Protein AF-K0KM05-F1 (afdb_monomer_lite)

Radius of gyration: 32.41 Å; chains: 1; bounding box: 85×61×90 Å

Organism: Wickerhamomyces ciferrii (strain ATCC 14091 / BCRC 22168 / CBS 111 / JCM 3599 / NBRC 0793 / NRRL Y-1031 F-60-10) (NCBI:txid1206466)

pLDDT: mean 70.6, std 21.07, range [18.72, 98.0]

Foldseek 3Di:
DDDDDDDDDDPDDDDPDQWDWDWDQDPDDDDVVVVLVCVQPVDDLKRWPDPPPPAWDFDPPPDDDPGPTTITIGNLCQAQETEIEHHPPDQQEDPDPNLNNPNHAYYEYAQDAPSYAYDPSDADHQEYEYEHYPPDQHAQDCVGVPPQVNLARHQYYEYAYDPPPPDPDPPAHEENEAEQYARANHAEYEYHYAHHQEYEAYLYHYQNHQYDEYHYQAYEYEAENYYHQNHQEEEDHYQEYFAYNHDAHQRHAEYEEHYADYDDDPDPVSVVVRQAPRQQSCLAYQEYEYHEEPSSQWLYANANHAYYYYAQYQQQQQDRPPVGAREHANHAEYAHAAHHDQAGHECEPVNPHGNYQHQNHAYYAAQTHYQYLCVQVVCVVRHLQHAEYHYAYDASHDDDDRAANEDELHENARHQYDAAADEPHEYEYALYEYARHAEDYHHHPYPAAEEYYYHNYAYQNHAEYYHERHAYADDDAPDCVRHVNHAYYHYYNYHYDDPHDNDDDPRHPYYHHD

InterPro domains:
  IPR032675 Leucine-rich repeat domain superfamily [G3DSA:3.80.10.10] (45-513)

Secondary structure (DSSP, 8-state):
-----------------S-EE------S---HHHHHHHHHHS--S-------TTSEEE----S-TT-----EEE-GGG--EEEEE--TTT--B--S-GGG-TT--EEEEES--TT-B--TT----SEEEEE--TTS----BHHHHS-HHHHTT-SEEEEE--TT-------PBPPEEEES-B-TT--EEEEE-SSBSEEEEEEEE-TT--EEEEEEEEEEEEEEEEE-TT-SEEEEEEEEEEEEEEPPPSS--EEEEEESSPPP-SSHHHHHHHHHHTTGGGGG-SEEEEEE-GGGGTT-B-TT--EEEEES--GGG----TT---B-TT--EEEEE-EETTEE-EE-GGG-----B-TT--EEEEESEE--TTHHHHHHHH-TT--EEEEE--S----S-PPPEEEES-B-SS--EEEEE-TT--EEEES-B-SS--EEEEE--SSS-EEEEEES-B-TT--EEEEESEEEEEE----TTT-TT--EEEEES-B--TT---PPPTT-SEEEE-

Structure (mmCIF, N/CA/C/O backbone):
data_AF-K0KM05-F1
#
_entry.id   AF-K0KM05-F1
#
loop_
_atom_site.group_PDB
_atom_site.id
_atom_site.type_symbol
_atom_site.label_atom_id
_atom_site.label_alt_id
_atom_site.label_comp_id
_atom_site.label_asym_id
_atom_site.label_entity_id
_atom_site.label_seq_id
_atom_site.pdbx_PDB_ins_code
_atom_site.Cartn_x
_atom_site.Cartn_y
_atom_site.Cartn_z
_atom_site.occupancy
_atom_site.B_iso_or_equiv
_atom_site.auth_seq_id
_atom_site.auth_comp_id
_atom_site.auth_asym_id
_atom_site.auth_atom_id
_atom_site.pdbx_PDB_model_num
ATOM 1 N N . MET A 1 1 ? 61.068 -6.950 -11.089 1.00 20.14 1 MET A N 1
ATOM 2 C CA . MET A 1 1 ? 61.518 -6.545 -12.437 1.00 20.14 1 MET A CA 1
ATOM 3 C C . MET A 1 1 ? 60.293 -6.474 -13.338 1.00 20.14 1 MET A C 1
ATOM 5 O O . MET A 1 1 ? 59.503 -7.409 -13.331 1.00 20.14 1 MET A O 1
ATOM 9 N N . ILE A 1 2 ? 60.079 -5.326 -13.978 1.00 24.08 2 ILE A N 1
ATOM 10 C CA . ILE A 1 2 ? 58.886 -4.966 -14.763 1.00 24.08 2 ILE A CA 1
ATOM 11 C C . ILE A 1 2 ? 58.841 -5.782 -16.064 1.00 24.08 2 ILE A C 1
ATOM 13 O O . ILE A 1 2 ? 59.876 -5.939 -16.701 1.00 24.08 2 ILE A O 1
ATOM 17 N N . PHE A 1 3 ? 57.654 -6.230 -16.489 1.00 20.42 3 PHE A N 1
ATOM 18 C CA . PHE A 1 3 ? 57.413 -6.653 -17.872 1.00 20.42 3 PHE A CA 1
ATOM 19 C C . PHE A 1 3 ? 56.110 -6.047 -18.410 1.00 20.42 3 PHE A C 1
ATOM 21 O O . PHE A 1 3 ? 55.030 -6.256 -17.862 1.00 20.42 3 PHE A O 1
ATOM 28 N N . LEU A 1 4 ? 56.261 -5.276 -19.488 1.00 18.72 4 LEU A N 1
ATOM 29 C CA . LEU A 1 4 ? 55.216 -4.742 -20.361 1.00 18.72 4 LEU A CA 1
ATOM 30 C C . LEU A 1 4 ? 54.740 -5.833 -21.332 1.00 18.72 4 LEU A C 1
ATOM 32 O O . LEU A 1 4 ? 55.563 -6.563 -21.881 1.00 18.72 4 LEU A O 1
ATOM 36 N N . ILE A 1 5 ? 53.435 -5.889 -21.613 1.00 21.92 5 ILE A N 1
ATOM 37 C CA . ILE A 1 5 ? 52.880 -6.641 -22.748 1.00 21.92 5 ILE A CA 1
ATOM 38 C C . ILE A 1 5 ? 52.043 -5.680 -23.597 1.00 21.92 5 ILE A C 1
ATOM 40 O O . ILE A 1 5 ? 51.081 -5.087 -23.116 1.00 21.92 5 ILE A O 1
ATOM 44 N N . PHE A 1 6 ? 52.429 -5.538 -24.866 1.00 18.98 6 PHE A N 1
ATOM 45 C CA . PHE A 1 6 ? 51.666 -4.869 -25.920 1.00 18.98 6 PHE A CA 1
ATOM 46 C C . PHE A 1 6 ? 50.665 -5.849 -26.548 1.00 18.98 6 PHE A C 1
ATOM 48 O O . PHE A 1 6 ? 51.024 -6.988 -26.844 1.00 18.98 6 PHE A O 1
ATOM 55 N N . LEU A 1 7 ? 49.448 -5.387 -26.849 1.00 23.50 7 LEU A N 1
ATOM 56 C CA . LEU A 1 7 ? 48.516 -6.077 -27.745 1.00 23.50 7 LEU A CA 1
ATOM 57 C C . LEU A 1 7 ? 48.142 -5.154 -28.907 1.00 23.50 7 LEU A C 1
ATOM 59 O O . LEU A 1 7 ? 47.659 -4.042 -28.707 1.00 23.50 7 LEU A O 1
ATOM 63 N N . LYS A 1 8 ? 48.392 -5.629 -30.131 1.00 20.91 8 LYS A N 1
ATOM 64 C CA . LYS A 1 8 ? 48.065 -4.952 -31.388 1.00 20.91 8 LYS A CA 1
ATOM 65 C C . LYS A 1 8 ? 46.784 -5.566 -31.953 1.00 20.91 8 LYS A C 1
ATOM 67 O O . LYS A 1 8 ? 46.693 -6.780 -32.110 1.00 20.91 8 LYS A O 1
ATOM 72 N N . TRP A 1 9 ? 45.808 -4.714 -32.239 1.00 25.78 9 TRP A N 1
ATOM 73 C CA . TRP A 1 9 ? 44.533 -5.063 -32.863 1.00 25.78 9 TRP A CA 1
ATOM 74 C C . TRP A 1 9 ? 44.761 -5.391 -34.349 1.00 25.78 9 TRP A C 1
ATOM 76 O O . TRP A 1 9 ? 45.407 -4.610 -35.047 1.00 25.78 9 TRP A O 1
ATOM 86 N N . PHE A 1 10 ? 44.241 -6.517 -34.843 1.00 24.80 10 PHE A N 1
ATOM 87 C CA . PHE A 1 10 ? 44.141 -6.778 -36.283 1.00 24.80 10 PHE A CA 1
ATOM 88 C C . PHE A 1 10 ? 42.708 -6.484 -36.732 1.00 24.80 10 PHE A C 1
ATOM 90 O O . PHE A 1 10 ? 41.774 -7.211 -36.399 1.00 24.80 10 PHE A O 1
ATOM 97 N N . THR A 1 11 ? 42.530 -5.406 -37.493 1.00 29.58 11 THR A N 1
ATOM 98 C CA . THR A 1 11 ? 41.315 -5.167 -38.272 1.00 29.58 11 THR A CA 1
ATOM 99 C C . THR A 1 11 ? 41.316 -6.050 -39.520 1.00 29.58 11 THR A C 1
ATOM 101 O O . THR A 1 11 ? 42.303 -6.115 -40.244 1.00 29.58 11 THR A O 1
ATOM 104 N N . ARG A 1 12 ? 40.163 -6.685 -39.779 1.00 28.83 12 ARG A N 1
ATOM 105 C CA . ARG A 1 12 ? 39.755 -7.373 -41.022 1.00 28.83 12 ARG A CA 1
ATOM 106 C C . ARG A 1 12 ? 40.719 -8.428 -41.596 1.00 28.83 12 ARG A C 1
ATOM 108 O O . ARG A 1 12 ? 41.573 -8.109 -42.411 1.00 28.83 12 ARG A O 1
ATOM 115 N N . LYS A 1 13 ? 40.388 -9.706 -41.383 1.00 28.36 13 LYS A N 1
ATOM 116 C CA . LYS A 1 13 ? 39.949 -10.651 -42.439 1.00 28.36 13 LYS A CA 1
ATOM 117 C C . LYS A 1 13 ? 39.723 -12.037 -41.831 1.00 28.36 13 LYS A C 1
ATOM 119 O O . LYS A 1 13 ? 40.543 -12.498 -41.055 1.00 28.36 13 LYS A O 1
ATOM 124 N N . GLN A 1 14 ? 38.623 -12.666 -42.249 1.00 31.06 14 GLN A N 1
ATOM 125 C CA . GLN A 1 14 ? 38.290 -14.088 -42.090 1.00 31.06 14 GLN A CA 1
ATOM 126 C C . GLN A 1 14 ? 38.296 -14.641 -40.654 1.00 31.06 14 GLN A C 1
ATOM 128 O O . GLN A 1 14 ? 39.293 -15.132 -40.145 1.00 31.06 14 GLN A O 1
ATOM 133 N N . CYS A 1 15 ? 37.113 -14.670 -40.043 1.00 28.09 15 CYS A N 1
ATOM 134 C CA . CYS A 1 15 ? 36.774 -15.701 -39.065 1.00 28.09 15 CYS A CA 1
ATOM 135 C C . CYS A 1 15 ? 35.624 -16.518 -39.653 1.00 28.09 15 CYS A C 1
ATOM 137 O O . CYS A 1 15 ? 34.466 -16.137 -39.522 1.00 28.09 15 CYS A O 1
ATOM 139 N N . SER A 1 16 ? 35.963 -17.598 -40.357 1.00 27.98 16 SER A N 1
ATOM 140 C CA . SER A 1 16 ? 35.026 -18.665 -40.729 1.00 27.98 16 SER A CA 1
ATOM 141 C C . SER A 1 16 ? 34.845 -19.700 -39.617 1.00 27.98 16 SER A C 1
ATOM 143 O O . SER A 1 16 ? 34.076 -20.639 -39.791 1.00 27.98 16 SER A O 1
ATOM 145 N N . ASP A 1 17 ? 35.513 -19.542 -38.473 1.00 32.34 17 ASP A N 1
ATOM 146 C CA . ASP A 1 17 ? 35.578 -20.602 -37.476 1.00 32.34 17 ASP A CA 1
ATOM 147 C C . ASP A 1 17 ? 34.742 -20.264 -36.243 1.00 32.34 17 ASP A C 1
ATOM 149 O O . ASP A 1 17 ? 34.862 -19.215 -35.614 1.00 32.34 17 ASP A O 1
ATOM 153 N N . THR A 1 18 ? 33.895 -21.221 -35.883 1.00 33.88 18 THR A N 1
ATOM 154 C CA . THR A 1 18 ? 32.892 -21.231 -34.810 1.00 33.88 18 THR A CA 1
ATOM 155 C C . THR A 1 18 ? 33.477 -21.201 -33.392 1.00 33.88 18 THR A C 1
ATOM 157 O O . THR A 1 18 ? 32.799 -21.555 -32.426 1.00 33.88 18 THR A O 1
ATOM 160 N N . HIS A 1 19 ? 34.745 -20.816 -33.260 1.00 34.56 19 HIS A N 1
ATOM 161 C CA . HIS A 1 19 ? 35.531 -20.837 -32.038 1.00 34.56 19 HIS A CA 1
ATOM 162 C C . HIS A 1 19 ? 36.399 -19.583 -31.964 1.00 34.56 19 HIS A C 1
ATOM 164 O O . HIS A 1 19 ? 37.259 -19.362 -32.813 1.00 34.56 19 HIS A O 1
ATOM 170 N N . PHE A 1 20 ? 36.223 -18.793 -30.907 1.00 38.06 20 PHE A N 1
ATOM 171 C CA . PHE A 1 20 ? 37.173 -17.741 -30.572 1.00 38.06 20 PHE A CA 1
ATOM 172 C C . PHE A 1 20 ? 38.343 -18.363 -29.796 1.00 38.06 20 PHE A C 1
ATOM 174 O O . PHE A 1 20 ? 38.130 -19.056 -28.799 1.00 38.06 20 PHE A O 1
ATOM 181 N N . MET A 1 21 ? 39.569 -18.171 -30.287 1.00 32.78 21 MET A N 1
ATOM 182 C CA . MET A 1 21 ? 40.795 -18.736 -29.717 1.00 32.78 21 MET A CA 1
ATOM 183 C C . MET A 1 21 ? 41.755 -17.610 -29.345 1.00 32.78 21 MET A C 1
ATOM 185 O O . MET A 1 21 ? 42.452 -17.088 -30.214 1.00 32.78 21 MET A O 1
ATOM 189 N N . ASP A 1 22 ? 41.854 -17.294 -28.057 1.00 36.88 22 ASP A N 1
ATOM 190 C CA . ASP A 1 22 ? 42.915 -16.418 -27.561 1.00 36.88 22 ASP A CA 1
ATOM 191 C C . ASP A 1 22 ? 44.165 -17.229 -27.206 1.00 36.88 22 ASP A C 1
ATOM 193 O O . ASP A 1 22 ? 44.109 -18.259 -26.528 1.00 36.88 22 ASP A O 1
ATOM 197 N N . ARG A 1 23 ? 45.333 -16.759 -27.662 1.00 32.59 23 ARG A N 1
ATOM 198 C CA . ARG A 1 23 ? 46.633 -17.319 -27.268 1.00 32.59 23 ARG A CA 1
ATOM 199 C C . ARG A 1 23 ? 47.184 -16.535 -26.081 1.00 32.59 23 ARG A C 1
ATOM 201 O O . ARG A 1 23 ? 47.831 -15.508 -26.261 1.00 32.59 23 ARG A O 1
ATOM 208 N N . LEU A 1 24 ? 46.995 -17.051 -24.872 1.00 33.66 24 LEU A N 1
ATOM 209 C CA . LEU A 1 24 ? 47.722 -16.585 -23.691 1.00 33.66 24 LEU A CA 1
ATOM 210 C C . LEU A 1 24 ? 49.074 -17.313 -23.610 1.00 33.66 24 LEU A C 1
ATOM 212 O O . LEU A 1 24 ? 49.124 -18.512 -23.341 1.00 33.66 24 LEU A O 1
ATOM 216 N N . LYS A 1 25 ? 50.186 -16.603 -23.845 1.00 31.56 25 LYS A N 1
ATOM 217 C CA . LYS A 1 25 ? 51.526 -17.095 -23.478 1.00 31.56 25 LYS A CA 1
ATOM 218 C C . LYS A 1 25 ? 51.785 -16.731 -22.018 1.00 31.56 25 LYS A C 1
ATOM 220 O O . LYS A 1 25 ? 52.076 -15.579 -21.717 1.00 31.56 25 LYS A O 1
ATOM 225 N N . VAL A 1 26 ? 51.674 -17.705 -21.119 1.00 33.28 26 VAL A N 1
ATOM 226 C CA . VAL A 1 26 ? 51.997 -17.538 -19.695 1.00 33.28 26 VAL A CA 1
ATOM 227 C C . VAL A 1 26 ? 53.060 -18.569 -19.328 1.00 33.28 26 VAL A C 1
ATOM 229 O O . VAL A 1 26 ? 52.814 -19.767 -19.397 1.00 33.28 26 VAL A O 1
ATOM 232 N N . HIS A 1 27 ? 54.254 -18.110 -18.955 1.00 31.53 27 HIS A N 1
ATOM 233 C CA . HIS A 1 27 ? 55.322 -18.966 -18.438 1.00 31.53 27 HIS A CA 1
ATOM 234 C C . HIS A 1 27 ? 55.317 -18.905 -16.907 1.00 31.53 27 HIS A C 1
ATOM 236 O O . HIS A 1 27 ? 55.941 -18.008 -16.351 1.00 31.53 27 HIS A O 1
ATOM 242 N N . THR A 1 28 ? 54.560 -19.783 -16.231 1.00 32.31 28 THR A N 1
ATOM 243 C CA . THR A 1 28 ? 54.727 -20.235 -14.818 1.00 32.31 28 THR A CA 1
ATOM 244 C C . THR A 1 28 ? 53.540 -21.121 -14.380 1.00 32.31 28 THR A C 1
ATOM 246 O O . THR A 1 28 ? 52.490 -21.072 -15.023 1.00 32.31 28 THR A O 1
ATOM 249 N N . PRO A 1 29 ? 53.681 -21.968 -13.334 1.00 34.69 29 PRO A N 1
ATOM 250 C CA . PRO A 1 29 ? 52.708 -23.013 -13.018 1.00 34.69 29 PRO A CA 1
ATOM 251 C C . PRO A 1 29 ? 51.378 -22.472 -12.465 1.00 34.69 29 PRO A C 1
ATOM 253 O O . PRO A 1 29 ? 51.298 -21.412 -11.844 1.00 34.69 29 PRO A O 1
ATOM 256 N N . TYR A 1 30 ? 50.335 -23.245 -12.758 1.00 39.56 30 TYR A N 1
ATOM 257 C CA . TYR A 1 30 ? 48.911 -22.923 -12.779 1.00 39.56 30 TYR A CA 1
ATOM 258 C C . TYR A 1 30 ? 48.315 -22.393 -11.463 1.00 39.56 30 TYR A C 1
ATOM 260 O O . TYR A 1 30 ? 48.292 -23.080 -10.448 1.00 39.56 30 TYR A O 1
ATOM 268 N N . ASN A 1 31 ? 47.681 -21.217 -11.533 1.00 43.91 31 ASN A N 1
ATOM 269 C CA . ASN A 1 31 ? 46.586 -20.832 -10.641 1.00 43.91 31 ASN A CA 1
ATOM 270 C C . ASN A 1 31 ? 45.481 -20.160 -11.490 1.00 43.91 31 ASN A C 1
ATOM 272 O O . ASN A 1 31 ? 45.666 -19.016 -11.922 1.00 43.91 31 ASN A O 1
ATOM 276 N N . PRO A 1 32 ? 44.345 -20.838 -11.751 1.00 41.41 32 PRO A N 1
ATOM 277 C CA . PRO A 1 32 ? 43.242 -20.314 -12.565 1.00 41.41 32 PRO A CA 1
ATOM 278 C C . PRO A 1 32 ? 42.712 -18.957 -12.085 1.00 41.41 32 PRO A C 1
ATOM 280 O O . PRO A 1 32 ? 42.404 -18.095 -12.906 1.00 41.41 32 PRO A O 1
ATOM 283 N N . ALA A 1 33 ? 42.696 -18.713 -10.768 1.00 41.84 33 ALA A N 1
ATOM 284 C CA . ALA A 1 33 ? 42.280 -17.431 -10.198 1.00 41.84 33 ALA A CA 1
ATOM 285 C C . ALA A 1 33 ? 43.252 -16.292 -10.554 1.00 41.84 33 ALA A C 1
ATOM 287 O O . ALA A 1 33 ? 42.847 -15.140 -10.702 1.00 41.84 33 ALA A O 1
ATOM 288 N N . ARG A 1 34 ? 44.538 -16.607 -10.746 1.00 40.56 34 ARG A N 1
ATOM 289 C CA . ARG A 1 34 ? 45.581 -15.644 -11.124 1.00 40.56 34 ARG A CA 1
ATOM 290 C C . ARG A 1 34 ? 45.553 -15.326 -12.623 1.00 40.56 34 ARG A C 1
ATOM 292 O O . ARG A 1 34 ? 45.775 -14.181 -12.995 1.00 40.56 34 ARG A O 1
ATOM 299 N N . ILE A 1 35 ? 45.207 -16.304 -13.466 1.00 42.78 35 ILE A N 1
ATOM 300 C CA . ILE A 1 35 ? 44.942 -16.100 -14.903 1.00 42.78 35 ILE A CA 1
ATOM 301 C C . ILE A 1 35 ? 43.678 -15.255 -15.091 1.00 42.78 35 ILE A C 1
ATOM 303 O O . ILE A 1 35 ? 43.703 -14.303 -15.863 1.00 42.78 35 ILE A O 1
ATOM 307 N N . LEU A 1 36 ? 42.612 -15.545 -14.336 1.00 41.59 36 LEU A N 1
ATOM 308 C CA . LEU A 1 36 ? 41.379 -14.757 -14.330 1.00 41.59 36 LEU A CA 1
ATOM 309 C C . LEU A 1 36 ? 41.641 -13.315 -13.878 1.00 41.59 36 LEU A C 1
ATOM 311 O O . LEU A 1 36 ? 41.222 -12.380 -14.552 1.00 41.59 36 LEU A O 1
ATOM 315 N N . ASN A 1 37 ? 42.397 -13.121 -12.793 1.00 41.09 37 ASN A N 1
ATOM 316 C CA . ASN A 1 37 ? 42.802 -11.785 -12.359 1.00 41.09 37 ASN A CA 1
ATOM 317 C C . ASN A 1 37 ? 43.646 -11.070 -13.415 1.00 41.09 37 ASN A C 1
ATOM 319 O O . ASN A 1 37 ? 43.412 -9.890 -13.640 1.00 41.09 37 ASN A O 1
ATOM 323 N N . ASN A 1 38 ? 44.570 -11.753 -14.096 1.00 38.84 38 ASN A N 1
ATOM 324 C CA . ASN A 1 38 ? 45.381 -11.160 -15.164 1.00 38.84 38 ASN A CA 1
ATOM 325 C C . ASN A 1 38 ? 44.572 -10.841 -16.429 1.00 38.84 38 ASN A C 1
ATOM 327 O O . ASN A 1 38 ? 44.811 -9.803 -17.024 1.00 38.84 38 ASN A O 1
ATOM 331 N N . PHE A 1 39 ? 43.586 -11.656 -16.810 1.00 40.19 39 PHE A N 1
ATOM 332 C CA . PHE A 1 39 ? 42.682 -11.373 -17.933 1.00 40.19 39 PHE A CA 1
ATOM 333 C C . PHE A 1 39 ? 41.744 -10.195 -17.620 1.00 40.19 39 PHE A C 1
ATOM 335 O O . PHE A 1 39 ? 41.516 -9.321 -18.450 1.00 40.19 39 PHE A O 1
ATOM 342 N N . CYS A 1 40 ? 41.264 -10.121 -16.376 1.00 39.19 40 CYS A N 1
ATOM 343 C CA . CYS A 1 40 ? 40.448 -9.021 -15.863 1.00 39.19 40 CYS A CA 1
ATOM 344 C C . CYS A 1 40 ? 41.244 -7.738 -15.541 1.00 39.19 40 CYS A C 1
ATOM 346 O O . CYS A 1 40 ? 40.620 -6.704 -15.292 1.00 39.19 40 CYS A O 1
ATOM 348 N N . SER A 1 41 ? 42.584 -7.797 -15.488 1.00 34.97 41 SER A N 1
ATOM 349 C CA . SER A 1 41 ? 43.475 -6.663 -15.158 1.00 34.97 41 SER A CA 1
ATOM 350 C C . SER A 1 41 ? 44.412 -6.244 -16.291 1.00 34.97 41 SER A C 1
ATOM 352 O O . SER A 1 41 ? 44.927 -5.126 -16.258 1.00 34.97 41 SER A O 1
ATOM 354 N N . SER A 1 42 ? 44.602 -7.071 -17.323 1.00 34.53 42 SER A N 1
ATOM 355 C CA . SER A 1 42 ? 45.181 -6.637 -18.591 1.00 34.53 42 SER A CA 1
ATOM 356 C C . SER A 1 42 ?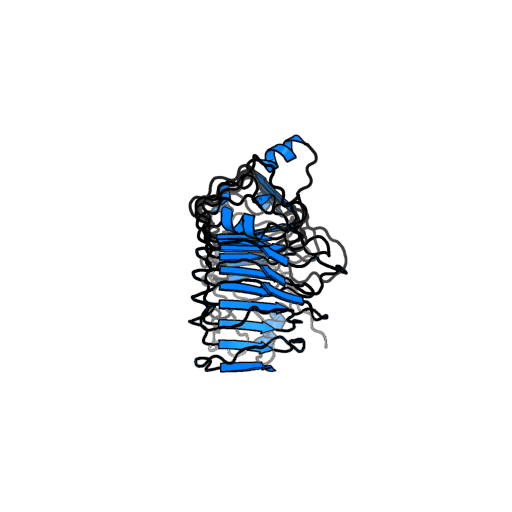 44.239 -5.598 -19.177 1.00 34.53 42 SER A C 1
ATOM 358 O O . SER A 1 42 ? 43.105 -5.938 -19.499 1.00 34.53 42 SER A O 1
ATOM 360 N N . GLY A 1 43 ? 44.697 -4.345 -19.222 1.00 33.09 43 GLY A N 1
ATOM 361 C CA . GLY A 1 43 ? 43.957 -3.124 -19.553 1.00 33.09 43 GLY A CA 1
ATOM 362 C C . GLY A 1 43 ? 43.305 -3.085 -20.935 1.00 33.09 43 GLY A C 1
ATOM 363 O O . GLY A 1 43 ? 43.545 -2.170 -21.717 1.00 33.09 43 GLY A O 1
ATOM 364 N N . PHE A 1 44 ? 42.433 -4.040 -21.227 1.00 35.69 44 PHE A N 1
ATOM 365 C CA . PHE A 1 44 ? 41.354 -3.839 -22.161 1.00 35.69 44 PHE A CA 1
ATOM 366 C C . PHE A 1 44 ? 40.377 -2.875 -21.501 1.00 35.69 44 PHE A C 1
ATOM 368 O O . PHE A 1 44 ? 39.986 -3.032 -20.346 1.00 35.69 44 PHE A O 1
ATOM 375 N N . ASN A 1 45 ? 39.942 -1.887 -22.266 1.00 35.88 45 ASN A N 1
ATOM 376 C CA . ASN A 1 45 ? 38.864 -0.961 -21.930 1.00 35.88 45 ASN A CA 1
ATOM 377 C C . ASN A 1 45 ? 37.492 -1.663 -21.740 1.00 35.88 45 ASN A C 1
ATOM 379 O O . ASN A 1 45 ? 36.449 -1.032 -21.867 1.00 35.88 45 ASN A O 1
ATOM 383 N N . HIS A 1 46 ? 37.476 -2.967 -21.470 1.00 39.72 46 HIS A N 1
ATOM 384 C CA . HIS A 1 46 ? 36.311 -3.831 -21.400 1.00 39.72 46 HIS A CA 1
ATOM 385 C C . HIS A 1 46 ? 36.565 -4.870 -20.308 1.00 39.72 46 HIS A C 1
ATOM 387 O O . HIS A 1 46 ? 37.416 -5.746 -20.455 1.00 39.72 46 HIS A O 1
ATOM 393 N N . LYS A 1 47 ? 35.839 -4.761 -19.195 1.00 35.91 47 LYS A N 1
ATOM 394 C CA . LYS A 1 47 ? 35.868 -5.749 -18.116 1.00 35.91 47 LYS A CA 1
ATOM 395 C C . LYS A 1 47 ? 34.661 -6.665 -18.312 1.00 35.91 47 LYS A C 1
ATOM 397 O O . LYS A 1 47 ? 33.530 -6.236 -18.123 1.00 35.91 47 LYS A O 1
ATOM 402 N N . ILE A 1 48 ? 34.886 -7.900 -18.754 1.00 38.97 48 ILE A N 1
ATOM 403 C CA . ILE A 1 48 ? 33.843 -8.934 -18.794 1.00 38.97 48 ILE A CA 1
ATOM 404 C C . ILE A 1 48 ? 33.869 -9.613 -17.422 1.00 38.97 48 ILE A C 1
ATOM 406 O O . ILE A 1 48 ? 34.571 -10.601 -17.216 1.00 38.97 48 ILE A O 1
ATOM 410 N N . SER A 1 49 ? 33.190 -9.031 -16.435 1.00 33.56 49 SER A N 1
ATOM 411 C CA . SER A 1 49 ? 32.958 -9.702 -15.156 1.00 33.56 49 SER A CA 1
ATOM 412 C C . SER A 1 49 ? 31.772 -10.646 -15.315 1.00 33.56 49 SER A C 1
ATOM 414 O O . SER A 1 49 ? 30.727 -10.240 -15.797 1.00 33.56 49 SER A O 1
ATOM 416 N N . HIS A 1 50 ? 31.934 -11.902 -14.896 1.00 36.09 50 HIS A N 1
ATOM 417 C CA . HIS A 1 50 ? 30.898 -12.948 -14.875 1.00 36.09 50 HIS A CA 1
ATOM 418 C C . HIS A 1 50 ? 30.683 -13.731 -16.181 1.00 36.09 50 HIS A C 1
ATOM 420 O O . HIS A 1 50 ? 29.568 -13.871 -16.675 1.00 36.09 50 HIS A O 1
ATOM 426 N N . ILE A 1 51 ? 31.740 -14.388 -16.665 1.00 34.34 51 ILE A N 1
ATOM 427 C CA . ILE A 1 51 ? 31.556 -15.693 -17.313 1.00 34.34 51 ILE A CA 1
ATOM 428 C C . ILE A 1 51 ? 31.423 -16.714 -16.177 1.00 34.34 51 ILE A C 1
ATOM 430 O O . ILE A 1 51 ? 32.411 -17.054 -15.529 1.00 34.34 51 ILE A O 1
ATOM 434 N N . ASN A 1 52 ? 30.202 -17.177 -15.890 1.00 31.41 52 ASN A N 1
ATOM 435 C CA . ASN A 1 52 ? 30.046 -18.425 -15.141 1.00 31.41 52 ASN A CA 1
ATOM 436 C C . ASN A 1 52 ? 30.615 -19.534 -16.030 1.00 31.41 52 ASN A C 1
ATOM 438 O O . ASN A 1 52 ? 30.218 -19.652 -17.185 1.00 31.41 52 ASN A O 1
ATOM 442 N N . PHE A 1 53 ? 31.563 -20.308 -15.508 1.00 35.50 53 PHE A N 1
ATOM 443 C CA . PHE A 1 53 ? 32.208 -21.408 -16.221 1.00 35.50 53 PHE A CA 1
ATOM 444 C C . PHE A 1 53 ? 31.391 -22.705 -16.065 1.00 35.50 53 PHE A C 1
ATOM 446 O O . PHE A 1 53 ? 31.653 -23.484 -15.151 1.00 35.50 53 PHE A O 1
ATOM 453 N N . PRO A 1 54 ? 30.438 -22.976 -16.973 1.00 32.72 54 PRO A N 1
ATOM 454 C CA . PRO A 1 54 ? 30.261 -24.343 -17.448 1.00 32.72 54 PRO A CA 1
ATOM 455 C C . PRO A 1 54 ? 30.550 -24.488 -18.955 1.00 32.72 54 PRO A C 1
ATOM 457 O O . PRO A 1 54 ? 30.487 -25.597 -19.469 1.00 32.72 54 PRO A O 1
ATOM 460 N N . ASP A 1 55 ? 30.925 -23.408 -19.657 1.00 37.97 55 ASP A N 1
ATOM 461 C CA . ASP A 1 55 ? 31.067 -23.396 -21.128 1.00 37.97 55 ASP A CA 1
ATOM 462 C C . ASP A 1 55 ? 32.511 -23.254 -21.652 1.00 37.97 55 ASP A C 1
ATOM 464 O O . ASP A 1 55 ? 32.714 -22.970 -22.839 1.00 37.97 55 ASP A O 1
ATOM 468 N N . ALA A 1 56 ? 33.522 -23.447 -20.796 1.00 38.00 56 ALA A N 1
ATOM 469 C CA . ALA A 1 56 ? 34.912 -23.544 -21.239 1.00 38.00 56 ALA A CA 1
ATOM 470 C C . ALA A 1 56 ? 35.394 -24.994 -21.185 1.00 38.00 56 ALA A C 1
ATOM 472 O O . ALA A 1 56 ? 35.491 -25.593 -20.115 1.00 38.00 56 ALA A O 1
ATOM 473 N N . GLU A 1 57 ? 35.724 -25.546 -22.348 1.00 33.59 57 GLU A N 1
ATOM 474 C CA . GLU A 1 57 ? 36.439 -26.815 -22.441 1.00 33.59 57 GLU A CA 1
ATOM 475 C C . GLU A 1 57 ? 37.938 -26.542 -22.301 1.00 33.59 57 GLU A C 1
ATOM 477 O O . GLU A 1 57 ? 38.538 -25.824 -23.109 1.00 33.59 57 GLU A O 1
ATOM 482 N N . PHE A 1 58 ? 38.547 -27.116 -21.265 1.00 36.44 58 PHE A N 1
ATOM 483 C CA . PHE A 1 58 ? 39.997 -27.175 -21.130 1.00 36.44 58 PHE A CA 1
ATOM 484 C C . PHE A 1 58 ? 40.487 -28.400 -21.898 1.00 36.44 58 PHE A C 1
ATOM 486 O O . PHE A 1 58 ? 40.238 -29.532 -21.493 1.00 36.44 58 PHE A O 1
ATOM 493 N N . LEU A 1 59 ? 41.168 -28.185 -23.021 1.00 34.59 59 LEU A N 1
ATOM 494 C CA . LEU A 1 59 ? 41.808 -29.280 -23.747 1.00 34.59 59 LEU A CA 1
ATOM 495 C C . LEU A 1 59 ? 43.146 -29.593 -23.074 1.00 34.59 59 LEU A C 1
ATOM 497 O O . LEU A 1 59 ? 44.009 -28.715 -22.990 1.00 34.59 59 LEU A O 1
ATOM 501 N N . SER A 1 60 ? 43.332 -30.831 -22.604 1.00 34.56 60 SER A N 1
ATOM 502 C CA . SER A 1 60 ? 44.648 -31.275 -22.143 1.00 34.56 60 SER A CA 1
ATOM 503 C C . SER A 1 60 ? 45.609 -31.321 -23.327 1.00 34.56 60 SER A C 1
ATOM 505 O O . SER A 1 60 ? 45.289 -31.872 -24.379 1.00 34.56 60 SER A O 1
ATOM 507 N N . SER A 1 61 ? 46.794 -30.750 -23.154 1.00 40.78 61 SER A N 1
ATOM 508 C CA . SER A 1 61 ? 47.868 -30.763 -24.142 1.00 40.78 61 SER A CA 1
ATOM 509 C C . SER A 1 61 ? 48.471 -32.167 -24.273 1.00 40.78 61 SER A C 1
ATOM 511 O O . SER A 1 61 ? 49.475 -32.453 -23.625 1.00 40.78 61 SER A O 1
ATOM 513 N N . SER A 1 62 ? 47.881 -33.050 -25.078 1.00 39.28 62 SER A N 1
ATOM 514 C CA . SER A 1 62 ? 48.509 -34.345 -25.379 1.00 39.28 62 SER A CA 1
ATOM 515 C C . SER A 1 62 ? 49.368 -34.355 -26.647 1.00 39.28 62 SER A C 1
ATOM 517 O O . SER A 1 62 ? 50.194 -35.245 -26.759 1.00 39.28 62 SER A O 1
ATOM 519 N N . ASP A 1 63 ? 49.303 -33.343 -27.526 1.00 38.41 63 ASP A N 1
ATOM 520 C CA . ASP A 1 63 ? 49.981 -33.437 -28.841 1.00 38.41 63 ASP A CA 1
ATOM 521 C C . ASP A 1 63 ? 51.057 -32.378 -29.136 1.00 38.41 63 ASP A C 1
ATOM 523 O O . ASP A 1 63 ? 51.542 -32.287 -30.260 1.00 38.41 63 ASP A O 1
ATOM 527 N N . TYR A 1 64 ? 51.487 -31.577 -28.157 1.00 36.53 64 TYR A N 1
ATOM 528 C CA . TYR A 1 64 ? 52.613 -30.653 -28.357 1.00 36.53 64 TYR A CA 1
ATOM 529 C C . TYR A 1 64 ? 53.519 -30.614 -27.128 1.00 36.53 64 TYR A C 1
ATOM 531 O O . TYR A 1 64 ? 53.393 -29.759 -26.249 1.00 36.53 64 TYR A O 1
ATOM 539 N N . SER A 1 65 ? 54.478 -31.538 -27.087 1.00 37.00 65 SER A N 1
ATOM 540 C CA . SER A 1 65 ? 55.687 -31.371 -26.285 1.00 37.00 65 SER A CA 1
ATOM 541 C C . SER A 1 65 ? 56.350 -30.039 -26.663 1.00 37.00 65 SER A C 1
ATOM 543 O O . SER A 1 65 ? 56.572 -29.790 -27.845 1.00 37.00 65 SER A O 1
ATOM 545 N N . PHE A 1 66 ? 56.659 -29.214 -25.658 1.00 36.91 66 PHE A N 1
ATOM 546 C CA . PHE A 1 66 ? 57.453 -27.967 -25.675 1.00 36.91 66 PHE A CA 1
ATOM 547 C C . PHE A 1 66 ? 56.759 -26.603 -25.534 1.00 36.91 66 PHE A C 1
ATOM 549 O O . PHE A 1 66 ? 57.466 -25.627 -25.290 1.00 36.91 66 PHE A O 1
ATOM 556 N N . LEU A 1 67 ? 55.427 -26.478 -25.507 1.00 35.25 67 LEU A N 1
ATOM 557 C CA . LEU A 1 67 ? 54.790 -25.218 -25.076 1.00 35.25 67 LEU A CA 1
ATOM 558 C C . LEU A 1 67 ? 53.545 -25.477 -24.225 1.00 35.25 67 LEU A C 1
ATOM 560 O O . LEU A 1 67 ? 52.496 -25.875 -24.719 1.00 35.25 67 LEU A O 1
ATOM 564 N N . ASN A 1 68 ? 53.665 -25.185 -22.930 1.00 38.09 68 ASN A N 1
ATOM 565 C CA . ASN A 1 68 ? 52.619 -25.323 -21.916 1.00 38.09 68 ASN A CA 1
ATOM 566 C C . ASN A 1 68 ? 51.562 -24.198 -22.040 1.00 38.09 68 ASN A C 1
ATOM 568 O O . ASN A 1 68 ? 51.338 -23.419 -21.117 1.00 38.09 68 ASN A O 1
ATOM 572 N N . THR A 1 69 ? 50.956 -24.042 -23.221 1.00 37.66 69 THR A N 1
ATOM 573 C CA . THR A 1 69 ? 49.866 -23.090 -23.466 1.00 37.66 69 THR A CA 1
ATOM 574 C C . THR A 1 69 ? 48.529 -23.816 -23.383 1.00 37.66 69 THR A C 1
ATOM 576 O O . THR A 1 69 ? 48.098 -24.432 -24.357 1.00 37.66 69 THR A O 1
ATOM 579 N N . SER A 1 70 ? 47.854 -23.722 -22.237 1.00 37.22 70 SER A N 1
ATOM 580 C CA . SER A 1 70 ? 46.429 -24.057 -22.154 1.00 37.22 70 SER A CA 1
ATOM 581 C C . SER A 1 70 ? 45.635 -23.118 -23.061 1.00 37.22 70 SER A C 1
ATOM 583 O O . SER A 1 70 ? 45.631 -21.905 -22.849 1.00 37.22 70 SER A O 1
ATOM 585 N N . LYS A 1 71 ? 44.965 -23.663 -24.080 1.00 39.00 71 LYS A N 1
ATOM 586 C CA . LYS A 1 71 ? 43.991 -22.912 -24.883 1.00 39.00 71 LYS A CA 1
ATOM 587 C C . LYS A 1 71 ? 42.646 -22.971 -24.171 1.00 39.00 71 LYS A C 1
ATOM 589 O O . LYS A 1 71 ? 42.080 -24.050 -24.026 1.00 39.00 71 LYS A O 1
ATOM 594 N N . VAL A 1 72 ? 42.135 -21.821 -23.747 1.00 41.59 72 VAL A N 1
ATOM 595 C CA . VAL A 1 72 ? 40.764 -21.705 -23.239 1.00 41.59 72 VAL A CA 1
ATOM 596 C C . VAL A 1 72 ? 39.864 -21.401 -24.433 1.00 41.59 72 VAL A C 1
ATOM 598 O O . VAL A 1 72 ? 39.993 -20.343 -25.048 1.00 41.59 72 VAL A O 1
ATOM 601 N N . LYS A 1 73 ? 38.983 -22.338 -24.798 1.00 42.00 73 LYS A N 1
ATOM 602 C CA . LYS A 1 73 ? 37.928 -22.094 -25.792 1.00 42.00 73 LYS A CA 1
ATOM 603 C C . LYS A 1 73 ? 36.681 -21.593 -25.078 1.00 42.00 73 LYS A C 1
ATOM 605 O O . LYS A 1 73 ? 36.153 -22.288 -24.217 1.00 42.00 73 LYS A O 1
ATOM 610 N N . PHE A 1 74 ? 36.174 -20.434 -25.485 1.00 50.84 74 PHE A N 1
ATOM 611 C CA . PHE A 1 74 ? 34.857 -19.967 -25.059 1.00 50.84 74 PHE A CA 1
ATOM 612 C C . PHE A 1 74 ? 33.806 -20.429 -26.066 1.00 50.84 74 PHE A C 1
ATOM 614 O O . PHE A 1 74 ? 33.862 -20.060 -27.243 1.00 50.84 74 PHE A O 1
ATOM 621 N N . ASN A 1 75 ? 32.830 -21.227 -25.623 1.00 58.84 75 ASN A N 1
ATOM 622 C CA . ASN A 1 75 ? 31.691 -21.570 -26.466 1.00 58.84 75 ASN A CA 1
ATOM 623 C C . ASN A 1 75 ? 30.645 -20.448 -26.437 1.00 58.84 75 ASN A C 1
ATOM 625 O O . ASN A 1 75 ? 29.632 -20.512 -25.745 1.00 58.84 75 ASN A O 1
ATOM 629 N N . ILE A 1 76 ? 30.898 -19.414 -27.235 1.00 58.69 76 ILE A N 1
ATOM 630 C CA . ILE A 1 76 ? 30.044 -18.228 -27.364 1.00 58.69 76 ILE A CA 1
ATOM 631 C C . ILE A 1 76 ? 28.603 -18.599 -27.785 1.00 58.69 76 ILE A C 1
ATOM 633 O O . ILE A 1 76 ? 27.655 -17.918 -27.400 1.00 58.69 76 ILE A O 1
ATOM 637 N N . ARG A 1 77 ? 28.405 -19.738 -28.472 1.00 63.69 77 ARG A N 1
ATOM 638 C CA . ARG A 1 77 ? 27.075 -20.237 -28.870 1.00 63.69 77 ARG A CA 1
ATOM 639 C C . ARG A 1 77 ? 26.215 -20.713 -27.698 1.00 63.69 77 ARG A C 1
ATOM 641 O O . ARG A 1 77 ? 25.000 -20.769 -27.850 1.00 63.69 77 ARG A O 1
ATOM 648 N N . LYS A 1 78 ? 26.815 -21.070 -26.557 1.00 69.56 78 LYS A N 1
ATOM 649 C CA . LYS A 1 78 ? 26.100 -21.490 -25.336 1.00 69.56 78 LYS A CA 1
ATOM 650 C C . LYS A 1 78 ? 25.899 -20.350 -24.332 1.00 69.56 78 LYS A C 1
ATOM 652 O O . LYS A 1 78 ? 25.169 -20.525 -23.360 1.00 69.56 78 LYS A O 1
ATOM 657 N N . LEU A 1 79 ? 26.493 -19.178 -24.577 1.00 68.69 79 LEU A N 1
ATOM 658 C CA . LEU A 1 79 ? 26.470 -18.050 -23.651 1.00 68.69 79 LEU A CA 1
ATOM 659 C C . LEU A 1 79 ? 25.045 -17.509 -23.457 1.00 68.69 79 LEU A C 1
ATOM 661 O O . LEU A 1 79 ? 24.523 -16.802 -24.314 1.00 68.69 79 LEU A O 1
ATOM 665 N N . ARG A 1 80 ? 24.435 -17.800 -22.301 1.00 78.62 80 ARG A N 1
ATOM 666 C CA . ARG A 1 80 ? 23.070 -17.344 -21.959 1.00 78.62 80 ARG A CA 1
ATOM 667 C C . ARG A 1 80 ? 23.002 -15.995 -21.254 1.00 78.62 80 ARG A C 1
ATOM 669 O O . ARG A 1 80 ? 21.940 -15.369 -21.237 1.00 78.62 80 ARG A O 1
ATOM 676 N N . LYS A 1 81 ? 24.103 -15.550 -20.641 1.00 79.12 81 LYS A N 1
ATOM 677 C CA . LYS A 1 81 ? 24.178 -14.299 -19.875 1.00 79.12 81 LYS A CA 1
ATOM 678 C C . LYS A 1 81 ? 25.472 -13.560 -20.185 1.00 79.12 81 LYS A C 1
ATOM 680 O O . LYS A 1 81 ? 26.529 -14.181 -20.188 1.00 79.12 81 LYS A O 1
ATOM 685 N N . LEU A 1 82 ? 25.383 -12.253 -20.402 1.00 77.69 82 LEU A N 1
ATOM 686 C CA . LEU A 1 82 ? 26.534 -11.384 -20.623 1.00 77.69 82 LEU A CA 1
ATOM 687 C C . LEU A 1 82 ? 26.392 -10.117 -19.786 1.00 77.69 82 LEU A C 1
ATOM 689 O O . LEU A 1 82 ? 25.364 -9.451 -19.847 1.00 77.69 82 LEU A O 1
ATOM 693 N N . GLU A 1 83 ? 27.440 -9.764 -19.053 1.00 80.38 83 GLU A N 1
ATOM 694 C CA . GLU A 1 83 ? 27.594 -8.452 -18.434 1.00 80.38 83 GLU A CA 1
ATOM 695 C C . GLU A 1 83 ? 28.727 -7.705 -19.138 1.00 80.38 83 GLU A C 1
ATOM 697 O O . GLU A 1 83 ? 29.858 -8.187 -19.223 1.00 80.38 83 GLU A O 1
ATOM 702 N N . TYR A 1 84 ? 28.403 -6.544 -19.697 1.00 74.38 84 TYR A N 1
ATOM 703 C CA . TYR A 1 84 ? 29.296 -5.762 -20.535 1.00 74.38 84 TYR A CA 1
ATOM 704 C C . TYR A 1 84 ? 29.547 -4.392 -19.912 1.00 74.38 84 TYR A C 1
ATOM 706 O O . TYR A 1 84 ? 28.641 -3.562 -19.823 1.00 74.38 84 TYR A O 1
ATOM 714 N N . HIS A 1 85 ? 30.795 -4.158 -19.499 1.00 73.44 85 HIS A N 1
ATOM 715 C CA . HIS A 1 85 ? 31.252 -2.881 -18.952 1.00 73.44 85 HIS A CA 1
ATOM 716 C C . HIS A 1 85 ? 31.804 -1.996 -20.065 1.00 73.44 85 HIS A C 1
ATOM 718 O O . HIS A 1 85 ? 32.823 -2.307 -20.690 1.00 73.44 85 HIS A O 1
ATOM 724 N N . ILE A 1 86 ? 31.129 -0.879 -20.295 1.00 69.81 86 ILE A N 1
ATOM 725 C CA . ILE A 1 86 ? 31.500 0.158 -21.250 1.00 69.81 86 ILE A CA 1
ATOM 726 C C . ILE A 1 86 ? 32.500 1.079 -20.550 1.00 69.81 86 ILE A C 1
ATOM 728 O O . ILE A 1 86 ? 32.191 1.665 -19.513 1.00 69.81 86 ILE A O 1
ATOM 732 N N . SER A 1 87 ? 33.724 1.185 -21.077 1.00 61.81 87 SER A N 1
ATOM 733 C CA . SER A 1 87 ? 34.714 2.087 -20.485 1.00 61.81 87 SER A CA 1
ATOM 734 C C . SER A 1 87 ? 34.355 3.552 -20.679 1.00 61.81 87 SER A C 1
ATOM 736 O O . SER A 1 87 ? 33.985 3.997 -21.764 1.00 61.81 87 SER A O 1
ATOM 738 N N . ASN A 1 88 ? 34.656 4.330 -19.643 1.00 54.78 88 ASN A N 1
ATOM 739 C CA . ASN A 1 88 ? 34.483 5.781 -19.604 1.00 54.78 88 ASN A CA 1
ATOM 740 C C . ASN A 1 88 ? 35.402 6.557 -20.580 1.00 54.78 88 ASN A C 1
ATOM 742 O O . ASN A 1 88 ? 35.316 7.778 -20.641 1.00 54.78 88 ASN A O 1
ATOM 746 N N . LYS A 1 89 ? 36.327 5.896 -21.297 1.00 54.84 89 LYS A N 1
ATOM 747 C CA . LYS A 1 89 ? 37.397 6.535 -22.096 1.00 54.84 89 LYS A CA 1
ATOM 748 C C . LYS A 1 89 ? 37.397 6.120 -23.577 1.00 54.84 89 LYS A C 1
ATOM 750 O O . LYS A 1 89 ? 38.457 5.844 -24.134 1.00 54.84 89 LYS A O 1
ATOM 755 N N . GLY A 1 90 ? 36.229 6.089 -24.227 1.00 53.75 90 GLY A N 1
ATOM 756 C CA . GLY A 1 90 ? 36.160 6.101 -25.701 1.00 53.75 90 GLY A CA 1
ATOM 757 C C . GLY A 1 90 ? 35.502 4.902 -26.389 1.00 53.75 90 GLY A C 1
ATOM 758 O O . GLY A 1 90 ? 35.693 4.718 -27.591 1.00 53.75 90 GLY A O 1
ATOM 759 N N . SER A 1 91 ? 34.716 4.091 -25.679 1.00 60.38 91 SER A N 1
ATOM 760 C CA . SER A 1 91 ? 33.956 3.005 -26.310 1.00 60.38 91 SER A CA 1
ATOM 761 C C . SER A 1 91 ? 32.699 3.542 -27.005 1.00 60.38 91 SER A C 1
ATOM 763 O O . SER A 1 91 ? 31.647 3.647 -26.394 1.00 60.38 91 SER A O 1
ATOM 765 N N . LYS A 1 92 ? 32.785 3.870 -28.298 1.00 67.06 92 LYS A N 1
ATOM 766 C CA . LYS A 1 92 ? 31.648 4.432 -29.064 1.00 67.06 92 LYS A CA 1
ATOM 767 C C . LYS A 1 92 ? 30.635 3.395 -29.567 1.00 67.06 92 LYS A C 1
ATOM 769 O O . LYS A 1 92 ? 29.552 3.754 -30.025 1.00 67.06 92 LYS A O 1
ATOM 774 N N . THR A 1 93 ? 30.979 2.110 -29.514 1.00 66.50 93 THR A N 1
ATOM 775 C CA . THR A 1 93 ? 30.115 1.037 -30.017 1.00 66.50 93 THR A CA 1
ATOM 776 C C . THR A 1 93 ? 30.336 -0.278 -29.281 1.00 66.50 93 THR A C 1
ATOM 778 O O . THR A 1 93 ? 31.375 -0.509 -28.654 1.00 66.50 93 THR A O 1
ATOM 781 N N . PHE A 1 94 ? 29.344 -1.158 -29.381 1.00 66.69 94 PHE A N 1
ATOM 782 C CA . PHE A 1 94 ? 29.441 -2.546 -28.957 1.00 66.69 94 PHE A CA 1
ATOM 783 C C . PHE A 1 94 ? 30.438 -3.298 -29.857 1.00 66.69 94 PHE A C 1
ATOM 785 O O . PHE A 1 94 ? 30.197 -3.458 -31.051 1.00 66.69 94 PHE A O 1
ATOM 792 N N . ASN A 1 95 ? 31.569 -3.736 -29.291 1.00 58.47 95 ASN A N 1
ATOM 793 C CA . ASN A 1 95 ? 32.676 -4.371 -30.030 1.00 58.47 95 ASN A CA 1
ATOM 794 C C . ASN A 1 95 ? 32.717 -5.899 -29.887 1.00 58.47 95 ASN A C 1
ATOM 796 O O . ASN A 1 95 ? 33.607 -6.554 -30.429 1.00 58.47 95 ASN A O 1
ATOM 800 N N . PHE A 1 96 ? 31.785 -6.478 -29.135 1.00 60.84 96 PHE A N 1
ATOM 801 C CA . PHE A 1 96 ? 31.708 -7.920 -28.967 1.00 60.84 96 PHE A CA 1
ATOM 802 C C . PHE A 1 96 ? 30.908 -8.516 -30.131 1.00 60.84 96 PHE A C 1
ATOM 804 O O . PHE A 1 96 ? 29.797 -8.067 -30.418 1.00 60.84 96 PHE A O 1
ATOM 811 N N . ASN A 1 97 ? 31.493 -9.493 -30.834 1.00 55.56 97 ASN A N 1
ATOM 812 C CA . ASN A 1 97 ? 30.899 -10.093 -32.031 1.00 55.56 97 ASN A CA 1
ATOM 813 C C . ASN A 1 97 ? 29.751 -11.043 -31.646 1.00 55.56 97 ASN A C 1
ATOM 815 O O . ASN A 1 97 ? 29.897 -12.265 -31.616 1.00 55.56 97 ASN A O 1
ATOM 819 N N . ILE A 1 98 ? 28.618 -10.442 -31.276 1.00 54.44 98 ILE A N 1
ATOM 820 C CA . ILE A 1 98 ? 27.440 -11.119 -30.727 1.00 54.44 98 ILE A CA 1
ATOM 821 C C . ILE A 1 98 ? 26.652 -11.899 -31.776 1.00 54.44 98 ILE A C 1
ATOM 823 O O . ILE A 1 98 ? 25.754 -12.652 -31.413 1.00 54.44 98 ILE A O 1
ATOM 827 N N . GLU A 1 99 ? 26.980 -11.738 -33.060 1.00 50.34 99 GLU A N 1
ATOM 828 C CA . GLU A 1 99 ? 26.328 -12.446 -34.169 1.00 50.34 99 GLU A CA 1
ATOM 829 C C . GLU A 1 99 ? 26.380 -13.976 -33.979 1.00 50.34 99 GLU A C 1
ATOM 831 O O . GLU A 1 99 ? 25.548 -14.702 -34.516 1.00 50.34 99 GLU A O 1
ATOM 836 N N . TYR A 1 100 ? 27.295 -14.467 -33.133 1.00 54.16 100 TYR A N 1
ATOM 837 C CA . TYR A 1 100 ? 27.444 -15.879 -32.771 1.00 54.16 100 TYR A CA 1
ATOM 838 C C . TYR A 1 100 ? 26.832 -16.274 -31.409 1.00 54.16 100 TYR A C 1
ATOM 840 O O . TYR A 1 100 ? 26.847 -17.456 -31.059 1.00 54.16 100 TYR A O 1
ATOM 848 N N . CYS A 1 101 ? 26.272 -15.329 -30.644 1.00 62.75 101 CYS A N 1
ATOM 849 C CA . CYS A 1 101 ? 25.632 -15.553 -29.339 1.00 62.75 101 CYS A CA 1
ATOM 850 C C . CYS A 1 101 ? 24.134 -15.854 -29.474 1.00 62.75 101 CYS A C 1
ATOM 852 O O . CYS A 1 101 ? 23.292 -15.187 -28.870 1.00 62.75 101 CYS A O 1
ATOM 854 N N . THR A 1 102 ? 23.773 -16.862 -30.265 1.00 68.62 102 THR A N 1
ATOM 855 C CA . THR A 1 102 ? 22.362 -17.187 -30.538 1.00 68.62 102 THR A CA 1
ATOM 856 C C . THR A 1 102 ? 21.578 -17.640 -29.302 1.00 68.62 102 THR A C 1
ATOM 858 O O . THR A 1 102 ? 20.353 -17.583 -29.313 1.00 68.62 102 THR A O 1
ATOM 861 N N . ALA A 1 103 ? 22.260 -18.089 -28.243 1.00 74.12 103 ALA A N 1
ATOM 862 C CA . ALA A 1 103 ? 21.646 -18.522 -26.985 1.00 74.12 103 ALA A CA 1
ATOM 863 C C . ALA A 1 103 ? 21.558 -17.419 -25.914 1.00 74.12 103 ALA A C 1
ATOM 865 O O . ALA A 1 103 ? 21.168 -17.715 -24.785 1.00 74.12 103 ALA A O 1
ATOM 866 N N . LEU A 1 104 ? 21.941 -16.171 -26.222 1.00 76.19 104 LEU A N 1
ATOM 867 C CA . LEU A 1 104 ? 21.933 -15.103 -25.227 1.00 76.19 104 LEU A CA 1
ATOM 868 C C . LEU A 1 104 ? 20.499 -14.752 -24.823 1.00 76.19 104 LEU A C 1
ATOM 870 O O . LEU A 1 104 ? 19.701 -14.273 -25.624 1.00 76.19 104 LEU A O 1
ATOM 874 N N . GLU A 1 105 ? 20.192 -14.956 -23.547 1.00 84.94 105 GLU A N 1
ATOM 875 C CA . GLU A 1 105 ? 18.886 -14.658 -22.958 1.00 84.94 105 GLU A CA 1
ATOM 876 C C . GLU A 1 105 ? 18.935 -13.395 -22.094 1.00 84.94 105 GLU A C 1
ATOM 878 O O . GLU A 1 105 ? 17.922 -12.713 -21.954 1.00 84.94 105 GLU A O 1
ATOM 883 N N . ASN A 1 106 ? 20.104 -13.061 -21.531 1.00 83.69 106 ASN A N 1
ATOM 884 C CA . ASN A 1 106 ? 20.269 -11.953 -20.592 1.00 83.69 106 ASN A CA 1
ATOM 885 C C . ASN A 1 106 ? 21.481 -11.090 -20.935 1.00 83.69 106 ASN A C 1
ATOM 887 O O . ASN A 1 106 ? 22.597 -11.597 -21.043 1.00 83.69 106 ASN A O 1
ATOM 891 N N . LEU A 1 107 ? 21.273 -9.779 -21.005 1.00 85.00 107 LEU A N 1
ATOM 892 C CA . LEU A 1 107 ? 22.328 -8.790 -21.171 1.00 85.00 107 LEU A CA 1
ATOM 893 C C . LEU A 1 107 ? 22.260 -7.751 -20.053 1.00 85.00 107 LEU A C 1
ATOM 895 O O . LEU A 1 107 ? 21.217 -7.147 -19.814 1.00 85.00 107 LEU A O 1
ATOM 899 N N . ILE A 1 108 ? 23.393 -7.530 -19.397 1.00 84.31 108 ILE A N 1
ATOM 900 C CA . ILE A 1 108 ? 23.607 -6.455 -18.434 1.00 84.31 108 ILE A CA 1
ATOM 901 C C . ILE A 1 108 ? 24.600 -5.481 -19.064 1.00 84.31 108 ILE A C 1
ATOM 903 O O . ILE A 1 108 ? 25.710 -5.867 -19.418 1.00 84.31 108 ILE A O 1
ATOM 907 N N . LEU A 1 109 ? 24.211 -4.222 -19.222 1.00 80.62 109 LEU A N 1
ATOM 908 C CA . LEU A 1 109 ? 25.067 -3.158 -19.736 1.00 80.62 109 LEU A CA 1
ATOM 909 C C . LEU A 1 109 ? 25.436 -2.227 -18.593 1.00 80.62 109 LEU A C 1
ATOM 911 O O . LEU A 1 109 ? 24.550 -1.635 -17.984 1.00 80.62 109 LEU A O 1
ATOM 915 N N . VAL A 1 110 ? 26.726 -2.081 -18.315 1.00 78.12 110 VAL A N 1
ATOM 916 C CA . VAL A 1 110 ? 27.248 -1.207 -17.260 1.00 78.12 110 VAL A CA 1
ATOM 917 C C . VAL A 1 110 ? 28.020 -0.062 -17.903 1.00 78.12 110 VAL A C 1
ATOM 919 O O . VAL A 1 110 ? 28.855 -0.298 -18.770 1.00 78.12 110 VAL A O 1
ATOM 922 N N . GLY A 1 111 ? 27.766 1.178 -17.490 1.00 68.62 111 GLY A N 1
ATOM 923 C CA . GLY A 1 111 ? 28.494 2.348 -17.990 1.00 68.62 111 GLY A CA 1
ATOM 924 C C . GLY A 1 111 ? 28.007 2.886 -19.340 1.00 68.62 111 GLY A C 1
ATOM 925 O O . GLY A 1 111 ? 28.744 3.601 -20.012 1.00 68.62 111 GLY A O 1
ATOM 926 N N . LEU A 1 112 ? 26.778 2.554 -19.748 1.00 73.50 112 LEU A N 1
ATOM 927 C CA . LEU A 1 112 ? 26.181 3.034 -20.998 1.00 73.50 112 LEU A CA 1
ATOM 928 C C . LEU A 1 112 ? 26.112 4.566 -21.022 1.00 73.50 112 LEU A C 1
ATOM 930 O O . LEU A 1 112 ? 25.522 5.144 -20.122 1.00 73.50 112 LEU A O 1
ATOM 934 N N . HIS A 1 113 ? 26.691 5.213 -22.034 1.00 68.00 113 HIS A N 1
ATOM 935 C CA . HIS A 1 113 ? 26.679 6.671 -22.216 1.00 68.00 113 HIS A CA 1
ATOM 936 C C . HIS A 1 113 ? 25.998 7.063 -23.537 1.00 68.00 113 HIS A C 1
ATOM 938 O O . HIS A 1 113 ? 25.815 6.227 -24.417 1.00 68.00 113 HIS A O 1
ATOM 944 N N . GLU A 1 114 ? 25.639 8.337 -23.695 1.00 63.59 114 GLU A N 1
ATOM 945 C CA . GLU A 1 114 ? 24.820 8.836 -24.816 1.00 63.59 114 GLU A CA 1
ATOM 946 C C . GLU A 1 114 ? 25.432 8.629 -26.214 1.00 63.59 114 GLU A C 1
ATOM 948 O O . GLU A 1 114 ? 24.705 8.455 -27.192 1.00 63.59 114 GLU A O 1
ATOM 953 N N . GLU A 1 115 ? 26.765 8.625 -26.318 1.00 67.44 115 GLU A N 1
ATOM 954 C CA . GLU A 1 115 ? 27.475 8.364 -27.581 1.00 67.44 115 GLU A CA 1
ATOM 955 C C . GLU A 1 115 ? 27.554 6.872 -27.949 1.00 67.44 115 GLU A C 1
ATOM 957 O O . GLU A 1 115 ? 28.053 6.529 -29.023 1.00 67.44 115 GLU A O 1
ATOM 962 N N . PHE A 1 116 ? 27.126 5.969 -27.062 1.00 72.81 116 PHE A N 1
ATOM 963 C CA . PHE A 1 116 ? 27.228 4.536 -27.302 1.00 72.81 116 PHE A CA 1
ATOM 964 C C . PHE A 1 116 ? 26.178 4.086 -28.318 1.00 72.81 116 PHE A C 1
ATOM 966 O O . PHE A 1 116 ? 24.980 4.313 -28.148 1.00 72.81 116 PHE A O 1
ATOM 973 N N . THR A 1 117 ? 26.623 3.390 -29.359 1.00 72.25 117 THR A N 1
ATOM 974 C CA . THR A 1 117 ? 25.750 2.852 -30.406 1.00 72.25 117 THR A CA 1
ATOM 975 C C . THR A 1 117 ? 25.838 1.330 -30.482 1.00 72.25 117 THR A C 1
ATOM 977 O O . THR A 1 117 ? 26.868 0.727 -30.172 1.00 72.25 117 THR A O 1
ATOM 980 N N . PHE A 1 118 ? 24.745 0.686 -30.893 1.00 74.56 118 PHE A N 1
ATOM 981 C CA . PHE A 1 118 ? 24.753 -0.739 -31.222 1.00 74.56 118 PHE A CA 1
ATOM 982 C C . PHE A 1 118 ? 24.903 -0.914 -32.736 1.00 74.56 118 PHE A C 1
ATOM 984 O O . PHE A 1 118 ? 24.283 -0.166 -33.500 1.00 74.56 118 PHE A O 1
ATOM 991 N N . PRO A 1 119 ? 25.693 -1.899 -33.199 1.00 70.69 119 PRO A N 1
ATOM 992 C CA . PRO A 1 119 ? 25.753 -2.221 -34.616 1.00 70.69 119 PRO A CA 1
ATOM 993 C C . PRO A 1 119 ? 24.378 -2.691 -35.107 1.00 70.69 119 PRO A C 1
ATOM 995 O O . PRO A 1 119 ? 23.618 -3.302 -34.361 1.00 70.69 119 PRO A O 1
ATOM 998 N N . LYS A 1 120 ? 24.056 -2.443 -36.382 1.00 72.44 120 LYS A N 1
ATOM 999 C CA . LYS A 1 120 ? 22.752 -2.820 -36.967 1.00 72.44 120 LYS A CA 1
ATOM 1000 C C . LYS A 1 120 ? 22.450 -4.321 -36.872 1.00 72.44 120 LYS A C 1
ATOM 1002 O O . LYS A 1 120 ? 21.287 -4.697 -36.816 1.00 72.44 120 LYS A O 1
ATOM 1007 N N . SER A 1 121 ? 23.482 -5.162 -36.857 1.00 69.88 121 SER A N 1
ATOM 1008 C CA . SER A 1 121 ? 23.368 -6.616 -36.708 1.00 69.88 121 SER A CA 1
ATOM 1009 C C . SER A 1 121 ? 23.161 -7.078 -35.265 1.00 69.88 121 SER A C 1
ATOM 1011 O O . SER A 1 121 ? 22.919 -8.261 -35.028 1.00 69.88 121 SER A O 1
ATOM 1013 N N . PHE A 1 122 ? 23.235 -6.170 -34.289 1.00 72.94 122 PHE A N 1
ATOM 1014 C CA . PHE A 1 122 ? 23.032 -6.503 -32.891 1.00 72.94 122 PHE A CA 1
ATOM 1015 C C . PHE A 1 122 ? 21.589 -6.939 -32.647 1.00 72.94 122 PHE A C 1
ATOM 1017 O O . PHE A 1 122 ? 20.639 -6.178 -32.848 1.00 72.94 122 PHE A O 1
ATOM 1024 N N . VAL A 1 123 ? 21.429 -8.164 -32.157 1.00 74.88 123 VAL A N 1
ATOM 1025 C CA . VAL A 1 123 ? 20.139 -8.682 -31.721 1.00 74.88 123 VAL A CA 1
ATOM 1026 C C . VAL A 1 123 ? 20.082 -8.625 -30.205 1.00 74.88 123 VAL A C 1
ATOM 1028 O O . VAL A 1 123 ? 20.821 -9.328 -29.519 1.00 74.88 123 VAL A O 1
ATOM 1031 N N . PHE A 1 124 ? 19.175 -7.803 -29.684 1.00 79.31 124 PHE A N 1
ATOM 1032 C CA . PHE A 1 124 ? 18.918 -7.770 -28.254 1.00 79.31 124 PHE A CA 1
ATOM 1033 C C . PHE A 1 124 ? 18.313 -9.093 -27.766 1.00 79.31 124 PHE A C 1
ATOM 1035 O O . PHE A 1 124 ? 17.423 -9.641 -28.431 1.00 79.31 124 PHE A O 1
ATOM 1042 N N . PRO A 1 125 ? 18.774 -9.605 -26.610 1.00 84.25 125 PRO A N 1
ATOM 1043 C CA . PRO A 1 125 ? 18.149 -10.748 -25.972 1.00 84.25 125 PRO A CA 1
ATOM 1044 C C . PRO A 1 125 ? 16.834 -10.342 -25.299 1.00 84.25 125 PRO A C 1
ATOM 1046 O O . PRO A 1 125 ? 16.511 -9.160 -25.174 1.00 84.25 125 PRO A O 1
ATOM 1049 N N . LYS A 1 126 ? 16.088 -11.337 -24.816 1.00 89.88 126 LYS A N 1
ATOM 1050 C CA . LYS A 1 126 ? 14.792 -11.130 -24.153 1.00 89.88 126 LYS A CA 1
ATOM 1051 C C . LYS A 1 126 ? 14.895 -10.308 -22.866 1.00 89.88 126 LYS A C 1
ATOM 1053 O O . LYS A 1 126 ? 13.948 -9.595 -22.536 1.00 89.88 126 LYS A O 1
ATOM 1058 N N . ASN A 1 127 ? 16.021 -10.390 -22.154 1.00 91.81 127 ASN A N 1
ATOM 1059 C CA . ASN A 1 127 ? 16.189 -9.752 -20.851 1.00 91.81 127 ASN A CA 1
ATOM 1060 C C . ASN A 1 127 ? 17.322 -8.726 -20.914 1.00 91.81 127 ASN A C 1
ATOM 1062 O O . ASN A 1 127 ? 18.474 -9.083 -21.180 1.00 91.81 127 ASN A O 1
ATOM 1066 N N . LEU A 1 128 ? 17.005 -7.465 -20.625 1.00 89.31 128 LEU A N 1
ATOM 1067 C CA . LEU A 1 128 ? 17.965 -6.367 -20.616 1.00 89.31 128 LEU A CA 1
ATOM 1068 C C . LEU A 1 128 ? 17.979 -5.661 -19.262 1.00 89.31 128 LEU A C 1
ATOM 1070 O O . LEU A 1 128 ? 16.945 -5.240 -18.746 1.00 89.31 128 LEU A O 1
ATOM 1074 N N . LYS A 1 129 ? 19.180 -5.476 -18.719 1.00 89.06 129 LYS A N 1
ATOM 1075 C CA . LYS A 1 129 ? 19.441 -4.634 -17.555 1.00 89.06 129 LYS A CA 1
ATOM 1076 C C . LYS A 1 129 ? 20.469 -3.570 -17.914 1.00 89.06 129 LYS A C 1
ATOM 1078 O O . LYS A 1 129 ? 21.541 -3.895 -18.412 1.00 89.06 129 LYS A O 1
ATOM 1083 N N . ILE A 1 130 ? 20.162 -2.309 -17.644 1.00 84.19 130 ILE A N 1
ATOM 1084 C CA . ILE A 1 130 ? 21.072 -1.183 -17.867 1.00 84.19 130 ILE A CA 1
ATOM 1085 C C . ILE A 1 130 ? 21.444 -0.584 -16.515 1.00 84.19 130 ILE A C 1
ATOM 1087 O O . ILE A 1 130 ? 20.572 -0.252 -15.714 1.00 84.19 130 ILE A O 1
ATOM 1091 N N . ILE A 1 131 ? 22.745 -0.437 -16.290 1.00 79.69 131 ILE A N 1
ATOM 1092 C CA . ILE A 1 131 ? 23.351 0.263 -15.165 1.00 79.69 131 ILE A CA 1
ATOM 1093 C C . ILE A 1 131 ? 24.164 1.430 -15.749 1.00 79.69 131 ILE A C 1
ATOM 1095 O O . ILE A 1 131 ? 25.212 1.197 -16.354 1.00 79.69 131 ILE A O 1
ATOM 1099 N N . PRO A 1 132 ? 23.710 2.687 -15.629 1.00 70.31 132 PRO A N 1
ATOM 1100 C CA . PRO A 1 132 ? 24.444 3.834 -16.139 1.00 70.31 132 PRO A CA 1
ATOM 1101 C C . PRO A 1 132 ? 25.742 4.067 -15.338 1.00 70.31 132 PRO A C 1
ATOM 1103 O O . PRO A 1 132 ? 25.875 3.578 -14.210 1.00 70.31 132 PRO A O 1
ATOM 1106 N N . PRO A 1 133 ? 26.724 4.794 -15.906 1.00 63.78 133 PRO A N 1
ATOM 1107 C CA . PRO A 1 133 ? 27.972 5.122 -15.226 1.00 63.78 133 PRO A CA 1
ATOM 1108 C C . PRO A 1 133 ? 27.726 6.045 -14.027 1.00 63.78 133 PRO A C 1
ATOM 1110 O O . PRO A 1 133 ? 26.838 6.892 -14.045 1.00 63.78 133 PRO A O 1
ATOM 1113 N N . SER A 1 134 ? 28.574 5.932 -13.004 1.00 55.69 134 SER A N 1
ATOM 1114 C CA . SER A 1 134 ? 28.469 6.694 -11.752 1.00 55.69 134 SER A CA 1
ATOM 1115 C C . SER A 1 134 ? 28.873 8.172 -11.858 1.00 55.69 134 SER A C 1
ATOM 1117 O O . SER A 1 134 ? 28.696 8.912 -10.897 1.00 55.69 134 SER A O 1
ATOM 1119 N N . SER A 1 135 ? 29.474 8.596 -12.974 1.00 50.12 135 SER A N 1
ATOM 1120 C CA . SER A 1 135 ? 30.179 9.884 -13.090 1.00 50.12 135 SER A CA 1
ATOM 1121 C C . SER A 1 135 ? 29.723 10.777 -14.249 1.00 50.12 135 SER A C 1
ATOM 1123 O O . SER A 1 135 ? 30.334 11.819 -14.462 1.00 50.12 135 SER A O 1
ATOM 1125 N N . TYR A 1 136 ? 28.701 10.385 -15.016 1.00 48.94 136 TYR A N 1
ATOM 1126 C CA . TYR A 1 136 ? 28.227 11.153 -16.174 1.00 48.94 136 TYR A CA 1
ATOM 1127 C C . TYR A 1 136 ? 26.702 11.209 -16.226 1.00 48.94 136 TYR A C 1
ATOM 1129 O O . TYR A 1 136 ? 26.020 10.225 -15.930 1.00 48.94 136 TYR A O 1
ATOM 1137 N N . SER A 1 137 ? 26.172 12.356 -16.652 1.00 48.62 137 SER A N 1
ATOM 1138 C CA . SER A 1 137 ? 24.762 12.520 -16.989 1.00 48.62 137 SER A CA 1
ATOM 1139 C C . SER A 1 137 ? 24.421 11.595 -18.158 1.00 48.62 137 SER A C 1
ATOM 1141 O O . SER A 1 137 ? 24.887 11.787 -19.278 1.00 48.62 137 SER A O 1
ATOM 1143 N N . THR A 1 138 ? 23.645 10.550 -17.899 1.00 49.31 138 THR A N 1
ATOM 1144 C CA . THR A 1 138 ? 23.188 9.631 -18.941 1.00 49.31 138 THR A CA 1
ATOM 1145 C C . THR A 1 138 ? 21.883 10.141 -19.506 1.00 49.31 138 THR A C 1
ATOM 1147 O O . THR A 1 138 ? 20.841 9.969 -18.881 1.00 49.31 138 THR A O 1
ATOM 1150 N N . ASP A 1 139 ? 21.925 10.784 -20.674 1.00 49.38 139 ASP A N 1
ATOM 1151 C CA . ASP A 1 139 ? 20.696 11.070 -21.409 1.00 49.38 139 ASP A CA 1
ATOM 1152 C C . ASP A 1 139 ? 20.152 9.764 -22.008 1.00 49.38 139 ASP A C 1
ATOM 1154 O O . ASP A 1 139 ? 20.516 9.349 -23.111 1.00 49.38 139 ASP A O 1
ATOM 1158 N N . LEU A 1 140 ? 19.321 9.050 -21.243 1.00 56.62 140 LEU A N 1
ATOM 1159 C CA . LEU A 1 140 ? 18.584 7.887 -21.735 1.00 56.62 140 LEU A CA 1
ATOM 1160 C C . LEU A 1 140 ? 17.369 8.380 -22.535 1.00 56.62 140 LEU A C 1
ATOM 1162 O O . LEU A 1 140 ? 16.219 8.190 -22.131 1.00 56.62 140 LEU A O 1
ATOM 1166 N N . GLN A 1 141 ? 17.621 9.015 -23.683 1.00 54.69 141 GLN A N 1
ATOM 1167 C CA . GLN A 1 141 ? 16.573 9.271 -24.666 1.00 54.69 141 GLN A CA 1
ATOM 1168 C C . GLN A 1 141 ? 16.229 7.961 -25.369 1.00 54.69 141 GLN A C 1
ATOM 1170 O O . GLN A 1 141 ? 17.036 7.388 -26.110 1.00 54.69 141 GLN A O 1
ATOM 1175 N N . SER A 1 142 ? 15.007 7.488 -25.144 1.00 52.09 142 SER A N 1
ATOM 1176 C CA . SER A 1 142 ? 14.476 6.250 -25.720 1.00 52.09 142 SER A CA 1
ATOM 1177 C C . SER A 1 142 ? 14.703 6.080 -27.217 1.00 52.09 142 SER A C 1
ATOM 1179 O O . SER A 1 142 ? 14.976 4.966 -27.648 1.00 52.09 142 SER A O 1
ATOM 1181 N N . GLN A 1 143 ? 14.666 7.157 -28.003 1.00 49.94 143 GLN A N 1
ATOM 1182 C CA . GLN A 1 143 ? 14.793 7.079 -29.461 1.00 49.94 143 GLN A CA 1
ATOM 1183 C C . GLN A 1 143 ? 16.130 6.482 -29.938 1.00 49.94 143 GLN A C 1
ATOM 1185 O O . GLN A 1 143 ? 16.169 5.865 -31.001 1.00 49.94 143 GLN A O 1
ATOM 1190 N N . LYS A 1 144 ? 17.221 6.619 -29.166 1.00 57.88 144 LYS A N 1
ATOM 1191 C CA . LYS A 1 144 ? 18.542 6.070 -29.535 1.00 57.88 144 LYS A CA 1
ATOM 1192 C C . LYS A 1 144 ? 18.765 4.637 -29.043 1.00 57.88 144 LYS A C 1
ATOM 1194 O O . LYS A 1 144 ? 19.392 3.847 -29.743 1.00 57.88 144 LYS A O 1
ATOM 1199 N N . LEU A 1 145 ? 18.267 4.304 -27.850 1.00 62.44 145 LEU A N 1
ATOM 1200 C CA . LEU A 1 145 ? 18.511 3.009 -27.194 1.00 62.44 145 LEU A CA 1
ATOM 1201 C C . LEU A 1 145 ? 17.415 1.975 -27.431 1.00 62.44 145 LEU A C 1
ATOM 1203 O O . LEU 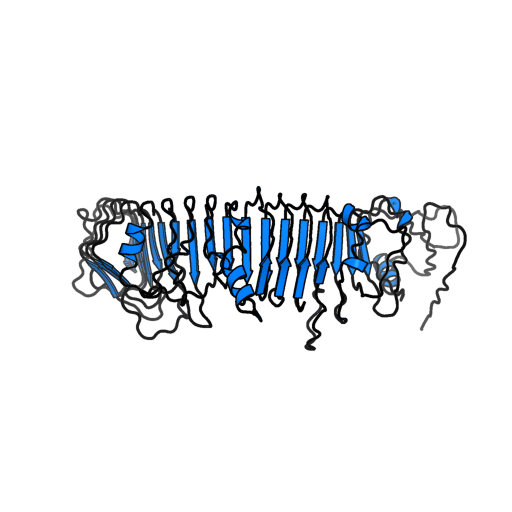A 1 145 ? 17.695 0.781 -27.458 1.00 62.44 145 LEU A O 1
ATOM 1207 N N . PHE A 1 146 ? 16.181 2.430 -27.609 1.00 65.38 146 PHE A N 1
ATOM 1208 C CA . PHE A 1 146 ? 15.002 1.604 -27.830 1.00 65.38 146 PHE A CA 1
ATOM 1209 C C . PHE A 1 146 ? 14.390 1.968 -29.176 1.00 65.38 146 PHE A C 1
ATOM 1211 O O . PHE A 1 146 ? 13.223 2.346 -29.258 1.00 65.38 146 PHE A O 1
ATOM 1218 N N . ASN A 1 147 ? 15.177 1.862 -30.254 1.00 64.00 147 ASN A N 1
ATOM 1219 C CA . ASN A 1 147 ? 14.559 1.871 -31.575 1.00 64.00 147 ASN A CA 1
ATOM 1220 C C . ASN A 1 147 ? 13.459 0.785 -31.613 1.00 64.00 147 ASN A C 1
ATOM 1222 O O . ASN A 1 147 ? 13.551 -0.248 -30.938 1.00 64.00 147 ASN A O 1
ATOM 1226 N N . SER A 1 148 ? 12.388 1.038 -32.362 1.00 58.72 148 SER A N 1
ATOM 1227 C CA . SER A 1 148 ? 11.180 0.202 -32.339 1.00 58.72 148 SER A CA 1
ATOM 1228 C C . SER A 1 148 ? 11.449 -1.274 -32.655 1.00 58.72 148 SER A C 1
ATOM 1230 O O . SER A 1 148 ? 10.746 -2.145 -32.155 1.00 58.72 148 SER A O 1
ATOM 1232 N N . GLN A 1 149 ? 12.498 -1.583 -33.424 1.00 62.72 149 GLN A N 1
ATOM 1233 C CA . GLN A 1 149 ? 12.868 -2.956 -33.775 1.00 62.72 149 GLN A CA 1
ATOM 1234 C C . GLN A 1 149 ? 13.416 -3.753 -32.585 1.00 62.72 149 GLN A C 1
ATOM 1236 O O . GLN A 1 149 ? 13.175 -4.956 -32.481 1.00 62.72 149 GLN A O 1
ATOM 1241 N N . TRP A 1 150 ? 14.151 -3.111 -31.676 1.00 70.12 150 TRP A N 1
ATOM 1242 C CA . TRP A 1 150 ? 14.711 -3.781 -30.501 1.00 70.12 150 TRP A CA 1
ATOM 1243 C C . TRP A 1 150 ? 13.680 -3.942 -29.386 1.00 70.12 150 TRP A C 1
ATOM 1245 O O . TRP A 1 150 ? 13.646 -4.987 -28.734 1.00 70.12 150 TRP A O 1
ATOM 1255 N N . ALA A 1 151 ? 12.790 -2.956 -29.232 1.00 71.75 151 ALA A N 1
ATOM 1256 C CA . ALA A 1 151 ? 11.695 -2.980 -28.264 1.00 71.75 151 ALA A CA 1
ATOM 1257 C C . ALA A 1 151 ? 10.797 -4.228 -28.406 1.00 71.75 151 ALA A C 1
ATOM 1259 O O . ALA A 1 151 ? 10.345 -4.792 -27.409 1.00 71.75 151 ALA A O 1
ATOM 1260 N N . GLN A 1 152 ? 10.633 -4.736 -29.633 1.00 79.38 152 GLN A N 1
ATOM 1261 C CA . GLN A 1 152 ? 9.796 -5.902 -29.931 1.00 79.38 152 GLN A CA 1
ATOM 1262 C C . GLN A 1 152 ? 10.242 -7.213 -29.267 1.00 79.38 152 GLN A C 1
ATOM 1264 O O . GLN A 1 152 ? 9.417 -8.113 -29.118 1.00 79.38 152 GLN A O 1
ATOM 1269 N N . LYS A 1 153 ? 11.513 -7.367 -28.872 1.00 82.19 153 LYS A N 1
ATOM 1270 C CA . LYS A 1 153 ? 12.032 -8.646 -28.342 1.00 82.19 153 LYS A CA 1
ATOM 1271 C C . LYS A 1 153 ? 12.047 -8.748 -26.824 1.00 82.19 153 LYS A C 1
ATOM 1273 O O . LYS A 1 153 ? 12.156 -9.861 -26.309 1.00 82.19 153 LYS A O 1
ATOM 1278 N N . PHE A 1 154 ? 11.983 -7.628 -26.113 1.00 89.06 154 PHE A N 1
ATOM 1279 C CA . PHE A 1 154 ? 12.160 -7.651 -24.669 1.00 89.06 154 PHE A CA 1
ATOM 1280 C C . PHE A 1 154 ? 10.955 -8.275 -23.977 1.00 89.06 154 PHE A C 1
ATOM 1282 O O . PHE A 1 154 ? 9.824 -7.847 -24.175 1.00 89.06 154 PHE A O 1
ATOM 1289 N N . GLU A 1 155 ? 11.227 -9.261 -23.129 1.00 95.00 155 GLU A N 1
ATOM 1290 C CA . GLU A 1 155 ? 10.285 -9.770 -22.137 1.00 95.00 155 GLU A CA 1
ATOM 1291 C C . GLU A 1 155 ? 10.527 -9.105 -20.770 1.00 95.00 155 GLU A C 1
ATOM 1293 O O . GLU A 1 155 ? 9.581 -8.926 -20.002 1.00 95.00 155 GLU A O 1
ATOM 1298 N N . TYR A 1 156 ? 11.767 -8.683 -20.481 1.00 94.19 156 TYR A N 1
ATOM 1299 C CA . TYR A 1 156 ? 12.158 -8.071 -19.207 1.00 94.19 156 TYR A CA 1
ATOM 1300 C C . TYR A 1 156 ? 13.105 -6.887 -19.436 1.00 94.19 156 TYR A C 1
ATOM 1302 O O . TYR A 1 156 ? 14.143 -7.036 -20.087 1.00 94.19 156 TYR A O 1
ATOM 1310 N N . LEU A 1 157 ? 12.778 -5.730 -18.854 1.00 92.56 157 LEU A N 1
ATOM 1311 C CA . LEU A 1 157 ? 13.597 -4.516 -18.926 1.00 92.56 157 LEU A CA 1
ATOM 1312 C C . LEU A 1 157 ? 13.804 -3.912 -17.530 1.00 92.56 157 LEU A C 1
ATOM 1314 O O . LEU A 1 157 ? 12.839 -3.563 -16.851 1.00 92.56 157 LEU A O 1
ATOM 1318 N N . SER A 1 158 ? 15.068 -3.764 -17.121 1.00 90.81 158 SER A N 1
ATOM 1319 C CA . SER A 1 158 ? 15.461 -3.133 -15.855 1.00 90.81 158 SER A CA 1
ATOM 1320 C C . SER A 1 158 ? 16.429 -1.968 -16.081 1.00 90.81 158 SER A C 1
ATOM 1322 O O . SER A 1 158 ? 17.461 -2.135 -16.733 1.00 90.81 158 SER A O 1
ATOM 1324 N N . LEU A 1 159 ? 16.131 -0.796 -15.518 1.00 87.00 159 LEU A N 1
ATOM 1325 C CA . LEU A 1 159 ? 17.027 0.364 -15.478 1.00 87.00 159 LEU A CA 1
ATOM 1326 C C . LEU A 1 159 ? 17.412 0.642 -14.023 1.00 87.00 159 LEU A C 1
ATOM 1328 O O . LEU A 1 159 ? 16.574 1.079 -13.237 1.00 87.00 159 LEU A O 1
ATOM 1332 N N . GLU A 1 160 ? 18.660 0.397 -13.638 1.00 80.88 160 GLU A N 1
ATOM 1333 C CA . GLU A 1 160 ? 19.105 0.516 -12.245 1.00 80.88 160 GLU A CA 1
ATOM 1334 C C . GLU A 1 160 ? 20.240 1.524 -12.112 1.00 80.88 160 GLU A C 1
ATOM 1336 O O . GLU A 1 160 ? 21.199 1.458 -12.862 1.00 80.88 160 GLU A O 1
ATOM 1341 N N . ALA A 1 161 ? 20.185 2.423 -11.132 1.00 67.25 161 ALA A N 1
ATOM 1342 C CA . ALA A 1 161 ? 21.317 3.277 -10.795 1.00 67.25 161 ALA A CA 1
ATOM 1343 C C . ALA A 1 161 ? 22.483 2.446 -10.247 1.00 67.25 161 ALA A C 1
ATOM 1345 O O . ALA A 1 161 ? 22.289 1.483 -9.500 1.00 67.25 161 ALA A O 1
ATOM 1346 N N . SER A 1 162 ? 23.713 2.851 -10.574 1.00 61.09 162 SER A N 1
ATOM 1347 C CA . SER A 1 162 ? 24.904 2.246 -9.983 1.00 61.09 162 SER A CA 1
ATOM 1348 C C . SER A 1 162 ? 24.920 2.479 -8.468 1.00 61.09 162 SER A C 1
ATOM 1350 O O . SER A 1 162 ? 24.775 3.614 -8.018 1.00 61.09 162 SER A O 1
ATOM 1352 N N . SER A 1 163 ? 25.171 1.438 -7.675 1.00 52.06 163 SER A N 1
ATOM 1353 C CA . SER A 1 163 ? 25.255 1.517 -6.207 1.00 52.06 163 SER A CA 1
ATOM 1354 C C . SER A 1 163 ? 26.474 2.290 -5.673 1.00 52.06 163 SER A C 1
ATOM 1356 O O . SER A 1 163 ? 26.637 2.403 -4.463 1.00 52.06 163 SER A O 1
ATOM 1358 N N . TYR A 1 164 ? 27.347 2.801 -6.548 1.00 48.56 164 TYR A N 1
ATOM 1359 C CA . TYR A 1 164 ? 28.629 3.429 -6.198 1.00 48.56 164 TYR A CA 1
ATOM 1360 C C . TYR A 1 164 ? 28.555 4.950 -5.940 1.00 48.56 164 TYR A C 1
ATOM 1362 O O . TYR A 1 164 ? 29.588 5.616 -5.881 1.00 48.56 164 TYR A O 1
ATOM 1370 N N . MET A 1 165 ? 27.363 5.522 -5.747 1.00 45.72 165 MET A N 1
ATOM 1371 C CA . MET A 1 165 ? 27.209 6.932 -5.367 1.00 45.72 165 MET A CA 1
ATOM 1372 C C . MET A 1 165 ? 27.371 7.136 -3.852 1.00 45.72 165 MET A C 1
ATOM 1374 O O . MET A 1 165 ? 26.405 7.105 -3.100 1.00 45.72 165 MET A O 1
ATOM 1378 N N . TYR A 1 166 ? 28.610 7.384 -3.417 1.00 42.00 166 TYR A N 1
ATOM 1379 C CA . TYR A 1 166 ? 28.925 7.988 -2.108 1.00 42.00 166 TYR A CA 1
ATOM 1380 C C . TYR A 1 166 ? 29.725 9.299 -2.225 1.00 42.00 166 TYR A C 1
ATOM 1382 O O . TYR A 1 166 ? 30.176 9.845 -1.221 1.00 42.00 166 TYR A O 1
ATOM 1390 N N . SER A 1 167 ? 29.905 9.834 -3.436 1.00 42.34 167 SER A N 1
ATOM 1391 C CA . SER A 1 167 ? 30.627 11.091 -3.641 1.00 42.34 167 SER A CA 1
ATOM 1392 C C . SER A 1 167 ? 29.654 12.270 -3.689 1.00 42.34 167 SER A C 1
ATOM 1394 O O . SER A 1 167 ? 28.698 12.283 -4.455 1.00 42.34 167 SER A O 1
ATOM 1396 N N . SER A 1 168 ? 29.909 13.245 -2.827 1.00 39.12 168 SER A N 1
ATOM 1397 C CA . SER A 1 168 ? 29.109 14.412 -2.450 1.00 39.12 168 SER A CA 1
ATOM 1398 C C . SER A 1 168 ? 28.976 15.517 -3.511 1.00 39.12 168 SER A C 1
ATOM 1400 O O . SER A 1 168 ? 28.668 16.659 -3.169 1.00 39.12 168 SER A O 1
ATOM 1402 N N . SER A 1 169 ? 29.166 15.218 -4.796 1.00 45.50 169 SER A N 1
ATOM 1403 C CA . SER A 1 169 ? 28.876 16.162 -5.875 1.00 45.50 169 SER A CA 1
ATOM 1404 C C . SER A 1 169 ? 27.508 15.858 -6.488 1.00 45.50 169 SER A C 1
ATOM 1406 O O . SER A 1 169 ? 27.271 14.795 -7.054 1.00 45.50 169 SER A O 1
ATOM 1408 N N . TYR A 1 170 ? 26.592 16.818 -6.353 1.00 45.28 170 TYR A N 1
ATOM 1409 C CA . TYR A 1 170 ? 25.257 16.852 -6.951 1.00 45.28 170 TYR A CA 1
ATOM 1410 C C . TYR A 1 170 ? 25.324 16.808 -8.490 1.00 45.28 170 TYR A C 1
ATOM 1412 O O . TYR A 1 170 ? 25.104 17.814 -9.160 1.00 45.28 170 TYR A O 1
ATOM 1420 N N . MET A 1 171 ? 25.653 15.661 -9.079 1.00 48.41 171 MET A N 1
ATOM 1421 C CA . MET A 1 171 ? 25.494 15.450 -10.514 1.00 48.41 171 MET A CA 1
ATOM 1422 C C . MET A 1 171 ? 24.080 14.938 -10.764 1.00 48.41 171 MET A C 1
ATOM 1424 O O . MET A 1 171 ? 23.790 13.752 -10.626 1.00 48.41 171 MET A O 1
ATOM 1428 N N . TYR A 1 172 ? 23.185 15.875 -11.079 1.00 52.88 172 TYR A N 1
ATOM 1429 C CA . TYR A 1 172 ? 21.843 15.589 -11.574 1.00 52.88 172 TYR A CA 1
ATOM 1430 C C . TYR A 1 172 ? 21.956 14.685 -12.807 1.00 52.88 172 TYR A C 1
ATOM 1432 O O . TYR A 1 172 ? 22.571 15.077 -13.800 1.00 52.88 172 TYR A O 1
ATOM 1440 N N . SER A 1 173 ? 21.398 13.472 -12.756 1.00 58.44 173 SER A N 1
ATOM 1441 C CA . SER A 1 173 ? 21.308 12.656 -13.967 1.00 58.44 173 SER A CA 1
ATOM 1442 C C . SER A 1 173 ? 20.172 13.166 -14.859 1.00 58.44 173 SER A C 1
ATOM 1444 O O . SER A 1 173 ? 19.132 13.626 -14.368 1.00 58.44 173 SER A O 1
ATOM 1446 N N . ASN A 1 174 ? 20.412 13.123 -16.172 1.00 62.59 174 ASN A N 1
ATOM 1447 C CA . ASN A 1 174 ? 19.452 13.507 -17.204 1.00 62.59 174 ASN A CA 1
ATOM 1448 C C . ASN A 1 174 ? 18.149 12.696 -17.070 1.00 62.59 174 ASN A C 1
ATOM 1450 O O . ASN A 1 174 ? 18.144 11.606 -16.485 1.00 62.59 174 ASN A O 1
ATOM 1454 N N . PRO A 1 175 ? 17.021 13.222 -17.571 1.00 70.12 175 PRO A N 1
ATOM 1455 C CA . PRO A 1 175 ? 15.742 12.540 -17.462 1.00 70.12 175 PRO A CA 1
ATOM 1456 C C . PRO A 1 175 ? 15.741 11.197 -18.205 1.00 70.12 175 PRO A C 1
ATOM 1458 O O . PRO A 1 175 ? 16.254 11.082 -19.316 1.00 70.12 175 PRO A O 1
ATOM 1461 N N . ILE A 1 176 ? 15.096 10.184 -17.624 1.00 77.88 176 ILE A N 1
ATOM 1462 C CA . ILE A 1 176 ? 14.774 8.950 -18.353 1.00 77.88 176 ILE A CA 1
ATOM 1463 C C . ILE A 1 176 ? 13.522 9.240 -19.174 1.00 77.88 176 ILE A C 1
ATOM 1465 O O . ILE A 1 176 ? 12.460 9.450 -18.595 1.00 77.88 176 ILE A O 1
ATOM 1469 N N . SER A 1 177 ? 13.626 9.239 -20.501 1.00 80.56 177 SER A N 1
ATOM 1470 C CA . SER A 1 177 ? 12.492 9.561 -21.375 1.00 80.56 177 SER A CA 1
ATOM 1471 C C . SER A 1 177 ? 12.132 8.369 -22.255 1.00 80.56 177 SER A C 1
ATOM 1473 O O . SER A 1 177 ? 12.910 7.999 -23.132 1.00 80.56 177 SER A O 1
ATOM 1475 N N . MET A 1 178 ? 10.946 7.791 -22.052 1.00 84.31 178 MET A N 1
ATOM 1476 C CA . MET A 1 178 ? 10.363 6.675 -22.807 1.00 84.31 178 MET A CA 1
ATOM 1477 C C . MET A 1 178 ? 9.183 7.158 -23.649 1.00 84.31 178 MET A C 1
ATOM 1479 O O . MET A 1 178 ? 8.045 7.159 -23.188 1.00 84.31 178 MET A O 1
ATOM 1483 N N . ILE A 1 179 ? 9.469 7.605 -24.872 1.00 85.69 179 ILE A N 1
ATOM 1484 C CA . ILE A 1 179 ? 8.518 8.314 -25.732 1.00 85.69 179 ILE A CA 1
ATOM 1485 C C . ILE A 1 179 ? 8.301 7.526 -27.025 1.00 85.69 179 ILE A C 1
ATOM 1487 O O . ILE A 1 179 ? 9.266 7.223 -27.725 1.00 85.69 179 ILE A O 1
ATOM 1491 N N . GLY A 1 180 ? 7.041 7.238 -27.359 1.00 85.06 180 GLY A N 1
ATOM 1492 C CA . GLY A 1 180 ? 6.653 6.581 -28.610 1.00 85.06 180 GLY A CA 1
ATOM 1493 C C . GLY A 1 180 ? 7.183 5.153 -28.728 1.00 85.06 180 GLY A C 1
ATOM 1494 O O . GLY A 1 180 ? 7.666 4.764 -29.790 1.00 85.06 180 GLY A O 1
ATOM 1495 N N . LEU A 1 181 ? 7.146 4.396 -27.629 1.00 86.94 181 LEU A N 1
ATOM 1496 C CA . LEU A 1 181 ? 7.664 3.031 -27.566 1.00 86.94 181 LEU A CA 1
ATOM 1497 C C . LEU A 1 181 ? 6.536 1.999 -27.550 1.00 86.94 181 LEU A C 1
ATOM 1499 O O . LEU A 1 181 ? 5.550 2.159 -26.832 1.00 86.94 181 LEU A O 1
ATOM 1503 N N . ASP A 1 182 ? 6.740 0.909 -28.288 1.00 89.69 182 ASP A N 1
ATOM 1504 C CA . ASP A 1 182 ? 5.856 -0.256 -28.319 1.00 89.69 182 ASP A CA 1
ATOM 1505 C C . ASP A 1 182 ? 6.639 -1.528 -27.963 1.00 89.69 182 ASP A C 1
ATOM 1507 O O . ASP A 1 182 ? 7.592 -1.913 -28.647 1.00 89.69 182 ASP A O 1
ATOM 1511 N N . PHE A 1 183 ? 6.240 -2.164 -26.864 1.00 91.44 183 PHE A N 1
ATOM 1512 C CA . PHE A 1 183 ? 6.839 -3.364 -26.297 1.00 91.44 183 PHE A CA 1
ATOM 1513 C C . PHE A 1 183 ? 5.809 -4.507 -26.239 1.00 91.44 183 PHE A C 1
ATOM 1515 O O . PHE A 1 183 ? 5.307 -4.848 -25.161 1.00 91.44 183 PHE A O 1
ATOM 1522 N N . PRO A 1 184 ? 5.501 -5.160 -27.371 1.00 91.25 184 PRO A N 1
ATOM 1523 C CA . PRO A 1 184 ? 4.439 -6.165 -27.447 1.00 91.25 184 PRO A CA 1
ATOM 1524 C C . PRO A 1 184 ? 4.676 -7.389 -26.552 1.00 91.25 184 PRO A C 1
ATOM 1526 O O . PRO A 1 184 ? 3.716 -8.004 -26.095 1.00 91.25 184 PRO A O 1
ATOM 1529 N N . ASN A 1 185 ? 5.938 -7.738 -26.275 1.00 93.56 185 ASN A N 1
ATOM 1530 C CA . ASN A 1 185 ? 6.319 -8.938 -25.520 1.00 93.56 185 ASN A CA 1
ATOM 1531 C C . ASN A 1 185 ? 6.757 -8.660 -24.074 1.00 93.56 185 ASN A C 1
ATOM 1533 O O . ASN A 1 185 ? 7.033 -9.608 -23.335 1.00 93.56 185 ASN A O 1
ATOM 1537 N N . LEU A 1 186 ? 6.826 -7.392 -23.657 1.00 95.38 186 LEU A N 1
ATOM 1538 C CA . LEU A 1 186 ? 7.365 -7.020 -22.351 1.00 95.38 186 LEU A CA 1
ATOM 1539 C C . LEU A 1 186 ? 6.406 -7.453 -21.251 1.00 95.38 186 LEU A C 1
ATOM 1541 O O . LEU A 1 186 ? 5.263 -7.019 -21.224 1.00 95.38 186 LEU A O 1
ATOM 1545 N N . LYS A 1 187 ? 6.887 -8.302 -20.344 1.00 97.25 187 LYS A N 1
ATOM 1546 C CA . LYS A 1 187 ? 6.142 -8.851 -19.204 1.00 97.25 187 LYS A CA 1
ATOM 1547 C C . LYS A 1 187 ? 6.464 -8.122 -17.909 1.00 97.25 187 LYS A C 1
ATOM 1549 O O . LYS A 1 187 ? 5.588 -7.988 -17.054 1.00 97.25 187 LYS A O 1
ATOM 1554 N N . GLU A 1 188 ? 7.698 -7.644 -17.760 1.00 97.75 188 GLU A N 1
ATOM 1555 C CA . GLU A 1 188 ? 8.158 -6.954 -16.557 1.00 97.75 188 GLU A CA 1
ATOM 1556 C C . GLU A 1 188 ? 9.026 -5.743 -16.891 1.00 97.75 188 GLU A C 1
ATOM 1558 O O . GLU A 1 188 ? 9.991 -5.823 -17.654 1.00 97.75 188 GLU A O 1
ATOM 1563 N N . PHE A 1 189 ? 8.683 -4.624 -16.261 1.00 95.19 189 PHE A N 1
ATOM 1564 C CA . PHE A 1 189 ? 9.393 -3.366 -16.372 1.0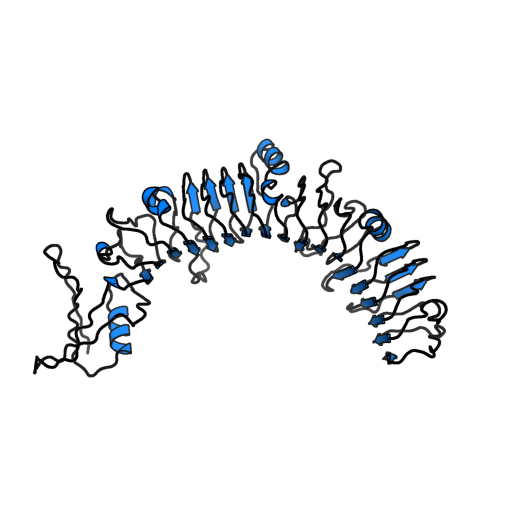0 95.19 189 PHE A CA 1
ATOM 1565 C C . PHE A 1 189 ? 9.763 -2.846 -14.984 1.00 95.19 189 PHE A C 1
ATOM 1567 O O . PHE A 1 189 ? 8.896 -2.691 -14.118 1.00 95.19 189 PHE A O 1
ATOM 1574 N N . ASN A 1 190 ? 11.046 -2.549 -14.783 1.00 94.62 190 ASN A N 1
ATOM 1575 C CA . ASN A 1 190 ? 11.560 -2.057 -13.513 1.00 94.62 190 ASN A CA 1
ATOM 1576 C C . ASN A 1 190 ? 12.518 -0.876 -13.703 1.00 94.62 190 ASN A C 1
ATOM 1578 O O . ASN A 1 190 ? 13.458 -0.935 -14.492 1.00 94.62 190 ASN A O 1
ATOM 1582 N N . VAL A 1 191 ? 12.331 0.180 -12.919 1.00 89.94 191 VAL A N 1
ATOM 1583 C CA . VAL A 1 191 ? 13.275 1.293 -12.807 1.00 89.94 191 VAL A CA 1
ATOM 1584 C C . VAL A 1 191 ? 13.639 1.464 -11.346 1.00 89.94 191 VAL A C 1
ATOM 1586 O O . VAL A 1 191 ? 12.777 1.730 -10.516 1.00 89.94 191 VAL A O 1
ATOM 1589 N N . ARG A 1 192 ? 14.924 1.367 -11.021 1.00 85.19 192 ARG A N 1
ATOM 1590 C CA . ARG A 1 192 ? 15.457 1.643 -9.689 1.00 85.19 192 ARG A CA 1
ATOM 1591 C C . ARG A 1 192 ? 16.542 2.699 -9.793 1.00 85.19 192 ARG A C 1
ATOM 1593 O O . ARG A 1 192 ? 17.719 2.367 -9.865 1.00 85.19 192 ARG A O 1
ATOM 1600 N N . ASN A 1 193 ? 16.154 3.965 -9.811 1.00 72.81 193 ASN A N 1
ATOM 1601 C CA . ASN A 1 193 ? 17.098 5.073 -9.901 1.00 72.81 193 ASN A CA 1
ATOM 1602 C C . ASN A 1 193 ? 17.202 5.785 -8.542 1.00 72.81 193 ASN A C 1
ATOM 1604 O O . ASN A 1 193 ? 16.271 5.745 -7.745 1.00 72.81 193 ASN A O 1
ATOM 1608 N N . GLN A 1 194 ? 18.356 6.366 -8.223 1.00 62.22 194 GLN A N 1
ATOM 1609 C CA . GLN A 1 194 ? 18.528 7.148 -6.997 1.00 62.22 194 GLN A CA 1
ATOM 1610 C C . GLN A 1 194 ? 18.486 8.656 -7.263 1.00 62.22 194 GLN A C 1
ATOM 1612 O O . GLN A 1 194 ? 18.061 9.383 -6.373 1.00 62.22 194 GLN A O 1
ATOM 1617 N N . ILE A 1 195 ? 18.880 9.143 -8.453 1.00 61.28 195 ILE A N 1
ATOM 1618 C CA . ILE A 1 195 ? 19.036 10.592 -8.698 1.00 61.28 195 ILE A CA 1
ATOM 1619 C C . ILE A 1 195 ? 18.750 10.978 -10.165 1.00 61.28 195 ILE A C 1
ATOM 1621 O O . ILE A 1 195 ? 19.569 11.636 -10.806 1.00 61.28 195 ILE A O 1
ATOM 1625 N N . ALA A 1 196 ? 17.607 10.583 -10.740 1.00 62.47 196 ALA A N 1
ATOM 1626 C CA . ALA A 1 196 ? 17.111 11.215 -11.978 1.00 62.47 196 ALA A CA 1
ATOM 1627 C C . ALA A 1 196 ? 16.324 12.488 -11.660 1.00 62.47 196 ALA A C 1
ATOM 1629 O O . ALA A 1 196 ? 15.572 12.517 -10.686 1.00 62.47 196 ALA A O 1
ATOM 1630 N N . TYR A 1 197 ? 16.465 13.523 -12.492 1.00 70.06 197 TYR A N 1
ATOM 1631 C CA . TYR A 1 197 ? 15.615 14.714 -12.387 1.00 70.06 197 TYR A CA 1
ATOM 1632 C C . TYR A 1 197 ? 14.143 14.360 -12.645 1.00 70.06 197 TYR A C 1
ATOM 1634 O O . TYR A 1 197 ? 13.258 14.734 -11.879 1.00 70.06 197 TYR A O 1
ATOM 1642 N N . CYS A 1 198 ? 13.892 13.577 -13.697 1.00 81.81 198 CYS A N 1
ATOM 1643 C CA . CYS A 1 198 ? 12.553 13.166 -14.103 1.00 81.81 198 CYS A CA 1
ATOM 1644 C C . CYS A 1 198 ? 12.583 11.790 -14.793 1.00 81.81 198 CYS A C 1
ATOM 1646 O O . CYS A 1 198 ? 13.576 11.426 -15.425 1.00 81.81 198 CYS A O 1
ATOM 1648 N N . ILE A 1 199 ? 11.497 11.028 -14.679 1.00 87.00 199 ILE A N 1
ATOM 1649 C CA . ILE A 1 199 ? 11.194 9.869 -15.523 1.00 87.00 199 ILE A CA 1
ATOM 1650 C C . ILE A 1 199 ? 9.905 10.196 -16.273 1.00 87.00 199 ILE A C 1
ATOM 1652 O O . ILE A 1 199 ? 8.870 10.400 -15.644 1.00 87.00 199 ILE A O 1
ATOM 1656 N N . ASN A 1 200 ? 9.965 10.228 -17.598 1.00 87.62 200 ASN A N 1
ATOM 1657 C CA . ASN A 1 200 ? 8.847 10.581 -18.458 1.00 87.62 200 ASN A CA 1
ATOM 1658 C C . ASN A 1 200 ? 8.458 9.402 -19.360 1.00 87.62 200 ASN A C 1
ATOM 1660 O O . ASN A 1 200 ? 9.306 8.872 -20.079 1.00 87.62 200 ASN A O 1
ATOM 1664 N N . PHE A 1 201 ? 7.183 9.024 -19.351 1.00 89.56 201 PHE A N 1
ATOM 1665 C CA . PHE A 1 201 ? 6.578 8.090 -20.296 1.00 89.56 201 PHE A CA 1
ATOM 1666 C C . PHE A 1 201 ? 5.581 8.842 -21.162 1.00 89.56 201 PHE A C 1
ATOM 1668 O O . PHE A 1 201 ? 4.683 9.489 -20.626 1.00 89.56 201 PHE A O 1
ATOM 1675 N N . GLN A 1 202 ? 5.705 8.705 -22.480 1.00 89.88 202 GLN A N 1
ATOM 1676 C CA . GLN A 1 202 ? 4.751 9.280 -23.416 1.00 89.88 202 GLN A CA 1
ATOM 1677 C C . GLN A 1 202 ? 4.418 8.304 -24.545 1.00 89.88 202 GLN A C 1
ATOM 1679 O O . GLN A 1 202 ? 5.330 7.797 -25.193 1.00 89.88 202 GLN A O 1
ATOM 1684 N N . ASN A 1 203 ? 3.136 8.061 -24.824 1.00 90.62 203 ASN A N 1
ATOM 1685 C CA . ASN A 1 203 ? 2.695 7.129 -25.878 1.00 90.62 203 ASN A CA 1
ATOM 1686 C C . ASN A 1 203 ? 3.383 5.752 -25.770 1.00 90.62 203 ASN A C 1
ATOM 1688 O O . ASN A 1 203 ? 3.970 5.252 -26.731 1.00 90.62 203 ASN A O 1
ATOM 1692 N N . PHE A 1 204 ? 3.369 5.180 -24.567 1.00 91.31 204 PHE A N 1
ATOM 1693 C CA . PHE A 1 204 ? 3.997 3.902 -24.249 1.00 91.31 204 PHE A CA 1
ATOM 1694 C C . PHE A 1 204 ? 2.969 2.771 -24.343 1.00 91.31 204 PHE A C 1
ATOM 1696 O O . PHE A 1 204 ? 1.932 2.826 -23.683 1.00 91.31 204 PHE A O 1
ATOM 1703 N N . THR A 1 205 ? 3.268 1.731 -25.122 1.00 93.19 205 THR A N 1
ATOM 1704 C CA . THR A 1 205 ? 2.411 0.545 -25.274 1.00 93.19 205 THR A CA 1
ATOM 1705 C C . THR A 1 205 ? 3.159 -0.710 -24.836 1.00 93.19 205 THR A C 1
ATOM 1707 O O . THR A 1 205 ? 4.272 -0.961 -25.288 1.00 93.19 205 THR A O 1
ATOM 1710 N N . ALA A 1 206 ? 2.561 -1.504 -23.948 1.00 94.25 206 ALA A N 1
ATOM 1711 C CA . ALA A 1 206 ? 3.075 -2.803 -23.524 1.00 94.25 206 ALA A CA 1
ATOM 1712 C C . ALA A 1 206 ? 1.924 -3.705 -23.053 1.00 94.25 206 ALA A C 1
ATOM 1714 O O . ALA A 1 206 ? 1.708 -3.911 -21.859 1.00 94.25 206 ALA A O 1
ATOM 1715 N N . ASP A 1 207 ? 1.143 -4.240 -23.992 1.00 92.50 207 ASP A N 1
ATOM 1716 C CA . ASP A 1 207 ? -0.059 -5.016 -23.658 1.00 92.50 207 ASP A CA 1
ATOM 1717 C C . ASP A 1 207 ? 0.248 -6.319 -22.896 1.00 92.50 207 ASP A C 1
ATOM 1719 O O . ASP A 1 207 ? -0.584 -6.765 -22.109 1.00 92.50 207 ASP A O 1
ATOM 1723 N N . SER A 1 208 ? 1.435 -6.910 -23.061 1.00 95.31 208 SER A N 1
ATOM 1724 C CA . SER A 1 208 ? 1.861 -8.109 -22.313 1.00 95.31 208 SER A CA 1
ATOM 1725 C C . SER A 1 208 ? 2.374 -7.815 -20.898 1.00 95.31 208 SER A C 1
ATOM 1727 O O . SER A 1 208 ? 2.706 -8.752 -20.163 1.00 95.31 208 SER A O 1
ATOM 1729 N N . LEU A 1 209 ? 2.456 -6.539 -20.507 1.00 97.00 209 LEU A N 1
ATOM 1730 C CA . LEU A 1 209 ? 3.084 -6.121 -19.259 1.00 97.00 209 LEU A CA 1
ATOM 1731 C C . LEU A 1 209 ? 2.230 -6.538 -18.068 1.00 97.00 209 LEU A C 1
ATOM 1733 O O . LEU A 1 209 ? 1.106 -6.071 -17.912 1.00 97.00 209 LEU A O 1
ATOM 1737 N N . LYS A 1 210 ? 2.800 -7.379 -17.204 1.00 97.44 210 LYS A N 1
ATOM 1738 C CA . LYS A 1 210 ? 2.183 -7.847 -15.957 1.00 97.44 210 LYS A CA 1
ATOM 1739 C C . LYS A 1 210 ? 2.673 -7.067 -14.746 1.00 97.44 210 LYS A C 1
ATOM 1741 O O . LYS A 1 210 ? 1.906 -6.809 -13.824 1.00 97.44 210 LYS A O 1
ATOM 1746 N N . LYS A 1 211 ? 3.953 -6.685 -14.733 1.00 97.94 211 LYS A N 1
ATOM 1747 C CA . LYS A 1 211 ? 4.590 -6.021 -13.589 1.00 97.94 211 LYS A CA 1
ATOM 1748 C C . LYS A 1 211 ? 5.230 -4.710 -14.005 1.00 97.94 211 LYS A C 1
ATOM 1750 O O . LYS A 1 211 ? 6.138 -4.701 -14.833 1.00 97.94 211 LYS A O 1
ATOM 1755 N N . PHE A 1 212 ? 4.789 -3.623 -13.384 1.00 97.19 212 PHE A N 1
ATOM 1756 C CA . PHE A 1 212 ? 5.359 -2.294 -13.564 1.00 97.19 212 PHE A CA 1
ATOM 1757 C C . PHE A 1 212 ? 5.874 -1.764 -12.227 1.00 97.19 212 PHE A C 1
ATOM 1759 O O . PHE A 1 212 ? 5.118 -1.676 -11.257 1.00 97.19 212 PHE A O 1
ATOM 1766 N N . SER A 1 213 ? 7.158 -1.414 -12.167 1.00 97.06 213 SER A N 1
ATOM 1767 C CA . SER A 1 213 ? 7.806 -0.938 -10.946 1.00 97.06 213 SER A CA 1
ATOM 1768 C C . SER A 1 213 ? 8.716 0.257 -11.213 1.00 97.06 213 SER A C 1
ATOM 1770 O O . SER A 1 213 ? 9.639 0.186 -12.021 1.00 97.06 213 SER A O 1
ATOM 1772 N N . ILE A 1 214 ? 8.500 1.343 -10.475 1.00 94.12 214 ILE A N 1
ATOM 1773 C CA . ILE A 1 214 ? 9.426 2.471 -10.366 1.00 94.12 214 ILE A CA 1
ATOM 1774 C C . ILE A 1 214 ? 9.782 2.667 -8.895 1.00 94.12 214 ILE A C 1
ATOM 1776 O O . ILE A 1 214 ? 8.911 2.850 -8.046 1.00 94.12 214 ILE A O 1
ATOM 1780 N N . PHE A 1 215 ? 11.075 2.696 -8.595 1.00 91.06 215 PHE A N 1
ATOM 1781 C CA . PHE A 1 215 ? 11.631 3.042 -7.298 1.00 91.06 215 PHE A CA 1
ATOM 1782 C C . PHE A 1 215 ? 12.699 4.124 -7.467 1.00 91.06 215 PHE A C 1
ATOM 1784 O O . PHE A 1 215 ? 13.864 3.827 -7.715 1.00 91.06 215 PHE A O 1
ATOM 1791 N N . SER A 1 216 ? 12.281 5.383 -7.343 1.00 87.56 216 SER A N 1
ATOM 1792 C CA . SER A 1 216 ? 13.138 6.563 -7.441 1.00 87.56 216 SER A CA 1
ATOM 1793 C C . SER A 1 216 ? 12.622 7.695 -6.554 1.00 87.56 216 SER A C 1
ATOM 1795 O O . SER A 1 216 ? 11.984 8.641 -7.005 1.00 87.56 216 SER A O 1
ATOM 1797 N N . LEU A 1 217 ? 12.876 7.581 -5.248 1.00 85.81 217 LEU A N 1
ATOM 1798 C CA . LEU A 1 217 ? 12.282 8.416 -4.195 1.00 85.81 217 LEU A CA 1
ATOM 1799 C C . LEU A 1 217 ? 12.530 9.930 -4.329 1.00 85.81 217 LEU A C 1
ATOM 1801 O O . LEU A 1 217 ? 11.806 10.703 -3.702 1.00 85.81 217 LEU A O 1
ATOM 1805 N N . ASP A 1 218 ? 13.537 10.343 -5.092 1.00 83.50 218 ASP A N 1
ATOM 1806 C CA . ASP A 1 218 ? 13.927 11.745 -5.284 1.00 83.50 218 ASP A CA 1
ATOM 1807 C C . ASP A 1 218 ? 13.681 12.249 -6.717 1.00 83.50 218 ASP A C 1
ATOM 1809 O O . ASP A 1 218 ? 14.066 13.362 -7.057 1.00 83.50 218 ASP A O 1
ATOM 1813 N N . THR A 1 219 ? 12.971 11.463 -7.533 1.00 85.44 219 THR A N 1
ATOM 1814 C CA . THR A 1 219 ? 12.688 11.758 -8.944 1.00 85.44 219 THR A CA 1
ATOM 1815 C C . THR A 1 219 ? 11.207 12.004 -9.185 1.00 85.44 219 THR A C 1
ATOM 1817 O O . THR A 1 219 ? 10.359 11.300 -8.633 1.00 85.44 219 THR A O 1
ATOM 1820 N N . ASP A 1 220 ? 10.890 12.982 -10.030 1.00 87.94 220 ASP A N 1
ATOM 1821 C CA . ASP A 1 220 ? 9.524 13.213 -10.497 1.00 87.94 220 ASP A CA 1
ATOM 1822 C C . ASP A 1 220 ? 9.164 12.232 -11.622 1.00 87.94 220 ASP A C 1
ATOM 1824 O O . ASP A 1 220 ? 9.978 11.958 -12.500 1.00 87.94 220 ASP A O 1
ATOM 1828 N N . VAL A 1 221 ? 7.957 11.667 -11.585 1.00 90.75 221 VAL A N 1
ATOM 1829 C CA . VAL A 1 221 ? 7.467 10.716 -12.594 1.00 90.75 221 VAL A CA 1
ATOM 1830 C C . VAL A 1 221 ? 6.307 11.339 -13.357 1.00 90.75 221 VAL A C 1
ATOM 1832 O O . VAL A 1 221 ? 5.335 11.784 -12.749 1.00 90.75 221 VAL A O 1
ATOM 1835 N N . ILE A 1 222 ? 6.386 11.334 -14.681 1.00 90.50 222 ILE A N 1
ATOM 1836 C CA . ILE A 1 222 ? 5.327 11.787 -15.581 1.00 90.50 222 ILE A CA 1
ATOM 1837 C C . ILE A 1 222 ? 4.960 10.613 -16.487 1.00 90.50 222 ILE A C 1
ATOM 1839 O O . ILE A 1 222 ? 5.832 9.991 -17.087 1.00 90.50 222 ILE A O 1
ATOM 1843 N N . ILE A 1 223 ? 3.675 10.282 -16.549 1.00 91.31 223 ILE A N 1
ATOM 1844 C CA . ILE A 1 223 ? 3.122 9.268 -17.444 1.00 91.31 223 ILE A CA 1
ATOM 1845 C C . ILE A 1 223 ? 1.986 9.921 -18.222 1.00 91.31 223 ILE A C 1
ATOM 1847 O O . ILE A 1 223 ? 1.031 10.384 -17.608 1.00 91.31 223 ILE A O 1
ATOM 1851 N N . ASP A 1 224 ? 2.081 9.947 -19.547 1.00 90.31 224 ASP A N 1
ATOM 1852 C CA . ASP A 1 224 ? 1.050 10.486 -20.434 1.00 90.31 224 ASP A CA 1
ATOM 1853 C C . ASP A 1 224 ? 0.838 9.573 -21.651 1.00 90.31 224 ASP A C 1
ATOM 1855 O O . ASP A 1 224 ? 1.724 9.390 -22.480 1.00 90.31 224 ASP A O 1
ATOM 1859 N N . GLY A 1 225 ? -0.335 8.960 -21.778 1.00 89.62 225 GLY A N 1
ATOM 1860 C CA . GLY A 1 225 ? -0.615 8.047 -22.890 1.00 89.62 225 GLY A CA 1
ATOM 1861 C C . GLY A 1 225 ? 0.088 6.709 -22.680 1.00 89.62 225 GLY A C 1
ATOM 1862 O O . GLY A 1 225 ? 1.069 6.385 -23.347 1.00 89.62 225 GLY A O 1
ATOM 1863 N N . PHE A 1 226 ? -0.404 5.932 -21.717 1.00 92.25 226 PHE A N 1
ATOM 1864 C CA . PHE A 1 226 ? 0.184 4.651 -21.328 1.00 92.25 226 PHE A CA 1
ATOM 1865 C C . PHE A 1 226 ? -0.840 3.530 -21.479 1.00 92.25 226 PHE A C 1
ATOM 1867 O O . PHE A 1 226 ? -1.900 3.556 -20.851 1.00 92.25 226 PHE A O 1
ATOM 1874 N N . ARG A 1 227 ? -0.511 2.529 -22.295 1.00 93.94 227 ARG A N 1
ATOM 1875 C CA . ARG A 1 227 ? -1.354 1.370 -22.585 1.00 93.94 227 ARG A CA 1
ATOM 1876 C C . ARG A 1 227 ? -0.678 0.089 -22.111 1.00 93.94 227 ARG A C 1
ATOM 1878 O O . ARG A 1 227 ? 0.323 -0.341 -22.677 1.00 93.94 227 ARG A O 1
ATOM 1885 N N . ALA A 1 228 ? -1.256 -0.536 -21.089 1.00 92.88 228 ALA A N 1
ATOM 1886 C CA . ALA A 1 228 ? -0.836 -1.842 -20.587 1.00 92.88 228 ALA A CA 1
ATOM 1887 C C . ALA A 1 228 ? -1.995 -2.523 -19.840 1.00 92.88 228 ALA A C 1
ATOM 1889 O O . ALA A 1 228 ? -2.161 -2.384 -18.627 1.00 92.88 228 ALA A O 1
ATOM 1890 N N . LYS A 1 229 ? -2.846 -3.237 -20.582 1.00 89.62 229 LYS A N 1
ATOM 1891 C CA . LYS A 1 229 ? -4.130 -3.755 -20.065 1.00 89.62 229 LYS A CA 1
ATOM 1892 C C . LYS A 1 229 ? -3.982 -4.871 -19.035 1.00 89.62 229 LYS A C 1
ATOM 1894 O O . LYS A 1 229 ? -4.837 -5.013 -18.160 1.00 89.62 229 LYS A O 1
ATOM 1899 N N . ASN A 1 230 ? -2.900 -5.640 -19.140 1.00 93.81 230 ASN A N 1
ATOM 1900 C CA . ASN A 1 230 ? -2.685 -6.870 -18.382 1.00 93.81 230 ASN A CA 1
ATOM 1901 C C . ASN A 1 230 ? -1.821 -6.688 -17.128 1.00 93.81 230 ASN A C 1
ATOM 1903 O O . ASN A 1 230 ? -1.361 -7.687 -16.576 1.00 93.81 230 ASN A O 1
ATOM 1907 N N . ILE A 1 231 ? -1.602 -5.450 -16.669 1.00 96.00 231 ILE A N 1
ATOM 1908 C CA . ILE A 1 231 ? -0.846 -5.212 -15.436 1.00 96.00 231 ILE A CA 1
ATOM 1909 C C . ILE A 1 231 ? -1.583 -5.871 -14.267 1.00 96.00 231 ILE A C 1
ATOM 1911 O O . ILE A 1 231 ? -2.744 -5.571 -14.010 1.00 96.00 231 ILE A O 1
ATOM 1915 N N . GLU A 1 232 ? -0.866 -6.728 -13.549 1.00 97.00 232 GLU A N 1
ATOM 1916 C CA . GLU A 1 232 ? -1.282 -7.401 -12.318 1.00 97.00 232 GLU A CA 1
ATOM 1917 C C . GLU A 1 232 ? -0.725 -6.646 -11.094 1.00 97.00 232 GLU A C 1
ATOM 1919 O O . GLU A 1 232 ? -1.422 -6.480 -10.092 1.00 97.00 232 GLU A O 1
ATOM 1924 N N . ASN A 1 233 ? 0.505 -6.114 -11.192 1.00 97.75 233 ASN A N 1
ATOM 1925 C CA . ASN A 1 233 ? 1.173 -5.367 -10.122 1.00 97.75 233 ASN A CA 1
ATOM 1926 C C . ASN A 1 233 ? 1.677 -4.002 -10.601 1.00 97.75 233 ASN A C 1
ATOM 1928 O O . ASN A 1 233 ? 2.503 -3.917 -11.517 1.00 97.75 233 ASN A O 1
ATOM 1932 N N . PHE A 1 234 ? 1.256 -2.942 -9.911 1.00 96.56 234 PHE A N 1
ATOM 1933 C CA . PHE A 1 234 ? 1.655 -1.569 -10.217 1.00 96.56 234 PHE A CA 1
ATOM 1934 C C . PHE A 1 234 ? 2.336 -0.900 -9.020 1.00 96.56 234 PHE A C 1
ATOM 1936 O O . PHE A 1 234 ? 1.702 -0.634 -8.002 1.00 96.56 234 PHE A O 1
ATOM 1943 N N . THR A 1 235 ? 3.630 -0.603 -9.124 1.00 96.81 235 THR A N 1
ATOM 1944 C CA . THR A 1 235 ? 4.399 0.040 -8.049 1.00 96.81 235 THR A CA 1
ATOM 1945 C C . THR A 1 235 ? 5.064 1.327 -8.523 1.00 96.81 235 THR A C 1
ATOM 1947 O O . THR A 1 235 ? 5.838 1.319 -9.474 1.00 96.81 235 THR A O 1
ATOM 1950 N N . ILE A 1 236 ? 4.834 2.430 -7.808 1.00 94.44 236 ILE A N 1
ATOM 1951 C CA . ILE A 1 236 ? 5.549 3.699 -7.989 1.00 94.44 236 ILE A CA 1
ATOM 1952 C C . ILE A 1 236 ? 6.024 4.207 -6.629 1.00 94.44 236 ILE A C 1
ATOM 1954 O O . ILE A 1 236 ? 5.235 4.406 -5.711 1.00 94.44 236 ILE A O 1
ATOM 1958 N N . SER A 1 237 ? 7.321 4.468 -6.499 1.00 92.81 237 SER A N 1
ATOM 1959 C CA . SER A 1 237 ? 7.922 5.228 -5.404 1.00 92.81 237 SER A CA 1
ATOM 1960 C C . SER A 1 237 ? 8.701 6.405 -5.987 1.00 92.81 237 SER A C 1
ATOM 1962 O O . SER A 1 237 ? 9.710 6.181 -6.647 1.00 92.81 237 SER A O 1
ATOM 1964 N N . ALA A 1 238 ? 8.232 7.634 -5.765 1.00 91.38 238 ALA A N 1
ATOM 1965 C CA . ALA A 1 238 ? 8.698 8.840 -6.458 1.00 91.38 238 ALA A CA 1
ATOM 1966 C C . ALA A 1 238 ? 8.722 10.088 -5.551 1.00 91.38 238 ALA A C 1
ATOM 1968 O O . ALA A 1 238 ? 8.095 10.114 -4.484 1.00 91.38 238 ALA A O 1
ATOM 1969 N N . ASN A 1 239 ? 9.403 11.154 -5.983 1.00 88.31 239 ASN A N 1
ATOM 1970 C CA . ASN A 1 239 ? 9.296 12.468 -5.343 1.00 88.31 239 ASN A CA 1
ATOM 1971 C C . ASN A 1 239 ? 7.911 13.079 -5.598 1.00 88.31 239 ASN A C 1
ATOM 1973 O O . ASN A 1 239 ? 7.198 13.373 -4.641 1.00 88.31 239 ASN A O 1
ATOM 1977 N N . SER A 1 240 ? 7.496 13.200 -6.859 1.00 87.88 240 SER A N 1
ATOM 1978 C CA . SER A 1 240 ? 6.126 13.527 -7.274 1.00 87.88 240 SER A CA 1
ATOM 1979 C C . SER A 1 240 ? 5.697 12.660 -8.466 1.00 87.88 240 SER A C 1
ATOM 1981 O O . SER A 1 240 ? 6.539 12.021 -9.094 1.00 87.88 240 SER A O 1
ATOM 1983 N N . CYS A 1 241 ? 4.393 12.568 -8.745 1.00 89.19 241 CYS A N 1
ATOM 1984 C CA . CYS A 1 241 ? 3.881 11.750 -9.845 1.00 89.19 241 CYS A CA 1
ATOM 1985 C C . CYS A 1 241 ? 2.678 12.407 -10.536 1.00 89.19 241 CYS A C 1
ATOM 1987 O O . CYS A 1 241 ? 1.715 12.788 -9.866 1.00 89.19 241 CYS A O 1
ATOM 1989 N N . ILE A 1 242 ? 2.742 12.520 -11.862 1.00 87.94 242 ILE A N 1
ATOM 1990 C CA . ILE A 1 242 ? 1.655 12.945 -12.748 1.00 87.94 242 ILE A CA 1
ATOM 1991 C C . ILE A 1 242 ? 1.329 11.766 -13.664 1.00 87.94 242 ILE A C 1
ATOM 1993 O O . ILE A 1 242 ? 2.229 11.217 -14.293 1.00 87.94 242 ILE A O 1
ATOM 1997 N N . ILE A 1 243 ? 0.056 11.379 -13.726 1.00 87.81 243 ILE A N 1
ATOM 1998 C CA . ILE A 1 243 ? -0.428 10.329 -14.626 1.00 87.81 243 ILE A CA 1
ATOM 1999 C C . ILE A 1 243 ? -1.626 10.877 -15.393 1.00 87.81 243 ILE A C 1
ATOM 2001 O O . ILE A 1 243 ? -2.605 11.287 -14.776 1.00 87.81 243 ILE A O 1
ATOM 2005 N N . ASP A 1 244 ? -1.557 10.879 -16.715 1.00 84.69 244 ASP A N 1
ATOM 2006 C CA . ASP A 1 244 ? -2.635 11.274 -17.614 1.00 84.69 244 ASP A CA 1
ATOM 2007 C C . ASP A 1 244 ? -2.770 10.258 -18.757 1.00 84.69 244 ASP A C 1
ATOM 2009 O O . ASP A 1 244 ? -1.840 9.506 -19.057 1.00 84.69 244 ASP A O 1
ATOM 2013 N N . ASN A 1 245 ? -3.958 10.191 -19.361 1.00 85.75 245 ASN A N 1
ATOM 2014 C CA . ASN A 1 245 ? -4.259 9.302 -20.491 1.00 85.75 245 ASN A CA 1
ATOM 2015 C C . ASN A 1 245 ? -3.787 7.841 -20.285 1.00 85.75 245 ASN A C 1
ATOM 2017 O O . ASN A 1 245 ? -3.297 7.186 -21.206 1.00 85.75 245 ASN A O 1
ATOM 2021 N N . PHE A 1 246 ? -3.910 7.327 -19.058 1.00 89.12 246 PHE A N 1
ATOM 2022 C CA . PHE A 1 246 ? -3.575 5.944 -18.725 1.00 89.12 246 PHE A CA 1
ATOM 2023 C C . PHE A 1 246 ? -4.767 5.045 -19.070 1.00 89.12 246 PHE A C 1
ATOM 2025 O O . PHE A 1 246 ? -5.867 5.233 -18.543 1.00 89.12 246 PHE A O 1
ATOM 2032 N N . GLU A 1 247 ? -4.573 4.075 -19.963 1.00 89.44 247 GLU A N 1
ATOM 2033 C CA . GLU A 1 247 ? -5.656 3.190 -20.383 1.00 89.44 247 GLU A CA 1
ATOM 2034 C C . GLU A 1 247 ? -6.108 2.281 -19.231 1.00 89.44 247 GLU A C 1
ATOM 2036 O O . GLU A 1 247 ? -5.317 1.813 -18.413 1.00 89.44 247 GLU A O 1
ATOM 2041 N N . LYS A 1 248 ? -7.413 2.012 -19.162 1.00 86.00 248 LYS A N 1
ATOM 2042 C CA . LYS A 1 248 ? -8.006 1.193 -18.104 1.00 86.00 248 LYS A CA 1
ATOM 2043 C C . LYS A 1 248 ? -7.351 -0.197 -18.035 1.00 86.00 248 LYS A C 1
ATOM 2045 O O . LYS A 1 248 ? -7.358 -0.941 -19.014 1.00 86.00 248 LYS A O 1
ATOM 2050 N N . ILE A 1 249 ? -6.862 -0.560 -16.849 1.00 87.94 249 ILE A N 1
ATOM 2051 C CA . ILE A 1 249 ? -6.290 -1.880 -16.555 1.00 87.94 249 ILE A CA 1
ATOM 2052 C C . ILE A 1 249 ? -7.422 -2.839 -16.173 1.00 87.94 249 ILE A C 1
ATOM 2054 O O . ILE A 1 249 ? -8.296 -2.479 -15.379 1.00 87.94 249 ILE A O 1
ATOM 2058 N N . THR A 1 250 ? -7.427 -4.055 -16.722 1.00 84.62 250 THR A N 1
ATOM 2059 C CA . THR A 1 250 ? -8.477 -5.051 -16.439 1.00 84.62 250 THR A CA 1
ATOM 2060 C C . THR A 1 250 ? -8.088 -6.031 -15.340 1.00 84.62 250 THR A C 1
ATOM 2062 O O . THR A 1 250 ? -8.961 -6.465 -14.593 1.00 84.62 250 THR A O 1
ATOM 2065 N N . ASN A 1 251 ? -6.795 -6.345 -15.217 1.00 90.50 251 ASN A N 1
ATOM 2066 C CA . ASN A 1 251 ? -6.297 -7.449 -14.387 1.00 90.50 251 ASN A CA 1
ATOM 2067 C C . ASN A 1 251 ? -5.516 -6.982 -13.150 1.00 90.50 251 ASN A C 1
ATOM 2069 O O . ASN A 1 251 ? -4.793 -7.775 -12.556 1.00 90.50 251 ASN A O 1
ATOM 2073 N N . LEU A 1 252 ? -5.636 -5.706 -12.769 1.00 93.88 252 LEU A N 1
ATOM 2074 C CA . LEU A 1 252 ? -4.872 -5.152 -11.654 1.00 93.88 252 LEU A CA 1
ATOM 2075 C C . LEU A 1 252 ? -5.248 -5.866 -10.353 1.00 93.88 252 LEU A C 1
ATOM 2077 O O . LEU A 1 252 ? -6.390 -5.785 -9.909 1.00 93.88 252 LEU A O 1
ATOM 2081 N N . GLU A 1 253 ? -4.287 -6.537 -9.725 1.00 95.12 253 GLU A N 1
ATOM 2082 C CA . GLU A 1 253 ? -4.491 -7.215 -8.445 1.00 95.12 253 GLU A CA 1
ATOM 2083 C C . GLU A 1 253 ? -4.044 -6.334 -7.280 1.00 95.12 253 GLU A C 1
ATOM 2085 O O . GLU A 1 253 ? -4.789 -6.170 -6.310 1.00 95.12 253 GLU A O 1
ATOM 2090 N N . ASP A 1 254 ? -2.849 -5.748 -7.394 1.00 96.62 254 ASP A N 1
ATOM 2091 C CA . ASP A 1 254 ? -2.198 -4.990 -6.327 1.00 96.62 254 ASP A CA 1
ATOM 2092 C C . ASP A 1 254 ? -1.538 -3.707 -6.850 1.00 96.62 254 ASP A C 1
ATOM 2094 O O . ASP A 1 254 ? -0.894 -3.695 -7.908 1.00 96.62 254 ASP A O 1
ATOM 2098 N N . PHE A 1 255 ? -1.652 -2.627 -6.076 1.00 95.62 255 PHE A N 1
ATOM 2099 C CA . PHE A 1 255 ? -0.921 -1.390 -6.319 1.00 95.62 255 PHE A CA 1
ATOM 2100 C C . PHE A 1 255 ? -0.193 -0.870 -5.077 1.00 95.62 255 PHE A C 1
ATOM 2102 O O . PHE A 1 255 ? -0.681 -0.904 -3.948 1.00 95.62 255 PHE A O 1
ATOM 2109 N N . LYS A 1 256 ? 0.971 -0.265 -5.300 1.00 95.88 256 LYS A N 1
ATOM 2110 C CA . LYS A 1 256 ? 1.742 0.420 -4.266 1.00 95.88 256 LYS A CA 1
ATOM 2111 C C . LYS A 1 256 ? 2.225 1.764 -4.769 1.00 95.88 256 LYS A C 1
ATOM 2113 O O . LYS A 1 256 ? 3.063 1.835 -5.663 1.00 95.88 256 LYS A O 1
ATOM 2118 N N . ILE A 1 257 ? 1.738 2.839 -4.164 1.00 93.12 257 ILE A N 1
ATOM 2119 C CA . ILE A 1 257 ? 2.098 4.199 -4.555 1.00 93.12 257 ILE A CA 1
ATOM 2120 C C . ILE A 1 257 ? 2.689 4.931 -3.355 1.00 93.12 257 ILE A C 1
ATOM 2122 O O . ILE A 1 257 ? 2.042 5.096 -2.329 1.00 93.12 257 ILE A O 1
ATOM 2126 N N . ASN A 1 258 ? 3.926 5.392 -3.475 1.00 91.31 258 ASN A N 1
ATOM 2127 C CA . ASN A 1 258 ? 4.643 6.136 -2.449 1.00 91.31 258 ASN A CA 1
ATOM 2128 C C . ASN A 1 258 ? 5.186 7.431 -3.053 1.00 91.31 258 ASN A C 1
ATOM 2130 O O . ASN A 1 258 ? 6.166 7.413 -3.792 1.00 91.31 258 ASN A O 1
ATOM 2134 N N . VAL A 1 259 ? 4.546 8.556 -2.746 1.00 87.56 259 VAL A N 1
ATOM 2135 C CA . VAL A 1 259 ? 4.887 9.850 -3.347 1.00 87.56 259 VAL A CA 1
ATOM 2136 C C . VAL A 1 259 ? 5.182 10.867 -2.250 1.00 87.56 259 VAL A C 1
ATOM 2138 O O . VAL A 1 259 ? 4.354 11.084 -1.360 1.00 87.56 259 VAL A O 1
ATOM 2141 N N . LYS A 1 260 ? 6.362 11.502 -2.305 1.00 83.25 260 LYS A N 1
ATOM 2142 C CA . LYS A 1 260 ? 6.840 12.434 -1.264 1.00 83.25 260 LYS A CA 1
ATOM 2143 C C . LYS A 1 260 ? 6.244 13.837 -1.334 1.00 83.25 260 LYS A C 1
ATOM 2145 O O . LYS A 1 260 ? 6.300 14.537 -0.324 1.00 83.25 260 LYS A O 1
ATOM 2150 N N . LYS A 1 261 ? 5.766 14.303 -2.489 1.00 80.75 261 LYS A N 1
ATOM 2151 C CA . LYS A 1 261 ? 5.303 15.680 -2.727 1.00 80.75 261 LYS A CA 1
ATOM 2152 C C . LYS A 1 261 ? 4.155 15.708 -3.733 1.00 80.75 261 LYS A C 1
ATOM 2154 O O . LYS A 1 261 ? 4.071 14.881 -4.634 1.00 80.75 261 LYS A O 1
ATOM 2159 N N . MET A 1 262 ? 3.273 16.697 -3.593 1.00 77.75 262 MET A N 1
ATOM 2160 C CA . MET A 1 262 ? 2.316 17.013 -4.652 1.00 77.75 262 MET A CA 1
ATOM 2161 C C . MET A 1 262 ? 3.084 17.547 -5.874 1.00 77.75 262 MET A C 1
ATOM 2163 O O . MET A 1 262 ? 4.010 18.342 -5.670 1.00 77.75 262 MET A O 1
ATOM 2167 N N . PRO A 1 263 ? 2.717 17.157 -7.108 1.00 80.38 263 PRO A N 1
ATOM 2168 C CA . PRO A 1 263 ? 3.327 17.732 -8.298 1.00 80.38 263 PRO A CA 1
ATOM 2169 C C . PRO A 1 263 ? 3.139 19.249 -8.321 1.00 80.38 263 PRO A C 1
ATOM 2171 O O . PRO A 1 263 ? 2.109 19.773 -7.873 1.00 80.38 263 PRO A O 1
ATOM 2174 N N . LYS A 1 264 ? 4.144 19.966 -8.823 1.00 79.00 264 LYS A N 1
ATOM 2175 C CA . LYS A 1 264 ? 4.033 21.403 -9.072 1.00 79.00 264 LYS A CA 1
ATOM 2176 C C . LYS A 1 264 ? 3.415 21.596 -10.451 1.00 79.00 264 LYS A C 1
ATOM 2178 O O . LYS A 1 264 ? 3.932 21.073 -11.427 1.00 79.00 264 LYS A O 1
ATOM 2183 N N . PHE A 1 265 ? 2.326 22.352 -10.507 1.00 76.56 265 PHE A N 1
ATOM 2184 C CA . PHE A 1 265 ? 1.670 22.726 -11.756 1.00 76.56 265 PHE A CA 1
ATOM 2185 C C . PHE A 1 265 ? 1.936 24.200 -12.022 1.00 76.56 265 PHE A C 1
ATOM 2187 O O . PHE A 1 265 ? 1.759 25.021 -11.118 1.00 76.56 265 PHE A O 1
ATOM 2194 N N . THR A 1 266 ? 2.347 24.518 -13.245 1.00 75.19 266 THR A N 1
ATOM 2195 C CA . THR A 1 266 ? 2.545 25.902 -13.692 1.00 75.19 266 THR A CA 1
ATOM 2196 C C . THR A 1 266 ? 1.201 26.582 -13.954 1.00 75.19 266 THR A C 1
ATOM 2198 O O . THR A 1 266 ? 1.020 27.738 -13.582 1.00 75.19 266 THR A O 1
ATOM 2201 N N . TYR A 1 267 ? 0.227 25.849 -14.508 1.00 75.56 267 TYR A N 1
ATOM 2202 C CA . TYR A 1 267 ? -1.094 26.370 -14.858 1.00 75.56 267 TYR A CA 1
ATOM 2203 C C . TYR A 1 267 ? -2.204 25.802 -13.964 1.00 75.56 267 TYR A C 1
ATOM 2205 O O . TYR A 1 267 ? -2.165 24.658 -13.500 1.00 75.56 267 TYR A O 1
ATOM 2213 N N . TYR A 1 268 ? -3.225 26.623 -13.703 1.00 73.94 268 TYR A N 1
ATOM 2214 C CA . TYR A 1 268 ? -4.360 26.244 -12.855 1.00 73.94 268 TYR A CA 1
ATOM 2215 C C . TYR A 1 268 ? -5.225 25.139 -13.484 1.00 73.94 268 TYR A C 1
ATOM 2217 O O . TYR A 1 268 ? -5.737 24.276 -12.768 1.00 73.94 268 TYR A O 1
ATOM 2225 N N . GLU A 1 269 ? -5.372 25.141 -14.807 1.00 73.62 269 GLU A N 1
ATOM 2226 C CA . GLU A 1 269 ? -6.185 24.165 -15.538 1.00 73.62 269 GLU A CA 1
ATOM 2227 C C . GLU A 1 269 ? -5.602 22.751 -15.456 1.00 73.62 269 GLU A C 1
ATOM 2229 O O . GLU A 1 269 ? -6.335 21.819 -15.125 1.00 73.62 269 GLU A O 1
ATOM 2234 N N . ASP A 1 270 ? -4.282 22.600 -15.601 1.00 69.31 270 ASP A N 1
ATOM 2235 C CA . ASP A 1 270 ? -3.582 21.316 -15.430 1.00 69.31 270 ASP A CA 1
ATOM 2236 C C . ASP A 1 270 ? -3.809 20.744 -14.032 1.00 69.31 270 ASP A C 1
ATOM 2238 O O . ASP A 1 270 ? -4.126 19.568 -13.847 1.00 69.31 270 ASP A O 1
ATOM 2242 N N . LYS A 1 271 ? -3.742 21.615 -13.021 1.00 72.88 271 LYS A N 1
ATOM 2243 C CA . LYS A 1 271 ? -4.039 21.252 -11.635 1.00 72.88 271 LYS A CA 1
ATOM 2244 C C . LYS A 1 271 ? -5.496 20.814 -11.460 1.00 72.88 271 LYS A C 1
ATOM 2246 O O . LYS A 1 271 ? -5.768 19.960 -10.615 1.00 72.88 271 LYS A O 1
ATOM 2251 N N . LYS A 1 272 ? -6.440 21.405 -12.200 1.00 70.31 272 LYS A N 1
ATOM 2252 C CA . LYS A 1 272 ? -7.864 21.038 -12.166 1.00 70.31 272 LYS A CA 1
ATOM 2253 C C . LYS A 1 272 ? -8.101 19.694 -12.861 1.00 70.31 272 LYS A C 1
ATOM 2255 O O . LYS A 1 272 ? -8.762 18.843 -12.274 1.00 70.31 272 LYS A O 1
ATOM 2260 N N . LYS A 1 273 ? -7.509 19.469 -14.040 1.00 67.56 273 LYS A N 1
ATOM 2261 C CA . LYS A 1 273 ? -7.558 18.189 -14.769 1.00 67.56 273 LYS A CA 1
ATOM 2262 C C . LYS A 1 273 ? -6.972 17.053 -13.926 1.00 67.56 273 LYS A C 1
ATOM 2264 O O . LYS A 1 273 ? -7.628 16.029 -13.738 1.00 67.56 273 LYS A O 1
ATOM 2269 N N . PHE A 1 274 ? -5.809 17.294 -13.313 1.00 68.62 274 PHE A N 1
ATOM 2270 C CA . PHE A 1 274 ? -5.125 16.333 -12.448 1.00 68.62 274 PHE A CA 1
ATOM 2271 C C . PHE A 1 274 ? -5.981 15.854 -11.267 1.00 68.62 274 PHE A C 1
ATOM 2273 O O . PHE A 1 274 ? -5.940 14.692 -10.868 1.00 68.62 274 PHE A O 1
ATOM 2280 N N . LYS A 1 275 ? -6.777 16.757 -10.687 1.00 65.44 275 LYS A N 1
ATOM 2281 C CA . LYS A 1 275 ? -7.599 16.454 -9.510 1.00 65.44 275 LYS A CA 1
ATOM 2282 C C . LYS A 1 275 ? -8.771 15.513 -9.788 1.00 65.44 275 LYS A C 1
ATOM 2284 O O . LYS A 1 275 ? -9.255 14.925 -8.826 1.00 65.44 275 LYS A O 1
ATOM 2289 N N . ASN A 1 276 ? -9.227 15.390 -11.036 1.00 60.78 276 ASN A N 1
ATOM 2290 C CA . ASN A 1 276 ? -10.524 14.778 -11.319 1.00 60.78 276 ASN A CA 1
ATOM 2291 C C . ASN A 1 276 ? -10.450 13.322 -11.818 1.00 60.78 276 ASN A C 1
ATOM 2293 O O . ASN A 1 276 ? -11.346 12.568 -11.469 1.00 60.78 276 ASN A O 1
ATOM 2297 N N . ASN A 1 277 ? -9.427 12.897 -12.581 1.00 60.28 277 ASN A N 1
ATOM 2298 C CA . ASN A 1 277 ? -9.484 11.601 -13.298 1.00 60.28 277 ASN A CA 1
ATOM 2299 C C . ASN A 1 277 ? -8.194 10.747 -13.321 1.00 60.28 277 ASN A C 1
ATOM 2301 O O . ASN A 1 277 ? -8.228 9.616 -13.813 1.00 60.28 277 ASN A O 1
ATOM 2305 N N . CYS A 1 278 ? -7.073 11.230 -12.776 1.00 67.56 278 CYS A N 1
ATOM 2306 C CA . CYS A 1 278 ? -5.738 10.656 -13.023 1.00 67.56 278 CYS A CA 1
ATOM 2307 C C . CYS A 1 278 ? -5.476 9.249 -12.462 1.00 67.56 278 CYS A C 1
ATOM 2309 O O . CYS A 1 278 ? -4.498 8.619 -12.849 1.00 67.56 278 CYS A O 1
ATOM 2311 N N . TRP A 1 279 ? -6.329 8.739 -11.571 1.00 81.94 279 TRP A N 1
ATOM 2312 C CA . TRP A 1 279 ? -6.107 7.460 -10.879 1.00 81.94 279 TRP A CA 1
ATOM 2313 C C . TRP A 1 279 ? -7.220 6.431 -11.114 1.00 81.94 279 TRP A C 1
ATOM 2315 O O . TRP A 1 279 ? -7.239 5.371 -10.491 1.00 81.94 279 TRP A O 1
ATOM 2325 N N . SER A 1 280 ? -8.147 6.719 -12.032 1.00 81.81 280 SER A N 1
ATOM 2326 C CA . SER A 1 280 ? -9.295 5.852 -12.343 1.00 81.81 280 SER A CA 1
ATOM 2327 C C . SER A 1 280 ? -8.895 4.457 -12.848 1.00 81.81 280 SER A C 1
ATOM 2329 O O . SER A 1 280 ? -9.639 3.494 -12.653 1.00 81.81 280 SER A O 1
ATOM 2331 N N . PHE A 1 281 ? -7.697 4.315 -13.422 1.00 86.50 281 PHE A N 1
ATOM 2332 C CA . PHE A 1 281 ? -7.138 3.033 -13.857 1.00 86.50 281 PHE A CA 1
ATOM 2333 C C . PHE A 1 281 ? -6.917 2.038 -12.702 1.00 86.50 281 PHE A C 1
ATOM 2335 O O . PHE A 1 281 ? -6.868 0.833 -12.941 1.00 86.50 281 PHE A O 1
ATOM 2342 N N . LEU A 1 282 ? -6.850 2.511 -11.450 1.00 90.00 282 LEU A N 1
ATOM 2343 C CA . LEU A 1 282 ? -6.727 1.659 -10.264 1.00 90.00 282 LEU A CA 1
ATOM 2344 C C . LEU A 1 282 ? -8.037 0.951 -9.882 1.00 90.00 282 LEU A C 1
ATOM 2346 O O . LEU A 1 282 ? -8.015 0.073 -9.025 1.00 90.00 282 LEU A O 1
ATOM 2350 N N . ARG A 1 283 ? -9.179 1.308 -10.493 1.00 87.38 283 ARG A N 1
ATOM 2351 C CA . ARG A 1 283 ? -10.532 0.853 -10.103 1.00 87.38 283 ARG A CA 1
ATOM 2352 C C . ARG A 1 283 ? -10.678 -0.663 -9.932 1.00 87.38 283 ARG A C 1
ATOM 2354 O O . ARG A 1 283 ? -11.488 -1.095 -9.114 1.00 87.38 283 ARG A O 1
ATOM 2361 N N . MET A 1 284 ? -9.930 -1.450 -10.705 1.00 89.00 284 MET A N 1
ATOM 2362 C CA . MET A 1 284 ? -10.019 -2.913 -10.695 1.00 89.00 284 MET A CA 1
ATOM 2363 C C . MET A 1 284 ? -9.170 -3.587 -9.607 1.00 89.00 284 MET A C 1
ATOM 2365 O O . MET A 1 284 ? -9.357 -4.781 -9.391 1.00 89.00 284 MET A O 1
ATOM 2369 N N . ALA A 1 285 ? -8.295 -2.845 -8.918 1.00 93.81 285 ALA A N 1
ATOM 2370 C CA . ALA A 1 285 ? -7.408 -3.382 -7.889 1.00 93.81 285 ALA A CA 1
ATOM 2371 C C . ALA A 1 285 ? -8.167 -4.071 -6.749 1.00 93.81 285 ALA A C 1
ATOM 2373 O O . ALA A 1 285 ? -9.160 -3.538 -6.253 1.00 93.81 285 ALA A O 1
ATOM 2374 N N . LYS A 1 286 ? -7.637 -5.208 -6.280 1.00 94.75 286 LYS A N 1
ATOM 2375 C CA . LYS A 1 286 ? -8.123 -5.913 -5.080 1.00 94.75 286 LYS A CA 1
ATOM 2376 C C . LYS A 1 286 ? -7.420 -5.448 -3.815 1.00 94.75 286 LYS A C 1
ATOM 2378 O O . LYS A 1 286 ? -8.023 -5.410 -2.744 1.00 94.75 286 LYS A O 1
ATOM 2383 N N . LYS A 1 287 ? -6.143 -5.090 -3.921 1.00 96.56 287 LYS A N 1
ATOM 2384 C CA . LYS A 1 287 ? -5.326 -4.614 -2.803 1.00 96.56 287 LYS A CA 1
ATOM 2385 C C . LYS A 1 287 ? -4.576 -3.355 -3.202 1.00 96.56 287 LYS A C 1
ATOM 2387 O O . LYS A 1 287 ? -4.266 -3.154 -4.376 1.00 96.56 287 LYS A O 1
ATOM 2392 N N . GLY A 1 288 ? -4.267 -2.517 -2.222 1.00 94.94 288 GLY A N 1
ATOM 2393 C CA . GLY A 1 288 ? -3.217 -1.545 -2.442 1.00 94.94 288 GLY A CA 1
ATOM 2394 C C . GLY A 1 288 ? -2.798 -0.727 -1.242 1.00 94.94 288 GLY A C 1
ATOM 2395 O O . GLY A 1 288 ? -3.408 -0.740 -0.172 1.00 94.94 288 GLY A O 1
ATOM 2396 N N . SER A 1 289 ? -1.707 0.000 -1.446 1.00 93.75 289 SER A N 1
ATOM 2397 C CA . SER A 1 289 ? -1.089 0.849 -0.439 1.00 93.75 289 SER A CA 1
ATOM 2398 C C . SER A 1 289 ? -0.730 2.219 -1.006 1.00 93.75 289 SER A C 1
ATOM 2400 O O . SER A 1 289 ? -0.158 2.343 -2.091 1.00 93.75 289 SER A O 1
ATOM 2402 N N . VAL A 1 290 ? -1.045 3.268 -0.248 1.00 89.12 290 VAL A N 1
ATOM 2403 C CA . VAL A 1 290 ? -0.679 4.654 -0.544 1.00 89.12 290 VAL A CA 1
ATOM 2404 C C . VAL A 1 290 ? 0.163 5.195 0.600 1.00 89.12 290 VAL A C 1
ATOM 2406 O O . VAL A 1 290 ? -0.299 5.282 1.734 1.00 89.12 290 VAL A O 1
ATOM 2409 N N . THR A 1 291 ? 1.399 5.592 0.306 1.00 86.62 291 THR A N 1
ATOM 2410 C CA . THR A 1 291 ? 2.306 6.231 1.260 1.00 86.62 291 THR A CA 1
ATOM 2411 C C . THR A 1 291 ? 2.497 7.711 0.926 1.00 86.62 291 THR A C 1
ATOM 2413 O O . THR A 1 291 ? 2.779 8.068 -0.218 1.00 86.62 291 THR A O 1
ATOM 2416 N N . GLY A 1 292 ? 2.371 8.586 1.926 1.00 75.19 292 GLY A N 1
ATOM 2417 C CA . GLY A 1 292 ? 2.597 10.025 1.771 1.00 75.19 292 GLY A CA 1
ATOM 2418 C C . GLY A 1 292 ? 1.342 10.797 1.347 1.00 75.19 292 GLY A C 1
ATOM 2419 O O . GLY A 1 292 ? 0.502 11.144 2.179 1.00 75.19 292 GLY A O 1
ATOM 2420 N N . TYR A 1 293 ? 1.214 11.157 0.069 1.00 70.75 293 TYR A N 1
ATOM 2421 C CA . TYR A 1 293 ? 0.138 12.054 -0.378 1.00 70.75 293 TYR A CA 1
ATOM 2422 C C . TYR A 1 293 ? -1.128 11.308 -0.820 1.00 70.75 293 TYR A C 1
ATOM 2424 O O . TYR A 1 293 ? -1.162 10.651 -1.846 1.00 70.75 293 TYR A O 1
ATOM 2432 N N . LYS A 1 294 ? -2.232 11.526 -0.102 1.00 64.25 294 LYS A N 1
ATOM 2433 C CA . LYS A 1 294 ? -3.535 10.866 -0.326 1.00 64.25 294 LYS A CA 1
ATOM 2434 C C . LYS A 1 294 ? -4.401 11.382 -1.481 1.00 64.25 294 LYS A C 1
ATOM 2436 O O . LYS A 1 294 ? -5.511 10.890 -1.653 1.00 64.25 294 LYS A O 1
ATOM 2441 N N . HIS A 1 295 ? -3.981 12.415 -2.217 1.00 66.38 295 HIS A N 1
ATOM 2442 C CA . HIS A 1 295 ? -4.817 12.974 -3.296 1.00 66.38 295 HIS A CA 1
ATOM 2443 C C . HIS A 1 295 ? -5.111 11.937 -4.392 1.00 66.38 295 HIS A C 1
ATOM 2445 O O . HIS A 1 295 ? -6.112 12.073 -5.081 1.00 66.38 295 HIS A O 1
ATOM 2451 N N . ILE A 1 296 ? -4.286 10.888 -4.458 1.00 70.88 296 ILE A N 1
ATOM 2452 C CA . ILE A 1 296 ? -4.456 9.678 -5.264 1.00 70.88 296 ILE A CA 1
ATOM 2453 C C . ILE A 1 296 ? -5.853 9.067 -5.096 1.00 70.88 296 ILE A C 1
ATOM 2455 O O . ILE A 1 296 ? -6.405 8.561 -6.058 1.00 70.88 296 ILE A O 1
ATOM 2459 N N . LEU A 1 297 ? -6.449 9.144 -3.901 1.00 70.19 297 LEU A N 1
ATOM 2460 C CA . LEU A 1 297 ? -7.737 8.505 -3.607 1.00 70.19 297 LEU A CA 1
ATOM 2461 C C . LEU A 1 297 ? -8.959 9.400 -3.843 1.00 70.19 297 LEU A C 1
ATOM 2463 O O . LEU A 1 297 ? -10.079 8.970 -3.588 1.00 70.19 297 LEU A O 1
ATOM 2467 N N . ARG A 1 298 ? -8.780 10.657 -4.262 1.00 67.12 298 ARG A N 1
ATOM 2468 C CA . ARG A 1 298 ? -9.905 11.590 -4.436 1.00 67.12 298 ARG A CA 1
ATOM 2469 C C . ARG A 1 298 ? -10.752 11.195 -5.642 1.00 67.12 298 ARG A C 1
ATOM 2471 O O . ARG A 1 298 ? -10.202 10.951 -6.708 1.00 67.12 298 ARG A O 1
ATOM 2478 N N . GLY A 1 299 ? -12.076 11.167 -5.466 1.00 61.78 299 GLY A N 1
ATOM 2479 C CA . GLY A 1 299 ? -13.019 10.889 -6.555 1.00 61.78 299 GLY A CA 1
ATOM 2480 C C . GLY A 1 299 ? -12.928 9.475 -7.141 1.00 61.78 299 GLY A C 1
ATOM 2481 O O . GLY A 1 299 ? -13.449 9.245 -8.227 1.00 61.78 299 GLY A O 1
ATOM 2482 N N . LEU A 1 300 ? -12.265 8.533 -6.455 1.00 73.25 300 LEU A N 1
ATOM 2483 C CA . LEU A 1 300 ? -12.147 7.155 -6.926 1.00 73.25 300 LEU A CA 1
ATOM 2484 C C . LEU A 1 300 ? -13.290 6.275 -6.424 1.00 73.25 300 LEU A C 1
ATOM 2486 O O . LEU A 1 300 ? -13.565 6.199 -5.228 1.00 73.25 300 LEU A O 1
ATOM 2490 N N . GLU A 1 301 ? -13.890 5.540 -7.351 1.00 79.56 301 GLU A N 1
ATOM 2491 C CA . GLU A 1 301 ? -14.801 4.434 -7.071 1.00 79.56 301 GLU A CA 1
ATOM 2492 C C . GLU A 1 301 ? -14.035 3.119 -7.273 1.00 79.56 301 GLU A C 1
ATOM 2494 O O . GLU A 1 301 ? -13.900 2.629 -8.396 1.00 79.56 301 GLU A O 1
ATOM 2499 N N . MET A 1 302 ? -13.475 2.563 -6.197 1.00 85.06 302 MET A N 1
ATOM 2500 C CA . MET A 1 302 ? -12.667 1.339 -6.239 1.00 85.06 302 MET A CA 1
ATOM 2501 C C . MET A 1 302 ? -13.524 0.135 -5.850 1.00 85.06 302 MET A C 1
ATOM 2503 O O . MET A 1 302 ? -13.476 -0.364 -4.727 1.00 85.06 302 MET A O 1
ATOM 2507 N N . VAL A 1 303 ? -14.345 -0.306 -6.803 1.00 85.75 303 VAL A N 1
ATOM 2508 C CA . VAL A 1 303 ? -15.399 -1.309 -6.583 1.00 85.75 303 VAL A CA 1
ATOM 2509 C C . VAL A 1 303 ? -14.888 -2.665 -6.104 1.00 85.75 303 VAL A C 1
ATOM 2511 O O . VAL A 1 303 ? -15.588 -3.324 -5.344 1.00 85.75 303 VAL A O 1
ATOM 2514 N N . ASN A 1 304 ? -13.675 -3.059 -6.492 1.00 90.56 304 ASN A N 1
ATOM 2515 C CA . ASN A 1 304 ? -13.105 -4.373 -6.175 1.00 90.56 304 ASN A CA 1
ATOM 2516 C C . ASN A 1 304 ? -12.097 -4.343 -5.022 1.00 90.56 304 ASN A C 1
ATOM 2518 O O . ASN A 1 304 ? -11.551 -5.387 -4.674 1.00 90.56 304 ASN A O 1
ATOM 2522 N N . LEU A 1 305 ? -11.815 -3.171 -4.448 1.00 93.44 305 LEU A N 1
ATOM 2523 C CA . LEU A 1 305 ? -10.751 -3.041 -3.460 1.00 93.44 305 LEU A CA 1
ATOM 2524 C C . LEU A 1 305 ? -11.179 -3.671 -2.136 1.00 93.44 305 LEU A C 1
ATOM 2526 O O . LEU A 1 305 ? -12.068 -3.155 -1.469 1.00 93.44 305 LEU A O 1
ATOM 2530 N N . GLU A 1 306 ? -10.515 -4.752 -1.742 1.00 96.06 306 GLU A N 1
ATOM 2531 C CA . GLU A 1 306 ? -10.760 -5.498 -0.507 1.00 96.06 306 GLU A CA 1
ATOM 2532 C C . GLU A 1 306 ? -9.861 -5.024 0.643 1.00 96.06 306 GLU A C 1
ATOM 2534 O O . GLU A 1 306 ? -10.276 -5.070 1.805 1.00 96.06 306 GLU A O 1
ATOM 2539 N N . GLN A 1 307 ? -8.636 -4.572 0.335 1.00 96.69 307 GLN A N 1
ATOM 2540 C CA . GLN A 1 307 ? -7.629 -4.170 1.326 1.00 96.69 307 GLN A CA 1
ATOM 2541 C C . GLN A 1 307 ? -6.943 -2.859 0.932 1.00 96.69 307 GLN A C 1
ATOM 2543 O O . GLN A 1 307 ? -6.423 -2.737 -0.178 1.00 96.69 307 GLN A O 1
ATOM 2548 N N . LEU A 1 308 ? -6.896 -1.901 1.861 1.00 93.50 308 LEU A N 1
ATOM 2549 C CA . LEU A 1 308 ? -6.254 -0.603 1.658 1.00 93.50 308 LEU A CA 1
ATOM 2550 C C . LEU A 1 308 ? -5.357 -0.222 2.840 1.00 93.50 308 LEU A C 1
ATOM 2552 O O . LEU A 1 308 ? -5.808 -0.155 3.986 1.00 93.50 308 LEU A O 1
ATOM 2556 N N . GLU A 1 309 ? -4.105 0.116 2.542 1.00 92.31 309 GLU A N 1
ATOM 2557 C CA . GLU A 1 309 ? -3.169 0.694 3.506 1.00 92.31 309 GLU A CA 1
ATOM 2558 C C . GLU A 1 309 ? -2.829 2.147 3.165 1.00 92.31 309 GLU A C 1
ATOM 2560 O O . GLU A 1 309 ? -2.362 2.458 2.073 1.00 92.31 309 GLU A O 1
ATOM 2565 N N . LEU A 1 310 ? -3.012 3.053 4.118 1.00 87.44 310 LEU A N 1
ATOM 2566 C CA . LEU A 1 310 ? -2.672 4.468 4.017 1.00 87.44 310 LEU A CA 1
ATOM 2567 C C . LEU A 1 310 ? -1.554 4.762 5.000 1.00 87.44 310 LEU A C 1
ATOM 2569 O O . LEU A 1 310 ? -1.810 4.896 6.188 1.00 87.44 310 LEU A O 1
ATOM 2573 N N . LEU A 1 311 ? -0.319 4.853 4.520 1.00 85.38 311 LEU A N 1
ATOM 2574 C CA . LEU A 1 311 ? 0.876 4.938 5.357 1.00 85.38 311 LEU A CA 1
ATOM 2575 C C . LEU A 1 311 ? 1.506 6.331 5.300 1.00 85.38 311 LEU A C 1
ATOM 2577 O O . LEU A 1 311 ? 1.559 6.973 4.252 1.00 85.38 311 LEU A O 1
ATOM 2581 N N . LYS A 1 312 ? 2.032 6.820 6.424 1.00 78.50 312 LYS A N 1
ATOM 2582 C CA . LYS A 1 312 ? 2.679 8.141 6.536 1.00 78.50 312 LYS A CA 1
ATOM 2583 C C . LYS A 1 312 ? 1.871 9.274 5.885 1.00 78.50 312 LYS A C 1
ATOM 2585 O O . LYS A 1 312 ? 2.441 10.214 5.330 1.00 78.50 312 LYS A O 1
ATOM 2590 N N . VAL A 1 313 ? 0.541 9.177 5.913 1.00 69.50 313 VAL A N 1
ATOM 2591 C CA . VAL A 1 313 ? -0.314 10.147 5.229 1.00 69.50 313 VAL A CA 1
ATOM 2592 C C . VAL A 1 313 ? -0.419 11.419 6.060 1.00 69.50 313 VAL A C 1
ATOM 2594 O O . VAL A 1 313 ? -0.687 11.359 7.261 1.00 69.50 313 VAL A O 1
ATOM 2597 N N . LYS A 1 314 ? -0.270 12.587 5.421 1.00 64.25 314 LYS A N 1
ATOM 2598 C CA . LYS A 1 314 ? -0.519 13.880 6.078 1.00 64.25 314 LYS A CA 1
ATOM 2599 C C . LYS A 1 314 ? -2.013 14.016 6.422 1.00 64.25 314 LYS A C 1
ATOM 2601 O O . LYS A 1 314 ? -2.837 14.336 5.554 1.00 64.25 314 LYS A O 1
ATOM 2606 N N . CYS A 1 315 ? -2.385 13.742 7.679 1.00 51.06 315 CYS A N 1
ATOM 2607 C CA . CYS A 1 315 ? -3.792 13.677 8.108 1.00 51.06 315 CYS A CA 1
ATOM 2608 C C . CYS A 1 315 ? -4.471 15.040 8.317 1.00 51.06 315 CYS A C 1
ATOM 2610 O O . CYS A 1 315 ? -5.691 15.104 8.219 1.00 51.06 315 CYS A O 1
ATOM 2612 N N . ALA A 1 316 ? -3.723 16.134 8.525 1.00 43.66 316 ALA A N 1
ATOM 2613 C CA . ALA A 1 316 ? -4.288 17.465 8.824 1.00 43.66 316 ALA A CA 1
ATOM 2614 C C . ALA A 1 316 ? -5.221 18.039 7.728 1.00 43.66 316 ALA A C 1
ATOM 2616 O O . ALA A 1 316 ? -5.876 19.053 7.932 1.00 43.66 316 ALA A O 1
ATOM 2617 N N . SER A 1 317 ? -5.306 17.386 6.569 1.00 43.78 317 SER A N 1
ATOM 2618 C CA . SER A 1 317 ? -6.135 17.779 5.425 1.00 43.78 317 SER A CA 1
ATOM 2619 C C . SER A 1 317 ? -7.056 16.655 4.941 1.00 43.78 317 SER A C 1
ATOM 2621 O O . SER A 1 317 ? -7.270 16.499 3.741 1.00 43.78 317 SER A O 1
ATOM 2623 N N . LEU A 1 318 ? -7.501 15.757 5.830 1.00 48.00 318 LEU A N 1
ATOM 2624 C CA . LEU A 1 318 ? -8.368 14.620 5.472 1.00 48.00 318 LEU A CA 1
ATOM 2625 C C . LEU A 1 318 ? -9.800 14.974 5.086 1.00 48.00 318 LEU A C 1
ATOM 2627 O O . LEU A 1 318 ? -10.570 14.075 4.763 1.00 48.00 318 LEU A O 1
ATOM 2631 N N . SER A 1 319 ? -10.117 16.265 5.038 1.00 44.31 319 SER A N 1
ATOM 2632 C CA . SER A 1 319 ? -11.315 16.755 4.376 1.00 44.31 319 SER A CA 1
ATOM 2633 C C . SER A 1 319 ? -11.261 16.375 2.889 1.00 44.31 319 SER A C 1
ATOM 2635 O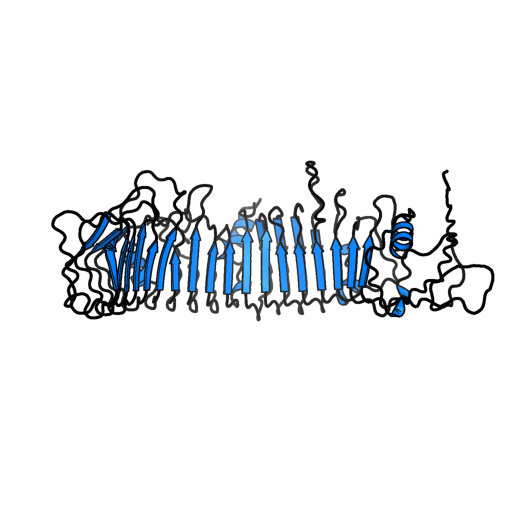 O . SER A 1 319 ? -10.522 16.965 2.094 1.00 44.31 319 SER A O 1
ATOM 2637 N N . LEU A 1 320 ? -11.973 15.305 2.536 1.00 47.91 320 LEU A N 1
ATOM 2638 C CA . LEU A 1 320 ? -12.490 15.130 1.187 1.00 47.91 320 LEU A CA 1
ATOM 2639 C C . LEU A 1 320 ? -13.599 16.172 1.047 1.00 47.91 320 LEU A C 1
ATOM 2641 O O . LEU A 1 320 ? -14.475 16.245 1.911 1.00 47.91 320 LEU A O 1
ATOM 2645 N N . GLU A 1 321 ? -13.529 17.001 0.007 1.00 46.00 321 GLU A N 1
ATOM 2646 C CA . GLU A 1 321 ? -14.623 17.922 -0.295 1.00 46.00 321 GLU A CA 1
ATOM 2647 C C . GLU A 1 321 ? -15.922 17.103 -0.429 1.00 46.00 321 GLU A C 1
ATOM 2649 O O . GLU A 1 321 ? -15.862 15.985 -0.960 1.00 46.00 321 GLU A O 1
ATOM 2654 N N . PRO A 1 322 ? -17.065 17.604 0.080 1.00 42.88 322 PRO A N 1
ATOM 2655 C CA . PRO A 1 322 ? -18.304 16.839 0.233 1.00 42.88 322 PRO A CA 1
ATOM 2656 C C . PRO A 1 322 ? -18.738 16.043 -1.005 1.00 42.88 322 PRO A C 1
ATOM 2658 O O . PRO A 1 322 ? -19.281 14.947 -0.848 1.00 42.88 322 PRO A O 1
ATOM 2661 N N . ASP A 1 323 ? -18.409 16.554 -2.191 1.00 43.12 323 ASP A N 1
ATOM 2662 C CA . ASP A 1 323 ? -18.862 16.069 -3.498 1.00 43.12 323 ASP A CA 1
ATOM 2663 C C . ASP A 1 323 ? -17.866 15.112 -4.189 1.00 43.12 323 ASP A C 1
ATOM 2665 O O . ASP A 1 323 ? -18.076 14.698 -5.323 1.00 43.12 323 ASP A O 1
ATOM 2669 N N . THR A 1 324 ? -16.769 14.731 -3.517 1.00 52.84 324 THR A N 1
ATOM 2670 C CA . THR A 1 324 ? -15.689 13.876 -4.071 1.00 52.84 324 THR A CA 1
ATOM 2671 C C . THR A 1 324 ? -15.474 12.596 -3.260 1.00 52.84 324 THR A C 1
ATOM 2673 O O . THR A 1 324 ? -14.344 12.166 -3.000 1.00 52.84 324 THR A O 1
ATOM 2676 N N . THR A 1 325 ? -16.577 12.005 -2.799 1.00 60.66 325 THR A N 1
ATOM 2677 C CA . THR A 1 325 ? -16.586 10.829 -1.924 1.00 60.66 325 THR A CA 1
ATOM 2678 C C . THR A 1 325 ? -15.963 9.633 -2.633 1.00 60.66 325 THR A C 1
ATOM 2680 O O . THR A 1 325 ? -16.496 9.134 -3.618 1.00 60.66 325 THR A O 1
ATOM 2683 N N . ALA A 1 326 ? -14.828 9.165 -2.123 1.00 69.44 326 ALA A N 1
ATOM 2684 C CA . ALA A 1 326 ? -14.234 7.931 -2.600 1.00 69.44 326 ALA A CA 1
ATOM 2685 C C . ALA A 1 326 ? -15.071 6.742 -2.095 1.00 69.44 326 ALA A C 1
ATOM 2687 O O . ALA A 1 326 ? -15.403 6.665 -0.907 1.00 69.44 326 ALA A O 1
ATOM 2688 N N . GLN A 1 327 ? -15.444 5.838 -2.998 1.00 77.81 327 GLN A N 1
ATOM 2689 C CA . GLN A 1 327 ? -16.326 4.709 -2.700 1.00 77.81 327 GLN A CA 1
ATOM 2690 C C . GLN A 1 327 ? -15.548 3.399 -2.764 1.00 77.81 327 GLN A C 1
ATOM 2692 O O . GLN A 1 327 ? -14.857 3.126 -3.746 1.00 77.81 327 GLN A O 1
ATOM 2697 N N . PHE A 1 328 ? -15.684 2.587 -1.718 1.00 87.12 328 PHE A N 1
ATOM 2698 C CA . PHE A 1 328 ? -14.977 1.322 -1.558 1.00 87.12 328 PHE A CA 1
ATOM 2699 C C . PHE A 1 328 ? -15.958 0.228 -1.118 1.00 87.12 328 PHE A C 1
ATOM 2701 O O . PHE A 1 328 ? -15.860 -0.280 0.001 1.00 87.12 328 PHE A O 1
ATOM 2708 N N . PRO A 1 329 ? -16.944 -0.117 -1.967 1.00 88.19 329 PRO A N 1
ATOM 2709 C CA . PRO A 1 329 ? -18.042 -0.993 -1.574 1.00 88.19 329 PRO A CA 1
ATOM 2710 C C . PRO A 1 329 ? -17.558 -2.366 -1.093 1.00 88.19 329 PRO A C 1
ATOM 2712 O O . PRO A 1 329 ? -18.118 -2.881 -0.136 1.00 88.19 329 PRO A O 1
ATOM 2715 N N . SER A 1 330 ? -16.485 -2.913 -1.673 1.00 92.94 330 SER A N 1
ATOM 2716 C CA . SER A 1 330 ? -15.943 -4.238 -1.321 1.00 92.94 330 SER A CA 1
ATOM 2717 C C . SER A 1 330 ? -14.863 -4.226 -0.230 1.00 92.94 330 SER A C 1
ATOM 2719 O O . SER A 1 330 ? -14.291 -5.272 0.077 1.00 92.94 330 SER A O 1
ATOM 2721 N N . LEU A 1 331 ? -14.551 -3.070 0.364 1.00 94.31 331 LEU A N 1
ATOM 2722 C CA . LEU A 1 331 ? -13.425 -2.948 1.290 1.00 94.31 331 LEU A CA 1
ATOM 2723 C C . LEU A 1 331 ? -13.718 -3.643 2.612 1.00 94.31 331 LEU A C 1
ATOM 2725 O O . LEU A 1 331 ? -14.638 -3.268 3.334 1.00 94.31 331 LEU A O 1
ATOM 2729 N N . THR A 1 332 ? -12.881 -4.623 2.951 1.00 96.62 332 THR A N 1
ATOM 2730 C CA . THR A 1 332 ? -12.994 -5.414 4.184 1.00 96.62 332 THR A CA 1
ATOM 2731 C C . THR A 1 332 ? -11.922 -5.057 5.210 1.00 96.62 332 THR A C 1
ATOM 2733 O O . THR A 1 332 ? -12.155 -5.226 6.409 1.00 96.62 332 THR A O 1
ATOM 2736 N N . SER A 1 333 ? -10.778 -4.522 4.769 1.00 97.00 333 SER A N 1
ATOM 2737 C CA . SER A 1 333 ? -9.648 -4.162 5.628 1.00 97.00 333 SER A CA 1
ATOM 2738 C C . SER A 1 333 ? -9.090 -2.781 5.293 1.00 97.00 333 SER A C 1
ATOM 2740 O O . SER A 1 333 ? -8.710 -2.512 4.152 1.00 97.00 333 SER A O 1
ATOM 2742 N N . LEU A 1 334 ? -9.006 -1.917 6.306 1.00 93.00 334 LEU A N 1
ATOM 2743 C CA . LEU A 1 334 ? -8.454 -0.570 6.199 1.00 93.00 334 LEU A CA 1
ATOM 2744 C C . LEU A 1 334 ? -7.420 -0.324 7.299 1.00 93.00 334 LEU A C 1
ATOM 2746 O O . LEU A 1 334 ? -7.721 -0.372 8.495 1.00 93.00 334 LEU A O 1
ATOM 2750 N N . HIS A 1 335 ? -6.201 0.008 6.888 1.00 91.69 335 HIS A N 1
ATOM 2751 C CA . HIS A 1 335 ? -5.111 0.387 7.777 1.00 91.69 335 HIS A CA 1
ATOM 2752 C C . HIS A 1 335 ? -4.687 1.822 7.476 1.00 91.69 335 HIS A C 1
ATOM 2754 O O . HIS A 1 335 ? -4.312 2.142 6.357 1.00 91.69 335 HIS A O 1
ATOM 2760 N N . ILE A 1 336 ? -4.735 2.696 8.477 1.00 85.75 336 ILE A N 1
ATOM 2761 C CA . ILE A 1 336 ? -4.349 4.102 8.351 1.00 85.75 336 ILE A CA 1
ATOM 2762 C C . ILE A 1 336 ? -3.248 4.401 9.355 1.00 85.75 336 ILE A C 1
ATOM 2764 O O . ILE A 1 336 ? -3.526 4.496 10.540 1.00 85.75 336 ILE A O 1
ATOM 2768 N N . ASP A 1 337 ? -2.030 4.627 8.891 1.00 80.75 337 ASP A N 1
ATOM 2769 C CA . ASP A 1 337 ? -0.891 5.119 9.660 1.00 80.75 337 ASP A CA 1
ATOM 2770 C C . ASP A 1 337 ? -0.528 6.541 9.187 1.00 80.75 337 ASP A C 1
ATOM 2772 O O . ASP A 1 337 ? -0.255 6.786 8.009 1.00 80.75 337 ASP A O 1
ATOM 2776 N N . GLY A 1 338 ? -0.602 7.526 10.083 1.00 68.00 338 GLY A N 1
ATOM 2777 C CA . GLY A 1 338 ? -0.613 8.947 9.717 1.00 68.00 338 GLY A CA 1
ATOM 2778 C C . GLY A 1 338 ? 0.603 9.721 10.217 1.00 68.00 338 GLY A C 1
ATOM 2779 O O . GLY A 1 338 ? 0.810 9.819 11.422 1.00 68.00 338 GLY A O 1
ATOM 2780 N N . TYR A 1 339 ? 1.333 10.393 9.318 1.00 54.16 339 TYR A N 1
ATOM 2781 C CA . TYR A 1 339 ? 2.508 11.225 9.632 1.00 54.16 339 TYR A CA 1
ATOM 2782 C C . TYR A 1 339 ? 2.375 12.629 9.008 1.00 54.16 339 TYR A C 1
ATOM 2784 O O . TYR A 1 339 ? 2.067 12.756 7.827 1.00 54.16 339 TYR A O 1
ATOM 2792 N N . CYS A 1 340 ? 2.606 13.698 9.776 1.00 48.69 340 CYS A N 1
ATOM 2793 C CA . CYS A 1 340 ? 2.478 15.105 9.361 1.00 48.69 340 CYS A CA 1
ATOM 2794 C C . CYS A 1 340 ? 3.750 15.916 9.708 1.00 48.69 340 CYS A C 1
ATOM 2796 O O . CYS A 1 340 ? 3.829 16.527 10.765 1.00 48.69 340 CYS A O 1
ATOM 2798 N N . ASP A 1 341 ? 4.737 15.993 8.811 1.00 43.72 341 ASP A N 1
ATOM 2799 C CA . ASP A 1 341 ? 5.820 17.002 8.901 1.00 43.72 341 ASP A CA 1
ATOM 2800 C C . ASP A 1 341 ? 6.518 17.085 10.281 1.00 43.72 341 ASP A C 1
ATOM 2802 O O . ASP A 1 341 ? 6.609 18.149 10.884 1.00 43.72 341 ASP A O 1
ATOM 2806 N N . GLY A 1 342 ? 6.955 15.946 10.833 1.00 44.88 342 GLY A N 1
ATOM 2807 C CA . GLY A 1 342 ? 7.574 15.898 12.169 1.00 44.88 342 GLY A CA 1
ATOM 2808 C C . GLY A 1 342 ? 6.582 15.864 13.342 1.00 44.88 342 GLY A C 1
ATOM 2809 O O . GLY A 1 342 ? 6.984 15.733 14.493 1.00 44.88 342 GLY A O 1
ATOM 2810 N N . THR A 1 343 ? 5.277 15.907 13.068 1.00 46.09 343 THR A N 1
ATOM 2811 C CA . THR A 1 343 ? 4.182 15.732 14.034 1.00 46.09 343 THR A CA 1
ATOM 2812 C C . THR A 1 343 ? 3.197 14.677 13.513 1.00 46.09 343 THR A C 1
ATOM 2814 O O . THR A 1 343 ? 2.888 14.647 12.335 1.00 46.09 343 THR A O 1
ATOM 2817 N N . LEU A 1 344 ? 2.697 13.730 14.314 1.00 51.81 344 LEU A N 1
ATOM 2818 C CA . LEU A 1 344 ? 1.742 12.748 13.760 1.00 51.81 344 LEU A CA 1
ATOM 2819 C C . LEU A 1 344 ? 0.457 13.423 13.265 1.00 51.81 344 LEU A C 1
ATOM 2821 O O . LEU A 1 344 ? -0.026 14.389 13.862 1.00 51.81 344 LEU A O 1
ATOM 2825 N N . GLY A 1 345 ? -0.108 12.868 12.192 1.00 53.53 345 GLY A N 1
ATOM 2826 C CA . GLY A 1 345 ? -1.358 13.334 11.612 1.00 53.53 345 GLY A CA 1
ATOM 2827 C C . GLY A 1 345 ? -2.515 13.275 12.618 1.00 53.53 345 GLY A C 1
ATOM 2828 O O . GLY A 1 345 ? -2.638 12.306 13.367 1.00 53.53 345 GLY A O 1
ATOM 2829 N N . VAL A 1 346 ? -3.359 14.314 12.630 1.00 56.44 346 VAL A N 1
ATOM 2830 C CA . VAL A 1 346 ? -4.505 14.449 13.542 1.00 56.44 346 VAL A CA 1
ATOM 2831 C C . VAL A 1 346 ? -5.820 14.250 12.787 1.00 56.44 346 VAL A C 1
ATOM 2833 O O . VAL A 1 346 ? -6.075 14.943 11.808 1.00 56.44 346 VAL A O 1
ATOM 2836 N N . ILE A 1 347 ? -6.662 13.340 13.275 1.00 61.06 347 ILE A N 1
ATOM 2837 C CA . ILE A 1 347 ? -8.075 13.192 12.902 1.00 61.06 347 ILE A CA 1
ATOM 2838 C C . ILE A 1 347 ? -8.910 14.129 13.792 1.00 61.06 347 ILE A C 1
ATOM 2840 O O . ILE A 1 347 ? -9.045 13.866 14.979 1.00 61.06 347 ILE A O 1
ATOM 2844 N N . SER A 1 348 ? -9.476 15.218 13.280 1.00 52.97 348 SER A N 1
ATOM 2845 C CA . SER A 1 348 ? -10.301 16.194 14.030 1.00 52.97 348 SER A CA 1
ATOM 2846 C C . SER A 1 348 ? -11.706 16.334 13.437 1.00 52.97 348 SER A C 1
ATOM 2848 O O . SER A 1 348 ? -11.940 15.865 12.336 1.00 52.97 348 SER A O 1
ATOM 2850 N N . GLU A 1 349 ? -12.644 17.001 14.118 1.00 50.41 349 GLU A N 1
ATOM 2851 C CA . GLU A 1 349 ? -14.008 17.237 13.591 1.00 50.41 349 GLU A CA 1
ATOM 2852 C C . GLU A 1 349 ? -14.026 18.045 12.280 1.00 50.41 349 GLU A C 1
ATOM 2854 O O . GLU A 1 349 ? -14.801 17.744 11.381 1.00 50.41 349 GLU A O 1
ATOM 2859 N N . LYS A 1 350 ? -13.114 19.015 12.110 1.00 49.72 350 LYS A N 1
ATOM 2860 C CA . LYS A 1 350 ? -12.939 19.757 10.839 1.00 49.72 350 LYS A CA 1
ATOM 2861 C C . LYS A 1 350 ? -12.300 18.916 9.731 1.00 49.72 350 LYS A C 1
ATOM 2863 O O . LYS A 1 350 ? -12.361 19.265 8.559 1.00 49.72 350 LYS A O 1
ATOM 2868 N N . THR A 1 351 ? -11.641 17.830 10.115 1.00 49.97 351 THR A N 1
ATOM 2869 C CA . THR A 1 351 ? -11.005 16.863 9.217 1.00 49.97 351 THR A CA 1
ATOM 2870 C C . THR A 1 351 ? -11.687 15.506 9.343 1.00 49.97 351 THR A C 1
ATOM 2872 O O . THR A 1 351 ? -11.025 14.491 9.128 1.00 49.97 351 THR A O 1
ATOM 2875 N N . ALA A 1 352 ? -12.979 15.507 9.730 1.00 41.91 352 ALA A N 1
ATOM 2876 C CA . ALA A 1 352 ? -13.738 14.314 10.085 1.00 41.91 352 ALA A CA 1
ATOM 2877 C C . ALA A 1 352 ? -13.526 13.247 9.007 1.00 41.91 352 ALA A C 1
ATOM 2879 O O . ALA A 1 352 ? -13.643 13.531 7.811 1.00 41.91 352 ALA A O 1
ATOM 2880 N N . PRO A 1 353 ? -13.031 12.076 9.419 1.00 46.28 353 PRO A N 1
ATOM 2881 C CA . PRO A 1 353 ? -11.890 11.483 8.761 1.00 46.28 353 PRO A CA 1
ATOM 2882 C C . PRO A 1 353 ? -12.408 10.600 7.652 1.00 46.28 353 PRO A C 1
ATOM 2884 O O . PRO A 1 353 ? -13.014 9.576 7.930 1.00 46.28 353 PRO A O 1
ATOM 2887 N N . PHE A 1 354 ? -12.122 10.985 6.411 1.00 56.59 354 PHE A N 1
ATOM 2888 C CA . PHE A 1 354 ? -12.367 10.169 5.230 1.00 56.59 354 PHE A CA 1
ATOM 2889 C C . PHE A 1 354 ? -13.833 9.741 5.087 1.00 56.59 354 PHE A C 1
ATOM 2891 O O . PHE A 1 354 ? -14.234 8.749 5.678 1.00 56.59 354 PHE A O 1
ATOM 2898 N N . ARG A 1 355 ? -14.637 10.401 4.248 1.00 57.12 355 ARG A N 1
ATOM 2899 C CA . ARG A 1 355 ? -15.910 9.808 3.804 1.00 57.12 355 ARG A CA 1
ATOM 2900 C C . ARG A 1 355 ? -15.613 8.558 2.952 1.00 57.12 355 ARG A C 1
ATOM 2902 O O . ARG A 1 355 ? -15.612 8.627 1.730 1.00 57.12 355 ARG A O 1
ATOM 2909 N N . PHE A 1 356 ? -15.254 7.457 3.605 1.00 67.06 356 PHE A N 1
ATOM 2910 C CA . PHE A 1 356 ? -15.082 6.137 3.029 1.00 67.06 356 PHE A CA 1
ATOM 2911 C C . PHE A 1 356 ? -16.435 5.461 3.102 1.00 67.06 356 PHE A C 1
ATOM 2913 O O . PHE A 1 356 ? -16.868 5.048 4.176 1.00 67.06 356 PHE A O 1
ATOM 2920 N N . ASN A 1 357 ? -17.100 5.345 1.961 1.00 73.81 357 ASN A N 1
ATOM 2921 C CA . ASN A 1 357 ? -18.229 4.437 1.873 1.00 73.81 357 ASN A CA 1
ATOM 2922 C C . ASN A 1 357 ? -17.680 3.004 1.772 1.00 73.81 357 ASN A C 1
ATOM 2924 O O . ASN A 1 357 ? -17.332 2.565 0.677 1.00 73.81 357 ASN A O 1
ATOM 2928 N N . ALA A 1 358 ? -17.528 2.336 2.920 1.00 87.88 358 ALA A N 1
ATOM 2929 C CA . ALA A 1 358 ? -17.014 0.969 3.049 1.00 87.88 358 ALA A CA 1
ATOM 2930 C C . ALA A 1 358 ? -17.943 0.132 3.957 1.00 87.88 358 ALA A C 1
ATOM 2932 O O . ALA A 1 358 ? -17.588 -0.179 5.097 1.00 87.88 358 ALA A O 1
ATOM 2933 N N . PRO A 1 359 ? -19.161 -0.201 3.491 1.00 88.50 359 PRO A N 1
ATOM 2934 C CA . PRO A 1 359 ? -20.196 -0.821 4.322 1.00 88.50 359 PRO A CA 1
ATOM 2935 C C . PRO A 1 359 ? -19.804 -2.212 4.843 1.00 88.50 359 PRO A C 1
ATOM 2937 O O . PRO A 1 359 ? -20.215 -2.592 5.940 1.00 88.50 359 PRO A O 1
ATOM 2940 N N . HIS A 1 360 ? -18.967 -2.935 4.094 1.00 94.12 360 HIS A N 1
ATOM 2941 C CA . HIS A 1 360 ? -18.488 -4.282 4.419 1.00 94.12 360 HIS A CA 1
ATOM 2942 C C . HIS A 1 360 ? -17.147 -4.292 5.175 1.00 94.12 360 HIS A C 1
ATOM 2944 O O . HIS A 1 360 ? -16.483 -5.330 5.258 1.00 94.12 360 HIS A O 1
ATOM 2950 N N . LEU A 1 361 ? -16.724 -3.149 5.732 1.00 95.12 361 LEU A N 1
ATOM 2951 C CA . LEU A 1 361 ? -15.463 -3.052 6.463 1.00 95.12 361 LEU A CA 1
ATOM 2952 C C . LEU A 1 361 ? -15.514 -3.890 7.747 1.00 95.12 361 LEU A C 1
ATOM 2954 O O . LEU A 1 361 ? -16.307 -3.616 8.646 1.00 95.12 361 LEU A O 1
ATOM 2958 N N . LYS A 1 362 ? -14.617 -4.877 7.853 1.00 96.94 362 LYS A N 1
ATOM 2959 C CA . LYS A 1 362 ? -14.502 -5.796 8.999 1.00 96.94 362 LYS A CA 1
ATOM 2960 C C . LYS A 1 362 ? -13.324 -5.459 9.905 1.00 96.94 362 LYS A C 1
ATOM 2962 O O . LYS A 1 362 ? -13.434 -5.642 11.116 1.00 96.94 362 LYS A O 1
ATOM 2967 N N . PHE A 1 363 ? -12.232 -4.946 9.340 1.00 97.25 363 PHE A N 1
ATOM 2968 C CA . PHE A 1 363 ? -11.011 -4.589 10.060 1.00 97.25 363 PHE A CA 1
ATOM 2969 C C . PHE A 1 363 ? -10.656 -3.115 9.851 1.00 97.25 363 PHE A C 1
ATOM 2971 O O . PHE A 1 363 ? -10.486 -2.661 8.718 1.00 97.25 363 PHE A O 1
ATOM 2978 N N . LEU A 1 364 ? -10.493 -2.380 10.954 1.00 94.00 364 LEU A N 1
ATOM 2979 C CA . LEU A 1 364 ? -10.038 -0.993 10.952 1.00 94.00 364 LEU A CA 1
ATOM 2980 C C . LEU A 1 364 ? -8.872 -0.807 11.924 1.00 94.00 364 LEU A C 1
ATOM 2982 O O . LEU A 1 364 ? -9.028 -0.955 13.139 1.00 94.00 364 LEU A O 1
ATOM 2986 N N . LYS A 1 365 ? -7.718 -0.389 11.399 1.00 92.25 365 LYS A N 1
ATOM 2987 C CA . LYS A 1 365 ? -6.559 0.019 12.197 1.00 92.25 365 LYS A CA 1
ATOM 2988 C C . LYS A 1 365 ? -6.257 1.504 12.018 1.00 92.25 365 LYS A C 1
ATOM 2990 O O . LYS A 1 365 ? -5.972 1.961 10.915 1.00 92.25 365 LYS A O 1
ATOM 2995 N N . LEU A 1 366 ? -6.246 2.235 13.129 1.00 87.50 366 LEU A N 1
ATOM 2996 C CA . LEU A 1 366 ? -5.920 3.655 13.220 1.00 87.50 366 LEU A CA 1
ATOM 2997 C C . LEU A 1 366 ? -4.580 3.851 13.947 1.00 87.50 366 LEU A C 1
ATOM 2999 O O . LEU A 1 366 ? -4.508 3.902 15.173 1.00 87.50 366 LEU A O 1
ATOM 3003 N N . GLY A 1 367 ? -3.542 3.988 13.132 1.00 84.06 367 GLY A N 1
ATOM 3004 C CA . GLY A 1 367 ? -2.147 4.353 13.381 1.00 84.06 367 GLY A CA 1
ATOM 3005 C C . GLY A 1 367 ? -1.878 5.843 13.637 1.00 84.06 367 GLY A C 1
ATOM 3006 O O . GLY A 1 367 ? -0.768 6.312 13.422 1.00 84.06 367 GLY A O 1
ATOM 3007 N N . CYS A 1 368 ? -2.885 6.654 13.976 1.00 76.94 368 CYS A N 1
ATOM 3008 C CA . CYS A 1 368 ? -2.757 8.119 13.994 1.00 76.94 368 CYS A CA 1
ATOM 3009 C C . CYS A 1 368 ? -3.469 8.776 15.184 1.00 76.94 368 CYS A C 1
ATOM 3011 O O . CYS A 1 368 ? -4.278 8.158 15.879 1.00 76.94 368 CYS A O 1
ATOM 3013 N N . ARG A 1 369 ? -3.167 10.059 15.440 1.00 73.88 369 ARG A N 1
ATOM 3014 C CA . ARG A 1 369 ? -3.760 10.801 16.561 1.00 73.88 369 ARG A CA 1
ATOM 3015 C C . ARG A 1 369 ? -5.236 11.086 16.296 1.00 73.88 369 ARG A C 1
ATOM 3017 O O . ARG A 1 369 ? -5.588 11.676 15.281 1.00 73.88 369 ARG A O 1
ATOM 3024 N N . ILE A 1 370 ? -6.088 10.786 17.273 1.00 73.81 370 ILE A N 1
ATOM 3025 C CA . ILE A 1 370 ? -7.530 11.072 17.215 1.00 73.81 370 ILE A CA 1
ATOM 3026 C C . ILE A 1 370 ? -7.858 12.292 18.079 1.00 73.81 370 ILE A C 1
ATOM 3028 O O . ILE A 1 370 ? -7.627 12.284 19.280 1.00 73.81 370 ILE A O 1
ATOM 3032 N N . TYR A 1 371 ? -8.439 13.329 17.507 1.00 69.56 371 TYR A N 1
ATOM 3033 C CA . TYR A 1 371 ? -8.847 14.568 18.174 1.00 69.56 371 TYR A CA 1
ATOM 3034 C C . TYR A 1 371 ? -10.359 14.824 18.107 1.00 69.56 371 TYR A C 1
ATOM 3036 O O . TYR A 1 371 ? -10.853 15.714 18.786 1.00 69.56 371 TYR A O 1
ATOM 3044 N N . THR A 1 372 ? -11.115 14.039 17.338 1.00 68.31 372 THR A N 1
ATOM 3045 C CA . THR A 1 372 ? -12.581 14.128 17.345 1.00 68.31 372 THR A CA 1
ATOM 3046 C C . THR A 1 372 ? -13.188 13.357 18.534 1.00 68.31 372 THR A C 1
ATOM 3048 O O . THR A 1 372 ? -12.874 12.174 18.710 1.00 68.31 372 THR A O 1
ATOM 3051 N N . PRO A 1 373 ? -14.047 13.989 19.359 1.00 65.00 373 PRO A N 1
ATOM 3052 C CA . PRO A 1 373 ? -14.797 13.307 20.415 1.00 65.00 373 PRO A CA 1
ATOM 3053 C C . PRO A 1 373 ? -15.861 12.341 19.859 1.00 65.00 373 PRO A C 1
ATOM 3055 O O . PRO A 1 373 ? -16.198 11.367 20.530 1.00 65.00 373 PRO A O 1
ATOM 3058 N N . ASN A 1 374 ? -16.312 12.534 18.614 1.00 71.38 374 ASN A N 1
ATOM 3059 C CA . ASN A 1 374 ? -17.400 11.767 17.991 1.00 71.38 374 ASN A CA 1
ATOM 3060 C C . ASN A 1 374 ? -16.908 10.623 17.084 1.00 71.38 374 ASN A C 1
ATOM 3062 O O . ASN A 1 374 ? -17.661 10.106 16.261 1.00 71.38 374 ASN A O 1
ATOM 3066 N N . LEU A 1 375 ? -15.648 10.183 17.231 1.00 77.31 375 LEU A N 1
ATOM 3067 C CA . LEU A 1 375 ? -15.098 9.084 16.418 1.00 77.31 375 LEU A CA 1
ATOM 3068 C C . LEU A 1 375 ? -15.959 7.815 16.510 1.00 77.31 375 LEU A C 1
ATOM 3070 O O . LEU A 1 375 ? -16.135 7.098 15.531 1.00 77.31 375 LEU A O 1
ATOM 3074 N N . HIS A 1 376 ? -16.475 7.526 17.701 1.00 79.06 376 HIS A N 1
ATOM 3075 C CA . HIS A 1 376 ? -17.269 6.333 17.958 1.00 79.06 376 HIS A CA 1
ATOM 3076 C C . HIS A 1 376 ? -18.603 6.345 17.202 1.00 79.06 376 HIS A C 1
ATOM 3078 O O . HIS A 1 376 ? -18.995 5.317 16.655 1.00 79.06 376 HIS A O 1
ATOM 3084 N N . GLU A 1 377 ? -19.264 7.503 17.138 1.00 79.31 377 GLU A N 1
ATOM 3085 C CA . GLU A 1 377 ? -20.500 7.695 16.384 1.00 79.31 377 GLU A CA 1
ATOM 3086 C C . GLU A 1 377 ? -20.229 7.483 14.895 1.00 79.31 377 GLU A C 1
ATOM 3088 O O . GLU A 1 377 ? -20.877 6.646 14.266 1.00 79.31 377 GLU A O 1
ATOM 3093 N N . TYR A 1 378 ? -19.171 8.121 14.384 1.00 78.81 378 TYR A N 1
ATOM 3094 C CA . TYR A 1 378 ? -18.728 7.970 13.003 1.00 78.81 378 TYR A CA 1
ATOM 3095 C C . TYR A 1 378 ? -18.488 6.506 12.616 1.00 78.81 378 TYR A C 1
ATOM 3097 O O . TYR A 1 378 ? -19.052 6.025 11.633 1.00 78.81 378 TYR A O 1
ATOM 3105 N N . ILE A 1 379 ? -17.691 5.778 13.407 1.00 84.06 379 ILE A N 1
ATOM 3106 C CA . ILE A 1 379 ? -17.399 4.361 13.154 1.00 84.06 379 ILE A CA 1
ATOM 3107 C C . ILE A 1 379 ? -18.690 3.540 13.167 1.00 84.06 379 ILE A C 1
ATOM 3109 O O . ILE A 1 379 ? -18.911 2.732 12.271 1.00 84.06 379 ILE A O 1
ATOM 3113 N N . SER A 1 380 ? -19.556 3.758 14.161 1.00 80.19 380 SER A N 1
ATOM 3114 C CA . SER A 1 380 ? -20.793 2.987 14.300 1.00 80.19 380 SER A CA 1
ATOM 3115 C C . SER A 1 380 ? -21.793 3.213 13.162 1.00 80.19 380 SER A C 1
ATOM 3117 O O . SER A 1 380 ? -22.542 2.297 12.831 1.00 80.19 380 SER A O 1
ATOM 3119 N N . GLN A 1 381 ? -21.794 4.408 12.563 1.00 79.88 381 GLN A N 1
ATOM 3120 C CA . GLN A 1 381 ? -22.675 4.768 11.452 1.00 79.88 381 GLN A CA 1
ATOM 3121 C C . GLN A 1 381 ? -22.138 4.283 10.099 1.00 79.88 381 GLN A C 1
ATOM 3123 O O . GLN A 1 381 ? -22.922 3.836 9.268 1.00 79.88 381 GLN A O 1
ATOM 3128 N N . ASN A 1 382 ? -20.820 4.351 9.879 1.00 79.88 382 ASN A N 1
ATOM 3129 C CA . ASN A 1 382 ? -20.222 4.102 8.560 1.00 79.88 382 ASN A CA 1
ATOM 3130 C C . ASN A 1 382 ? -19.700 2.671 8.374 1.00 79.88 382 ASN A C 1
ATOM 3132 O O . ASN A 1 382 ? -19.591 2.214 7.241 1.00 79.88 382 ASN A O 1
ATOM 3136 N N . PHE A 1 383 ? -19.396 1.954 9.461 1.00 89.75 383 PHE A N 1
ATOM 3137 C CA . PHE A 1 383 ? -18.812 0.609 9.409 1.00 89.75 383 PHE A CA 1
ATOM 3138 C C . PHE A 1 383 ? -19.671 -0.385 10.209 1.00 89.75 383 PHE A C 1
ATOM 3140 O O . PHE A 1 383 ? -19.259 -0.867 11.271 1.00 89.75 383 PHE A O 1
ATOM 3147 N N . PRO A 1 384 ? -20.899 -0.686 9.744 1.00 89.12 384 PRO A N 1
ATOM 3148 C CA . PRO A 1 384 ? -21.844 -1.518 10.488 1.00 89.12 384 PRO A CA 1
ATOM 3149 C C . PRO A 1 384 ? -21.356 -2.963 10.680 1.00 89.12 384 PRO A C 1
ATOM 3151 O O . PRO A 1 384 ? -21.734 -3.606 11.662 1.00 89.12 384 PRO A O 1
ATOM 3154 N N . GLU A 1 385 ? -20.507 -3.473 9.785 1.00 94.88 385 GLU A N 1
ATOM 3155 C CA . GLU A 1 385 ? -19.927 -4.824 9.838 1.00 94.88 385 GLU A CA 1
ATOM 3156 C C . GLU A 1 385 ? -18.597 -4.914 10.604 1.00 94.88 385 GLU A C 1
ATOM 3158 O O . GLU A 1 385 ? -18.000 -5.990 10.666 1.00 94.88 385 GLU A O 1
ATOM 3163 N N . LEU A 1 386 ? -18.144 -3.823 11.234 1.00 95.75 386 LEU A N 1
ATOM 3164 C CA . LEU A 1 386 ? -16.831 -3.781 11.874 1.00 95.75 386 LEU A CA 1
ATOM 3165 C C . LEU A 1 386 ? -16.708 -4.817 13.000 1.00 95.75 386 LEU A C 1
ATOM 3167 O O . LEU A 1 386 ? -17.409 -4.738 14.015 1.00 95.75 386 LEU A O 1
ATOM 3171 N N . ALA A 1 387 ? -15.773 -5.753 12.826 1.00 97.38 387 ALA A N 1
ATOM 3172 C CA . ALA A 1 387 ? -15.476 -6.838 13.754 1.00 97.38 387 ALA A CA 1
ATOM 3173 C C . ALA A 1 387 ? -14.213 -6.559 14.587 1.00 97.38 387 ALA A C 1
ATOM 3175 O O . ALA A 1 387 ? -14.175 -6.890 15.771 1.00 97.38 387 ALA A O 1
ATOM 3176 N N . GLU A 1 388 ? -13.206 -5.890 14.022 1.00 98.00 388 GLU A N 1
ATOM 3177 C CA . GLU A 1 388 ? -11.970 -5.541 14.726 1.00 98.00 388 GLU A CA 1
ATOM 3178 C C . GLU A 1 388 ? -11.633 -4.054 14.581 1.00 98.00 388 GLU A C 1
ATOM 3180 O O . GLU A 1 388 ? -11.527 -3.520 13.475 1.00 98.00 388 GLU A O 1
ATOM 3185 N N . LEU A 1 389 ? -11.430 -3.396 15.727 1.00 95.50 389 LEU A N 1
ATOM 3186 C CA . LEU A 1 389 ? -10.971 -2.014 15.819 1.00 95.50 389 LEU A CA 1
ATOM 3187 C C . LEU A 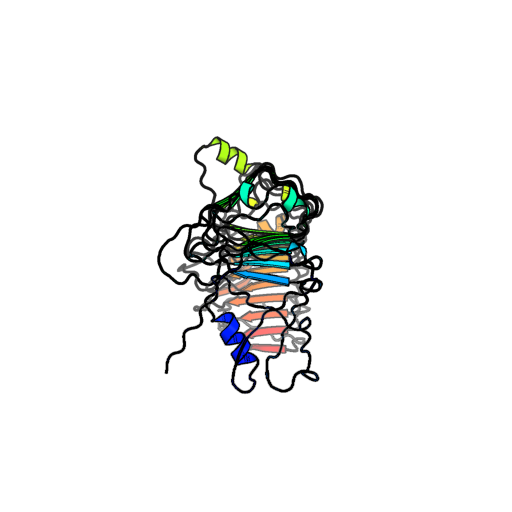1 389 ? -9.666 -1.948 16.611 1.00 95.50 389 LEU A C 1
ATOM 3189 O O . LEU A 1 389 ? -9.626 -2.252 17.808 1.00 95.50 389 LEU A O 1
ATOM 3193 N N . ILE A 1 390 ? -8.614 -1.472 15.953 1.00 94.25 390 ILE A N 1
ATOM 3194 C CA . ILE A 1 390 ? -7.316 -1.204 16.567 1.00 94.25 390 ILE A CA 1
ATOM 3195 C C . ILE A 1 390 ? -7.042 0.293 16.504 1.00 94.25 390 ILE A C 1
ATOM 3197 O O . ILE A 1 390 ? -6.999 0.883 15.429 1.00 94.25 390 ILE A O 1
ATOM 3201 N N . ILE A 1 391 ? -6.789 0.908 17.653 1.00 89.62 391 ILE A N 1
ATOM 3202 C CA . ILE A 1 391 ? -6.298 2.281 17.752 1.00 89.62 391 ILE A CA 1
ATOM 3203 C C . ILE A 1 391 ? -4.938 2.220 18.436 1.00 89.62 391 ILE A C 1
ATOM 3205 O O . ILE A 1 391 ? -4.853 1.912 19.625 1.00 89.62 391 ILE A O 1
ATOM 3209 N N . SER A 1 392 ? -3.869 2.495 17.692 1.00 86.62 392 SER A N 1
ATOM 3210 C CA . SER A 1 392 ? -2.503 2.418 18.205 1.00 86.62 392 SER A CA 1
ATOM 3211 C C . SER A 1 392 ? -1.612 3.455 17.542 1.00 86.62 392 SER A C 1
ATOM 3213 O O . SER A 1 392 ? -1.614 3.547 16.328 1.00 86.62 392 SER A O 1
ATOM 3215 N N . TYR A 1 393 ? -0.847 4.234 18.302 1.00 78.88 393 TYR A N 1
ATOM 3216 C CA . TYR A 1 393 ? 0.144 5.159 17.739 1.00 78.88 393 TYR A CA 1
ATOM 3217 C C . TYR A 1 393 ? 1.337 5.324 18.686 1.00 78.88 393 TYR A C 1
ATOM 3219 O O . TYR A 1 393 ? 1.221 5.046 19.875 1.00 78.88 393 TYR A O 1
ATOM 3227 N N . ASP A 1 394 ? 2.487 5.749 18.160 1.00 70.19 394 ASP A N 1
ATOM 3228 C CA . ASP A 1 394 ? 3.756 5.807 18.902 1.00 70.19 394 ASP A CA 1
ATOM 3229 C C . ASP A 1 394 ? 3.837 6.984 19.913 1.00 70.19 394 ASP A C 1
ATOM 3231 O O . ASP A 1 394 ? 3.012 7.899 19.910 1.00 70.19 394 ASP A O 1
ATOM 3235 N N . GLN A 1 395 ? 4.807 6.938 20.833 1.00 59.12 395 GLN A N 1
ATOM 3236 C CA . GLN A 1 395 ? 4.992 7.847 21.970 1.00 59.12 395 GLN A CA 1
ATOM 3237 C C . GLN A 1 395 ? 5.766 9.127 21.677 1.00 59.12 395 GLN A C 1
ATOM 3239 O O . GLN A 1 395 ? 5.654 10.073 22.456 1.00 59.12 395 GLN A O 1
ATOM 3244 N N . THR A 1 396 ? 6.557 9.160 20.599 1.00 55.09 396 THR A N 1
ATOM 3245 C CA . THR A 1 396 ? 7.459 10.256 20.152 1.00 55.09 396 THR A CA 1
ATOM 3246 C C . THR A 1 396 ? 6.733 11.557 19.772 1.00 55.09 396 THR A C 1
ATOM 3248 O O . THR A 1 396 ? 7.196 12.431 19.049 1.00 55.09 396 THR A O 1
ATOM 3251 N N . VAL A 1 397 ? 5.529 11.695 20.286 1.00 53.06 397 VAL A N 1
ATOM 3252 C CA . VAL A 1 397 ? 4.398 12.356 19.698 1.00 53.06 397 VAL A CA 1
ATOM 3253 C C . VAL A 1 397 ? 4.075 13.480 20.666 1.00 53.06 397 VAL A C 1
ATOM 3255 O O . VAL A 1 397 ? 3.084 13.450 21.395 1.00 53.06 397 VAL A O 1
ATOM 3258 N N . GLY A 1 398 ? 4.943 14.496 20.658 1.00 45.84 398 GLY A N 1
ATOM 3259 C CA . GLY A 1 398 ? 4.866 15.683 21.506 1.00 45.84 398 GLY A CA 1
ATOM 3260 C C . GLY A 1 398 ? 3.517 16.391 21.394 1.00 45.84 398 GLY A C 1
ATOM 3261 O O . GLY A 1 398 ? 3.196 17.006 20.377 1.00 45.84 398 GLY A O 1
ATOM 3262 N N . TYR A 1 399 ? 2.685 16.246 22.420 1.00 49.84 399 TYR A N 1
ATOM 3263 C CA . TYR A 1 399 ? 1.700 17.243 22.818 1.00 49.84 399 TYR A CA 1
ATOM 3264 C C . TYR A 1 399 ? 1.483 17.116 24.322 1.00 49.84 399 TYR A C 1
ATOM 3266 O O . TYR A 1 399 ? 1.341 16.014 24.851 1.00 49.84 399 TYR A O 1
ATOM 3274 N N . ILE A 1 400 ? 1.469 18.249 25.016 1.00 53.53 400 ILE A N 1
ATOM 3275 C CA . ILE A 1 400 ? 1.665 18.282 26.467 1.00 53.53 400 ILE A CA 1
ATOM 3276 C C . ILE A 1 400 ? 0.420 17.767 27.223 1.00 53.53 400 ILE A C 1
ATOM 3278 O O . ILE A 1 400 ? 0.566 17.270 28.339 1.00 53.53 400 ILE A O 1
ATOM 3282 N N . ARG A 1 401 ? -0.801 17.804 26.646 1.00 58.34 401 ARG A N 1
ATOM 3283 C CA . ARG A 1 401 ? -2.053 17.353 27.314 1.00 58.34 401 ARG A CA 1
ATOM 3284 C C . ARG A 1 401 ? -3.180 16.934 26.337 1.00 58.34 401 ARG A C 1
ATOM 3286 O O . ARG A 1 401 ? -4.091 17.725 26.110 1.00 58.34 401 ARG A O 1
ATOM 3293 N N . PRO A 1 402 ? -3.179 15.727 25.738 1.00 66.00 402 PRO A N 1
ATOM 3294 C CA . PRO A 1 402 ? -4.324 15.279 24.940 1.00 66.00 402 PRO A CA 1
ATOM 3295 C C . PRO A 1 402 ? -5.560 15.038 25.827 1.00 66.00 402 PRO A C 1
ATOM 3297 O O . PRO A 1 402 ? -5.463 14.369 26.859 1.00 66.00 402 PRO A O 1
ATOM 3300 N N . ASN A 1 403 ? -6.726 15.541 25.401 1.00 74.69 403 ASN A N 1
ATOM 3301 C CA . ASN A 1 403 ? -8.016 15.209 26.019 1.00 74.69 403 ASN A CA 1
ATOM 3302 C C . ASN A 1 403 ? -8.225 13.684 26.043 1.00 74.69 403 ASN A C 1
ATOM 3304 O O . ASN A 1 403 ? -7.750 12.996 25.129 1.00 74.69 403 ASN A O 1
ATOM 3308 N N . PRO A 1 404 ? -8.943 13.127 27.035 1.00 79.50 404 PRO A N 1
ATOM 3309 C CA . PRO A 1 404 ? -9.238 11.699 27.071 1.00 79.50 404 PRO A CA 1
ATOM 3310 C C . PRO A 1 404 ? -9.898 11.215 25.773 1.00 79.50 404 PRO A C 1
ATOM 3312 O O . PRO A 1 404 ? -10.735 11.914 25.201 1.00 79.50 404 PRO A O 1
ATOM 3315 N N . LEU A 1 405 ? -9.537 10.018 25.304 1.00 84.56 405 LEU A N 1
ATOM 3316 C CA . LEU A 1 405 ? -10.334 9.337 24.287 1.00 84.56 405 LEU A CA 1
ATOM 3317 C C . LEU A 1 405 ? -11.611 8.845 24.970 1.00 84.56 405 LEU A C 1
ATOM 3319 O O . LEU A 1 405 ? -11.554 7.934 25.796 1.00 84.56 405 LEU A O 1
ATOM 3323 N N . THR A 1 406 ? -12.737 9.475 24.646 1.00 85.94 406 THR A N 1
ATOM 3324 C CA . THR A 1 406 ? -14.035 9.144 25.237 1.00 85.94 406 THR A CA 1
ATOM 3325 C C . THR A 1 406 ? -14.903 8.438 24.203 1.00 85.94 406 THR A C 1
ATOM 3327 O O . THR A 1 406 ? -15.161 8.980 23.132 1.00 85.94 406 THR A O 1
ATOM 3330 N N . ILE A 1 407 ? -15.354 7.230 24.529 1.00 86.38 407 ILE A N 1
ATOM 3331 C CA . ILE A 1 407 ? -16.393 6.507 23.792 1.00 86.38 407 ILE A CA 1
ATOM 3332 C C . ILE A 1 407 ? -17.612 6.510 24.704 1.00 86.38 407 ILE A C 1
ATOM 3334 O O . ILE A 1 407 ? -17.558 5.936 25.794 1.00 86.38 407 ILE A O 1
ATOM 3338 N N . ALA A 1 408 ? -18.674 7.206 24.302 1.00 86.38 408 ALA A N 1
ATOM 3339 C CA . ALA A 1 408 ? -19.854 7.399 25.131 1.00 86.38 408 ALA A CA 1
ATOM 3340 C C . ALA A 1 408 ? -21.137 7.013 24.389 1.00 86.38 408 ALA A C 1
ATOM 3342 O O . ALA A 1 408 ? -21.267 7.262 23.198 1.00 86.38 408 ALA A O 1
ATOM 3343 N N . ASN A 1 409 ? -22.102 6.424 25.100 1.00 87.75 409 ASN A N 1
ATOM 3344 C CA . ASN A 1 409 ? -23.452 6.137 24.587 1.00 87.75 409 ASN A CA 1
ATOM 3345 C C . ASN A 1 409 ? -23.485 5.326 23.269 1.00 87.75 409 ASN A C 1
ATOM 3347 O O . ASN A 1 409 ? -24.421 5.456 22.486 1.00 87.75 409 ASN A O 1
ATOM 3351 N N . SER A 1 410 ? -22.475 4.491 23.005 1.00 87.00 410 SER A N 1
ATOM 3352 C CA . SER A 1 410 ? -22.319 3.806 21.713 1.00 87.00 410 SER A CA 1
ATOM 3353 C C . SER A 1 410 ? -22.710 2.328 21.777 1.00 87.00 410 SER A C 1
ATOM 3355 O O . SER A 1 410 ? -22.486 1.650 22.788 1.00 87.00 410 SER A O 1
ATOM 3357 N N . VAL A 1 411 ? -23.239 1.799 20.669 1.00 90.00 411 VAL A N 1
ATOM 3358 C CA . VAL A 1 411 ? -23.537 0.368 20.501 1.00 90.00 411 VAL A CA 1
ATOM 3359 C C . VAL A 1 411 ? -22.777 -0.174 19.296 1.00 90.00 411 VAL A C 1
ATOM 3361 O O . VAL A 1 411 ? -23.162 0.060 18.154 1.00 90.00 411 VAL A O 1
ATOM 3364 N N . PHE A 1 412 ? -21.731 -0.955 19.550 1.00 91.50 412 PHE A N 1
ATOM 3365 C CA . PHE A 1 412 ? -20.976 -1.638 18.501 1.00 91.50 412 PHE A CA 1
ATOM 3366 C C . PHE A 1 412 ? -21.512 -3.061 18.348 1.00 91.50 412 PHE A C 1
ATOM 3368 O O . PHE A 1 412 ? -21.115 -3.967 19.081 1.00 91.50 412 PHE A O 1
ATOM 3375 N N . LYS A 1 413 ? -22.473 -3.247 17.434 1.00 91.69 413 LYS A N 1
ATOM 3376 C CA . LYS A 1 413 ? -23.241 -4.500 17.295 1.00 91.69 413 LYS A CA 1
ATOM 3377 C C . LYS A 1 413 ? -22.364 -5.710 16.952 1.00 91.69 413 LYS A C 1
ATOM 3379 O O . LYS A 1 413 ? -22.594 -6.784 17.507 1.00 91.69 413 LYS A O 1
ATOM 3384 N N . ASN A 1 414 ? -21.382 -5.514 16.071 1.00 95.25 414 ASN A N 1
ATOM 3385 C CA . ASN A 1 414 ? -20.578 -6.586 15.483 1.00 95.25 414 ASN A CA 1
ATOM 3386 C C . ASN A 1 414 ? -19.134 -6.658 15.989 1.00 95.25 414 ASN A C 1
ATOM 3388 O O . ASN A 1 414 ? -18.453 -7.622 15.673 1.00 95.25 414 ASN A O 1
ATOM 3392 N N . LEU A 1 415 ? -18.693 -5.702 16.810 1.00 96.44 415 LEU A N 1
ATOM 3393 C CA . LEU A 1 415 ? -17.304 -5.629 17.256 1.00 96.44 415 LEU A CA 1
ATOM 3394 C C . LEU A 1 415 ? -16.950 -6.811 18.170 1.00 96.44 415 LEU A C 1
ATOM 3396 O O . LEU A 1 415 ? -17.563 -6.984 19.226 1.00 96.44 415 LEU A O 1
ATOM 3400 N N . GLU A 1 416 ? -15.953 -7.590 17.761 1.00 97.62 416 GLU A N 1
ATOM 3401 C CA . GLU A 1 416 ? -15.413 -8.773 18.440 1.00 97.62 416 GLU A CA 1
ATOM 3402 C C . GLU A 1 416 ? -14.088 -8.464 19.146 1.00 97.62 416 GLU A C 1
ATOM 3404 O O . GLU A 1 416 ? -13.861 -8.949 20.256 1.00 97.62 416 GLU A O 1
ATOM 3409 N N . THR A 1 417 ? -13.272 -7.583 18.562 1.00 97.88 417 THR A N 1
ATOM 3410 C CA . THR A 1 417 ? -11.960 -7.196 19.096 1.00 97.88 417 THR A CA 1
ATOM 3411 C C . THR A 1 417 ? -11.824 -5.679 19.178 1.00 97.88 417 THR A C 1
ATOM 3413 O O . THR A 1 417 ? -12.008 -4.969 18.187 1.00 97.88 417 THR A O 1
ATOM 3416 N N . LEU A 1 418 ? -11.451 -5.178 20.359 1.00 96.44 418 LEU A N 1
ATOM 3417 C CA . LEU A 1 418 ? -11.108 -3.774 20.585 1.00 96.44 418 LEU A CA 1
ATOM 3418 C C . LEU A 1 418 ? -9.723 -3.668 21.225 1.00 96.44 418 LEU A C 1
ATOM 3420 O O . LEU A 1 418 ? -9.532 -4.099 22.363 1.00 96.44 418 LEU A O 1
ATOM 3424 N N . LYS A 1 419 ? -8.773 -3.054 20.514 1.00 95.75 419 LYS A N 1
ATOM 3425 C CA . LYS A 1 419 ? -7.405 -2.825 21.001 1.00 95.75 419 LYS A CA 1
ATOM 3426 C C . LYS A 1 419 ? -7.085 -1.337 21.021 1.00 95.75 419 LYS A C 1
ATOM 3428 O O . LYS A 1 419 ? -7.135 -0.667 19.991 1.00 95.75 419 LYS A O 1
ATOM 3433 N N . LEU A 1 420 ? -6.733 -0.823 22.193 1.00 92.31 420 LEU A N 1
ATOM 3434 C CA . LEU A 1 420 ? -6.390 0.574 22.434 1.00 92.31 420 LEU A CA 1
ATOM 3435 C C . LEU A 1 420 ? -4.960 0.642 22.980 1.00 92.31 420 LEU A C 1
ATOM 3437 O O . LEU A 1 420 ? -4.735 0.431 24.167 1.00 92.31 420 LEU A O 1
ATOM 3441 N N . SER A 1 421 ? -3.985 0.941 22.125 1.00 89.06 421 SER A N 1
ATOM 3442 C CA . SER A 1 421 ? -2.580 1.116 22.511 1.00 89.06 421 SER A CA 1
ATOM 3443 C C . SER A 1 421 ? -2.169 2.577 22.331 1.00 89.06 421 SER A C 1
ATOM 3445 O O . SER A 1 421 ? -1.644 2.982 21.295 1.00 89.06 421 SER A O 1
ATOM 3447 N N . ILE A 1 422 ? -2.509 3.406 23.317 1.00 82.44 422 ILE A N 1
ATOM 3448 C CA . ILE A 1 422 ? -2.547 4.864 23.165 1.00 82.44 422 ILE A CA 1
ATOM 3449 C C . ILE A 1 422 ? -1.634 5.522 24.208 1.00 82.44 422 ILE A C 1
ATOM 3451 O O . ILE A 1 422 ? -2.068 5.774 25.338 1.00 82.44 422 ILE A O 1
ATOM 3455 N N . PRO A 1 423 ? -0.368 5.819 23.870 1.00 77.94 423 PRO A N 1
ATOM 3456 C CA . PRO A 1 423 ? 0.594 6.310 24.840 1.00 77.94 423 PRO A CA 1
ATOM 3457 C C . PRO A 1 423 ? 0.238 7.712 25.326 1.00 77.94 423 PRO A C 1
ATOM 3459 O O . PRO A 1 423 ? -0.055 8.620 24.548 1.00 77.94 423 PRO A O 1
ATOM 3462 N N . GLY A 1 424 ? 0.284 7.900 26.644 1.00 76.06 424 GLY A N 1
ATOM 3463 C CA . GLY A 1 424 ? 0.148 9.214 27.263 1.00 76.06 424 GLY A CA 1
ATOM 3464 C C . GLY A 1 424 ? -1.258 9.813 27.171 1.00 76.06 424 GLY A C 1
ATOM 3465 O O . GLY A 1 424 ? -1.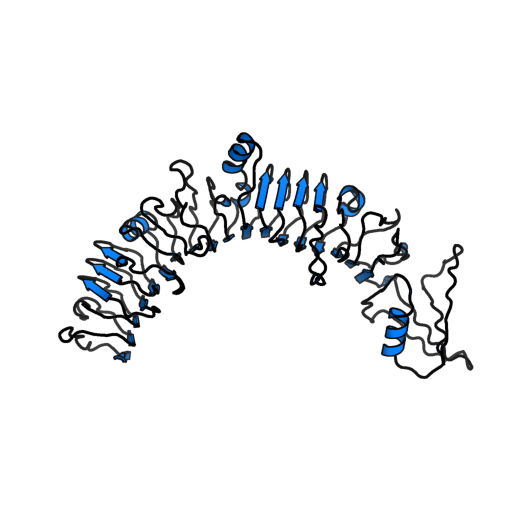416 11.012 27.415 1.00 76.06 424 GLY A O 1
ATOM 3466 N N . ARG A 1 425 ? -2.294 9.007 26.898 1.00 81.56 425 ARG A N 1
ATOM 3467 C CA . ARG A 1 425 ? -3.688 9.467 26.855 1.00 81.56 425 ARG A CA 1
ATOM 3468 C C . ARG A 1 425 ? -4.598 8.683 27.795 1.00 81.56 425 ARG A C 1
ATOM 3470 O O . ARG A 1 425 ? -4.502 7.466 27.901 1.00 81.56 425 ARG A O 1
ATOM 3477 N N . SER A 1 426 ? -5.504 9.395 28.462 1.00 86.19 426 SER A N 1
ATOM 3478 C CA . SER A 1 426 ? -6.566 8.769 29.255 1.00 86.19 426 SER A CA 1
ATOM 3479 C C . SER A 1 426 ? -7.643 8.168 28.348 1.00 86.19 426 SER A C 1
ATOM 3481 O O . SER A 1 426 ? -7.929 8.726 27.287 1.00 86.19 426 SER A O 1
ATOM 3483 N N . ILE A 1 427 ? -8.273 7.077 28.778 1.00 87.81 427 ILE A N 1
ATOM 3484 C CA . ILE A 1 427 ? -9.364 6.409 28.054 1.00 87.81 427 ILE A CA 1
ATOM 3485 C C . ILE A 1 427 ? -10.593 6.350 28.959 1.00 87.81 427 ILE A C 1
ATOM 3487 O O . ILE A 1 427 ? -10.496 5.954 30.121 1.00 87.81 427 ILE A O 1
ATOM 3491 N N . ILE A 1 428 ? -11.746 6.742 28.420 1.00 88.88 428 ILE A N 1
ATOM 3492 C CA . ILE A 1 428 ? -13.033 6.713 29.115 1.00 88.88 428 ILE A CA 1
ATOM 3493 C C . ILE A 1 428 ? -14.038 5.974 28.228 1.00 88.88 428 ILE A C 1
ATOM 3495 O O . ILE A 1 428 ? -14.384 6.444 27.146 1.00 88.88 428 ILE A O 1
ATOM 3499 N N . LEU A 1 429 ? -14.530 4.827 28.692 1.00 89.50 429 LEU A N 1
ATOM 3500 C CA . LEU A 1 429 ? -15.655 4.115 28.083 1.00 89.50 429 LEU A CA 1
ATOM 3501 C C . LEU A 1 429 ? -16.884 4.325 28.971 1.00 89.50 429 LEU A C 1
ATOM 3503 O O . LEU A 1 429 ? -16.877 3.918 30.132 1.00 89.50 429 LEU A O 1
ATOM 3507 N N . SER A 1 430 ? -17.931 4.963 28.451 1.00 89.00 430 SER A N 1
ATOM 3508 C CA . SER A 1 430 ? -19.121 5.327 29.226 1.00 89.00 430 SER A CA 1
ATOM 3509 C C . SER A 1 430 ? -20.409 4.903 28.524 1.00 89.00 430 SER A C 1
ATOM 3511 O O . SER A 1 430 ? -20.665 5.293 27.392 1.00 89.00 430 SER A O 1
ATOM 3513 N N . ARG A 1 431 ? -21.267 4.125 29.191 1.00 88.94 431 ARG A N 1
ATOM 3514 C CA . ARG A 1 431 ? -22.565 3.669 28.652 1.00 88.94 431 ARG A CA 1
ATOM 3515 C C . ARG A 1 431 ? -22.447 2.907 27.321 1.00 88.94 431 ARG A C 1
ATOM 3517 O O . ARG A 1 431 ? -23.372 2.925 26.512 1.00 88.94 431 ARG A O 1
ATOM 3524 N N . CYS A 1 432 ? -21.325 2.225 27.097 1.00 89.88 432 CYS A N 1
ATOM 3525 C CA . CYS A 1 432 ? -21.078 1.461 25.875 1.00 89.88 432 CYS A CA 1
ATOM 3526 C C . CYS A 1 432 ? -21.697 0.061 25.946 1.00 89.88 432 CYS A C 1
ATOM 3528 O O . CYS A 1 432 ? -21.660 -0.598 26.992 1.00 89.88 432 CYS A O 1
ATOM 3530 N N . ARG A 1 433 ? -22.205 -0.435 24.813 1.00 90.88 433 ARG A N 1
ATOM 3531 C CA . ARG A 1 433 ? -22.669 -1.821 24.663 1.00 90.88 433 ARG A CA 1
ATOM 3532 C C . ARG A 1 433 ? -21.908 -2.521 23.544 1.00 90.88 433 ARG A C 1
ATOM 3534 O O . ARG A 1 433 ? -21.895 -2.048 22.409 1.00 90.88 433 ARG A O 1
ATOM 3541 N N . PHE A 1 434 ? -21.356 -3.683 23.870 1.00 93.56 434 PHE A N 1
ATOM 3542 C CA . PHE A 1 434 ? -20.585 -4.525 22.966 1.00 93.56 434 PHE A CA 1
ATOM 3543 C C . PHE A 1 434 ? -21.127 -5.966 22.978 1.00 93.56 434 PHE A C 1
ATOM 3545 O O . PHE A 1 434 ? -20.603 -6.823 23.691 1.00 93.56 434 PHE A O 1
ATOM 3552 N N . PRO A 1 435 ? -22.209 -6.271 22.238 1.00 93.06 435 PRO A N 1
ATOM 3553 C CA . PRO A 1 435 ? -22.886 -7.568 22.322 1.00 93.06 435 PRO A CA 1
ATOM 3554 C C . PRO A 1 435 ? -22.032 -8.766 21.880 1.00 93.06 435 PRO A C 1
ATOM 3556 O O . PRO A 1 435 ? -22.308 -9.892 22.300 1.00 93.06 435 PRO A O 1
ATOM 3559 N N . ARG A 1 436 ? -21.027 -8.537 21.024 1.00 96.44 436 ARG A N 1
ATOM 3560 C CA . ARG A 1 436 ? -20.167 -9.581 20.446 1.00 96.44 436 ARG A CA 1
ATOM 3561 C C . ARG A 1 436 ? -18.703 -9.537 20.883 1.00 96.44 436 ARG A C 1
ATOM 3563 O O . ARG A 1 436 ? -17.985 -10.469 20.551 1.00 96.44 436 ARG A O 1
ATOM 3570 N N . LEU A 1 437 ? -18.291 -8.534 21.656 1.00 96.44 437 LEU A N 1
ATOM 3571 C CA . LEU A 1 437 ? -16.886 -8.333 22.020 1.00 96.44 437 LEU A CA 1
ATOM 3572 C C . LEU A 1 437 ? -16.363 -9.508 22.841 1.00 96.44 437 LEU A C 1
ATOM 3574 O O . LEU A 1 437 ? -16.950 -9.840 23.870 1.00 96.44 437 LEU A O 1
ATOM 3578 N N . GLN A 1 438 ? -15.274 -10.104 22.365 1.00 96.56 438 GLN A N 1
ATOM 3579 C CA . GLN A 1 438 ? -14.569 -11.242 22.952 1.00 96.56 438 GLN A CA 1
ATOM 3580 C C . GLN A 1 438 ? -13.262 -10.781 23.605 1.00 96.56 438 GLN A C 1
ATOM 3582 O O . GLN A 1 438 ? -12.970 -11.181 24.732 1.00 96.56 438 GLN A O 1
ATOM 3587 N N . THR A 1 439 ? -12.546 -9.856 22.957 1.00 96.38 439 THR A N 1
ATOM 3588 C CA . THR A 1 439 ? -11.239 -9.371 23.417 1.00 96.38 439 THR A CA 1
ATOM 3589 C C . THR A 1 439 ? -11.239 -7.854 23.586 1.00 96.38 439 THR A C 1
ATOM 3591 O O . THR A 1 439 ? -11.541 -7.107 22.651 1.00 96.38 439 THR A O 1
ATOM 3594 N N . LEU A 1 440 ? -10.858 -7.394 24.782 1.00 94.75 440 LEU A N 1
ATOM 3595 C CA . LEU A 1 440 ? -10.612 -5.984 25.086 1.00 94.75 440 LEU A CA 1
ATOM 3596 C C . LEU A 1 440 ? -9.180 -5.798 25.589 1.00 94.75 440 LEU A C 1
ATOM 3598 O O . LEU A 1 440 ? -8.802 -6.323 26.636 1.00 94.75 440 LEU A O 1
ATOM 3602 N N . GLU A 1 441 ? -8.400 -4.997 24.874 1.00 94.69 441 GLU A N 1
ATOM 3603 C CA . GLU A 1 441 ? -7.025 -4.668 25.236 1.00 94.69 441 GLU A CA 1
ATOM 3604 C C . GLU A 1 441 ? -6.852 -3.152 25.351 1.00 94.69 441 GLU A C 1
ATOM 3606 O O . GLU A 1 441 ? -7.213 -2.398 24.449 1.00 94.69 441 GLU A O 1
ATOM 3611 N N . SER A 1 442 ? -6.287 -2.701 26.469 1.00 91.44 442 SER A N 1
ATOM 3612 C CA . SER A 1 442 ? -5.974 -1.299 26.731 1.00 91.44 442 SER A CA 1
ATOM 3613 C C . SER A 1 442 ? -4.560 -1.182 27.291 1.00 91.44 442 SER A C 1
ATOM 3615 O O . SER A 1 442 ? -4.307 -1.513 28.449 1.00 91.44 442 SER A O 1
ATOM 3617 N N . ILE A 1 443 ? -3.629 -0.672 26.490 1.00 89.75 443 ILE A N 1
ATOM 3618 C CA . ILE A 1 443 ? -2.218 -0.524 26.849 1.00 89.75 443 ILE A CA 1
ATOM 3619 C C . ILE A 1 443 ? -1.802 0.943 26.742 1.00 89.75 443 ILE A C 1
ATOM 3621 O O . ILE A 1 443 ? -1.895 1.566 25.686 1.00 89.75 443 ILE A O 1
ATOM 3625 N N . ASN A 1 444 ? -1.271 1.491 27.832 1.00 85.06 444 ASN A N 1
ATOM 3626 C CA . ASN A 1 444 ? -0.610 2.788 27.812 1.00 85.06 444 ASN A CA 1
ATOM 3627 C C . ASN A 1 444 ? 0.899 2.583 27.745 1.00 85.06 444 ASN A C 1
ATOM 3629 O O . ASN A 1 444 ? 1.546 2.364 28.760 1.00 85.06 444 ASN A O 1
ATOM 3633 N N . ASN A 1 445 ? 1.508 2.709 26.574 1.00 77.75 445 ASN A N 1
ATOM 3634 C CA . ASN A 1 445 ? 2.970 2.641 26.535 1.00 77.75 445 ASN A CA 1
ATOM 3635 C C . ASN A 1 445 ? 3.631 3.921 27.076 1.00 77.75 445 ASN A C 1
ATOM 3637 O O . ASN A 1 445 ? 4.825 3.895 27.327 1.00 77.75 445 ASN A O 1
ATOM 3641 N N . GLY A 1 446 ? 2.861 5.005 27.294 1.00 70.69 446 GLY A N 1
ATOM 3642 C CA . GLY A 1 446 ? 3.261 6.345 27.761 1.00 70.69 446 GLY A CA 1
ATOM 3643 C C . GLY A 1 446 ? 4.243 6.391 28.935 1.00 70.69 446 GLY A C 1
ATOM 3644 O O . GLY A 1 446 ? 4.060 5.671 29.905 1.00 70.69 446 GLY A O 1
ATOM 3645 N N . ALA A 1 447 ? 5.184 7.347 28.914 1.00 69.56 447 ALA A N 1
ATOM 3646 C CA . ALA A 1 447 ? 6.064 7.633 30.059 1.00 69.56 447 ALA A CA 1
ATOM 3647 C C . ALA A 1 447 ? 5.288 7.989 31.345 1.00 69.56 447 ALA A C 1
ATOM 3649 O O . ALA A 1 447 ? 5.729 7.706 32.454 1.00 69.56 447 ALA A O 1
ATOM 3650 N N . PHE A 1 448 ? 4.106 8.597 31.197 1.00 73.38 448 PHE A N 1
ATOM 3651 C CA . PHE A 1 448 ? 3.221 8.917 32.311 1.00 73.38 448 PHE A CA 1
ATOM 3652 C C . PHE A 1 448 ? 2.028 7.965 32.350 1.00 73.38 448 PHE A C 1
ATOM 3654 O O . PHE A 1 448 ? 1.312 7.799 31.356 1.00 73.38 448 PHE A O 1
ATOM 3661 N N . ILE A 1 449 ? 1.748 7.428 33.536 1.00 74.50 449 ILE A N 1
ATOM 3662 C CA . ILE A 1 449 ? 0.524 6.677 33.822 1.00 74.50 449 ILE A CA 1
ATOM 3663 C C . ILE A 1 449 ? -0.687 7.615 33.663 1.00 74.50 449 ILE A C 1
ATOM 3665 O O . ILE A 1 449 ? -0.736 8.699 34.252 1.00 74.50 449 ILE A O 1
ATOM 3669 N N . LYS A 1 450 ? -1.676 7.213 32.857 1.00 83.94 450 LYS A N 1
ATOM 3670 C CA . LYS A 1 450 ? -2.901 7.990 32.581 1.00 83.94 450 LYS A CA 1
ATOM 3671 C C . LYS A 1 450 ? -4.146 7.320 33.129 1.00 83.94 450 LYS A C 1
ATOM 3673 O O . LYS A 1 450 ? -4.085 6.196 33.604 1.00 83.94 450 LYS A O 1
ATOM 3678 N N . LYS A 1 451 ? -5.274 8.029 33.102 1.00 85.50 451 LYS A N 1
ATOM 3679 C CA . LYS A 1 451 ? -6.526 7.549 33.691 1.00 85.50 451 LYS A CA 1
ATOM 3680 C C . LYS A 1 451 ? -7.218 6.560 32.750 1.00 85.50 451 LYS A C 1
ATOM 3682 O O . LYS A 1 451 ? -7.344 6.849 31.561 1.00 85.50 451 LYS A O 1
ATOM 3687 N N . LEU A 1 452 ? -7.694 5.444 33.288 1.00 84.62 452 LEU A N 1
ATOM 3688 C CA . LEU A 1 452 ? -8.616 4.529 32.613 1.00 84.62 452 LEU A CA 1
ATOM 3689 C C . LEU A 1 452 ? -9.926 4.470 33.398 1.00 84.62 452 LEU A C 1
ATOM 3691 O O . LEU A 1 452 ? -9.908 4.324 34.623 1.00 84.62 452 LEU A O 1
ATOM 3695 N N . GLU A 1 453 ? -11.049 4.589 32.694 1.00 86.00 453 GLU A N 1
ATOM 3696 C CA . GLU A 1 453 ? -12.375 4.559 33.301 1.00 86.00 453 GLU A CA 1
ATOM 3697 C C . GLU A 1 453 ? -13.393 3.774 32.461 1.00 86.00 453 GLU A C 1
ATOM 3699 O O . GLU A 1 453 ? -13.620 4.094 31.294 1.00 86.00 453 GLU A O 1
ATOM 3704 N N . PHE A 1 454 ? -14.057 2.790 33.080 1.00 85.06 454 PHE A N 1
ATOM 3705 C CA . PHE A 1 454 ? -15.189 2.044 32.519 1.00 85.06 454 PHE A CA 1
ATOM 3706 C C . PHE A 1 454 ? -16.469 2.326 33.320 1.00 85.06 454 PHE A C 1
ATOM 3708 O O . PHE A 1 454 ? -16.732 1.718 34.360 1.00 85.06 454 PHE A O 1
ATOM 3715 N N . LYS A 1 455 ? -17.307 3.225 32.802 1.00 85.06 455 LYS A N 1
ATOM 3716 C CA . LYS A 1 455 ? -18.609 3.603 33.365 1.00 85.06 455 LYS A CA 1
ATOM 3717 C C . LYS A 1 455 ? -19.730 2.876 32.626 1.00 85.06 455 LYS A C 1
ATOM 3719 O O . LYS A 1 455 ? -20.005 3.173 31.473 1.00 85.06 455 LYS A O 1
ATOM 3724 N N . GLN A 1 456 ? -20.431 1.951 33.282 1.00 84.38 456 GLN A N 1
ATOM 3725 C CA . GLN A 1 456 ? -21.623 1.288 32.710 1.00 84.38 456 GLN A CA 1
ATOM 3726 C C . GLN A 1 456 ? -21.373 0.580 31.355 1.00 84.38 456 GLN A C 1
ATOM 3728 O O . GLN A 1 456 ? -22.232 0.591 30.472 1.00 84.38 456 GLN A O 1
ATOM 3733 N N . VAL A 1 457 ? -20.200 -0.036 31.186 1.00 87.62 457 VAL A N 1
ATOM 3734 C CA . VAL A 1 457 ? -19.858 -0.830 29.995 1.00 87.62 457 VAL A CA 1
ATOM 3735 C C . VAL A 1 457 ? -20.508 -2.213 30.090 1.00 87.62 457 VAL A C 1
ATOM 3737 O O . VAL A 1 457 ? -20.449 -2.851 31.139 1.00 87.62 457 VAL A O 1
ATOM 3740 N N . LYS A 1 458 ? -21.135 -2.685 29.006 1.00 89.00 458 LYS A N 1
ATOM 3741 C CA . LYS A 1 458 ? -21.729 -4.032 28.913 1.00 89.00 458 LYS A CA 1
ATOM 3742 C C . LYS A 1 458 ? -21.101 -4.815 27.761 1.00 89.00 458 LYS A C 1
ATOM 3744 O O . LYS A 1 458 ? -21.290 -4.431 26.607 1.00 89.00 458 LYS A O 1
ATOM 3749 N N . ALA A 1 459 ? -20.423 -5.922 28.064 1.00 91.56 459 ALA A N 1
ATOM 3750 C CA . ALA A 1 459 ? -19.821 -6.818 27.072 1.00 91.56 459 ALA A CA 1
ATOM 3751 C C . ALA A 1 459 ? -20.056 -8.296 27.457 1.00 91.56 459 ALA A C 1
ATOM 3753 O O . ALA A 1 459 ? -19.177 -8.942 28.025 1.00 91.56 459 ALA A O 1
ATOM 3754 N N . PRO A 1 460 ? -21.254 -8.854 27.195 1.00 90.44 460 PRO A N 1
ATOM 3755 C CA . PRO A 1 460 ? -21.654 -10.159 27.727 1.00 90.44 460 PRO A CA 1
ATOM 3756 C C . PRO A 1 460 ? -20.850 -11.347 27.176 1.00 90.44 460 PRO A C 1
ATOM 3758 O O . PRO A 1 460 ? -20.861 -12.419 27.778 1.00 90.44 460 PRO A O 1
ATOM 3761 N N . LYS A 1 461 ? -20.174 -11.184 26.032 1.00 93.75 461 LYS A N 1
ATOM 3762 C CA . LYS A 1 461 ? -19.342 -12.224 25.413 1.00 93.75 461 LYS A CA 1
ATOM 3763 C C . LYS A 1 461 ? -17.843 -12.065 25.680 1.00 93.75 461 LYS A C 1
ATOM 3765 O O . LYS A 1 461 ? -17.080 -12.861 25.148 1.00 93.75 461 LYS A O 1
ATOM 3770 N N . LEU A 1 462 ? -17.438 -11.094 26.503 1.00 92.50 462 LEU A N 1
ATOM 3771 C CA . LEU A 1 462 ? -16.027 -10.816 26.760 1.00 92.50 462 LEU A CA 1
ATOM 3772 C C . LEU A 1 462 ? -15.371 -12.026 27.431 1.00 92.50 462 LEU A C 1
ATOM 3774 O O . LEU A 1 462 ? -15.818 -12.438 28.500 1.00 92.50 462 LEU A O 1
ATOM 3778 N N . THR A 1 463 ? -14.331 -12.575 26.807 1.00 91.31 463 THR A N 1
ATOM 3779 C CA . THR A 1 463 ? -13.547 -13.715 27.301 1.00 91.31 463 THR A CA 1
ATOM 3780 C C . THR A 1 463 ? -12.181 -13.286 27.815 1.00 91.31 463 THR A C 1
ATOM 3782 O O . THR A 1 463 ? -11.692 -13.873 28.783 1.00 91.31 463 THR A O 1
ATOM 3785 N N . GLU A 1 464 ? -11.594 -12.248 27.216 1.00 91.31 464 GLU A N 1
ATOM 3786 C CA . GLU A 1 464 ? -10.242 -11.778 27.516 1.00 91.31 464 GLU A CA 1
ATOM 3787 C C . GLU A 1 464 ? -10.203 -10.266 27.743 1.00 91.31 464 GLU A C 1
ATOM 3789 O O . GLU A 1 464 ? -10.660 -9.474 26.914 1.00 91.31 464 GLU A O 1
ATOM 3794 N N . LEU A 1 465 ? -9.603 -9.866 28.865 1.00 89.94 465 LEU A N 1
ATOM 3795 C CA . LEU A 1 465 ? -9.344 -8.474 29.201 1.00 89.94 465 LEU A CA 1
ATOM 3796 C C . LEU A 1 465 ? -7.866 -8.271 29.533 1.00 89.94 465 LEU A C 1
ATOM 3798 O O . LEU A 1 465 ? -7.340 -8.886 30.458 1.00 89.94 465 LEU A O 1
ATOM 3802 N N . THR A 1 466 ? -7.214 -7.350 28.829 1.00 90.69 466 THR A N 1
ATOM 3803 C CA . THR A 1 466 ? -5.842 -6.928 29.131 1.00 90.69 466 THR A CA 1
ATOM 3804 C C . THR A 1 466 ? -5.788 -5.424 29.374 1.00 90.69 466 THR A C 1
ATOM 3806 O O . THR A 1 466 ? -6.200 -4.636 28.526 1.00 90.69 466 THR A O 1
ATOM 3809 N N . ILE A 1 467 ? -5.250 -5.014 30.522 1.00 88.81 467 ILE A N 1
ATOM 3810 C CA . ILE A 1 467 ? -5.006 -3.615 30.883 1.00 88.81 467 ILE A CA 1
ATOM 3811 C C . ILE A 1 467 ? -3.548 -3.472 31.327 1.00 88.81 467 ILE A C 1
ATOM 3813 O O . ILE A 1 467 ? -3.079 -4.229 32.175 1.00 88.81 467 ILE A O 1
ATOM 3817 N N . ARG A 1 468 ? -2.813 -2.503 30.773 1.00 88.94 468 ARG A N 1
ATOM 3818 C CA . ARG A 1 468 ? -1.420 -2.243 31.170 1.00 88.94 468 ARG A CA 1
ATOM 3819 C C . ARG A 1 468 ? -1.127 -0.757 31.333 1.00 88.94 468 ARG A C 1
ATOM 3821 O O . ARG A 1 468 ? -1.545 0.037 30.488 1.00 88.94 468 ARG A O 1
ATOM 3828 N N . ASN A 1 469 ? -0.342 -0.406 32.357 1.00 86.25 469 ASN A N 1
ATOM 3829 C CA . ASN A 1 469 ? 0.247 0.928 32.557 1.00 86.25 469 ASN A CA 1
ATOM 3830 C C . ASN A 1 469 ? -0.771 2.083 32.750 1.00 86.25 469 ASN A C 1
ATOM 3832 O O . ASN A 1 469 ? -0.535 3.225 32.331 1.00 86.25 469 ASN A O 1
ATOM 3836 N N . TYR A 1 470 ? -1.918 1.818 33.385 1.00 85.44 470 TYR A N 1
ATOM 3837 C CA . TYR A 1 470 ? -2.961 2.820 33.660 1.00 85.44 470 TYR A CA 1
ATOM 3838 C C . TYR A 1 470 ? -3.171 3.073 35.159 1.00 85.44 470 TYR A C 1
ATOM 3840 O O . TYR A 1 470 ? -2.974 2.205 36.000 1.00 85.44 470 TYR A O 1
ATOM 3848 N N . ASN A 1 471 ? -3.625 4.279 35.495 1.00 82.31 471 ASN A N 1
ATOM 3849 C CA . ASN A 1 471 ? -4.268 4.598 36.761 1.00 82.31 471 ASN A CA 1
ATOM 3850 C C . ASN A 1 471 ? -5.764 4.341 36.579 1.00 82.31 471 ASN A C 1
ATOM 3852 O O . ASN A 1 471 ? -6.480 5.119 35.941 1.00 82.31 471 ASN A O 1
ATOM 3856 N N . ILE A 1 472 ? -6.206 3.200 37.075 1.00 78.75 472 ILE A N 1
ATOM 3857 C CA . ILE A 1 472 ? -7.556 2.696 36.912 1.00 78.75 472 ILE A CA 1
ATOM 3858 C C . ILE A 1 472 ? -8.433 3.367 37.969 1.00 78.75 472 ILE A C 1
ATOM 3860 O O . ILE A 1 472 ? -8.470 2.936 39.113 1.00 78.75 472 ILE A O 1
ATOM 3864 N N . LEU A 1 473 ? -9.138 4.437 37.598 1.00 69.88 473 LEU A N 1
ATOM 3865 C CA . LEU A 1 473 ? -9.946 5.202 38.558 1.00 69.88 473 LEU A CA 1
ATOM 3866 C C . LEU A 1 473 ? -11.272 4.526 38.886 1.00 69.88 473 LEU A C 1
ATOM 3868 O O . LEU A 1 473 ? -11.786 4.635 39.994 1.00 69.88 473 LEU A O 1
ATOM 3872 N N . SER A 1 474 ? -11.845 3.871 37.888 1.00 65.69 474 SER A N 1
ATOM 3873 C CA . SER A 1 474 ? -13.098 3.155 38.004 1.00 65.69 474 SER A CA 1
ATOM 3874 C C . SER A 1 474 ? -13.093 2.087 36.937 1.00 65.69 474 SER A C 1
ATOM 3876 O O . SER A 1 474 ? -13.103 2.381 35.740 1.00 65.69 474 SER A O 1
ATOM 3878 N N . VAL A 1 475 ? -13.088 0.839 37.372 1.00 62.12 475 VAL A N 1
ATOM 3879 C CA . VAL A 1 475 ? -13.701 -0.201 36.571 1.00 62.12 475 VAL A CA 1
ATOM 3880 C C . VAL A 1 475 ? -15.015 -0.488 37.251 1.00 62.12 475 VAL A C 1
ATOM 3882 O O . VAL A 1 475 ? -15.015 -0.883 38.417 1.00 62.12 475 VAL A O 1
ATOM 3885 N N . GLY A 1 476 ? -16.137 -0.255 36.566 1.00 56.59 476 GLY A N 1
ATOM 3886 C CA . GLY A 1 476 ? -17.424 -0.749 37.050 1.00 56.59 476 GLY A CA 1
ATOM 3887 C C . GLY A 1 476 ? -17.285 -2.211 37.502 1.00 56.59 476 GLY A C 1
ATOM 3888 O O . GLY A 1 476 ? -16.427 -2.922 36.974 1.00 56.59 476 GLY A O 1
ATOM 3889 N N . PRO A 1 477 ? -18.072 -2.661 38.489 1.00 53.91 477 PRO A N 1
ATOM 3890 C CA . PRO A 1 477 ? -17.796 -3.900 39.202 1.00 53.91 477 PRO A CA 1
ATOM 3891 C C . PRO A 1 477 ? -17.655 -5.050 38.204 1.00 53.91 477 PRO A C 1
ATOM 3893 O O . PRO A 1 477 ? -18.623 -5.408 37.524 1.00 53.91 477 PRO A O 1
ATOM 3896 N N . PHE A 1 478 ? -16.442 -5.602 38.090 1.00 63.94 478 PHE A N 1
ATOM 3897 C CA . PHE A 1 478 ? -16.196 -6.779 37.272 1.00 63.94 478 PHE A CA 1
ATOM 3898 C C . PHE A 1 478 ? -16.955 -7.937 37.916 1.00 63.94 478 PHE A C 1
ATOM 3900 O O . PHE A 1 478 ? -16.512 -8.552 38.878 1.00 63.94 478 PHE A O 1
ATOM 3907 N N . THR A 1 479 ? -18.175 -8.149 37.448 1.00 64.00 479 THR A N 1
ATOM 3908 C CA . THR A 1 479 ? -19.120 -9.096 38.027 1.00 64.00 479 THR A CA 1
ATOM 3909 C C . THR A 1 479 ? -19.573 -10.044 36.941 1.00 64.00 479 THR A C 1
ATOM 3911 O O . THR A 1 479 ? -19.737 -9.635 35.787 1.00 64.00 479 THR A O 1
ATOM 3914 N N . ASN A 1 480 ? -19.878 -11.286 37.322 1.00 63.03 480 ASN A N 1
ATOM 3915 C CA . ASN A 1 480 ? -20.479 -12.280 36.426 1.00 63.03 480 ASN A CA 1
ATOM 3916 C C . ASN A 1 480 ? -21.746 -11.749 35.734 1.00 63.03 480 ASN A C 1
ATOM 3918 O O . ASN A 1 480 ? -22.074 -12.170 34.634 1.00 63.03 480 ASN A O 1
ATOM 3922 N N . ARG A 1 481 ? -22.455 -10.793 36.352 1.00 67.81 481 ARG A N 1
ATOM 3923 C CA . ARG A 1 481 ? -23.641 -10.163 35.760 1.00 67.81 481 ARG A CA 1
ATOM 3924 C C . ARG A 1 481 ? -23.316 -9.305 34.530 1.00 67.81 481 ARG A C 1
ATOM 3926 O O . ARG A 1 481 ? -24.157 -9.182 33.645 1.00 67.81 481 ARG A O 1
ATOM 3933 N N . ILE A 1 482 ? -22.137 -8.685 34.488 1.00 69.44 482 ILE A N 1
ATOM 3934 C CA . ILE A 1 482 ? -21.721 -7.773 33.410 1.00 69.44 482 ILE A CA 1
ATOM 3935 C C . ILE A 1 482 ? -20.832 -8.497 32.386 1.00 69.44 482 ILE A C 1
ATOM 3937 O O . ILE A 1 482 ? -20.985 -8.262 31.186 1.00 69.44 482 ILE A O 1
ATOM 3941 N N . TYR A 1 483 ? -19.963 -9.404 32.848 1.00 79.62 483 TYR A N 1
ATOM 3942 C CA . TYR A 1 483 ? -19.023 -10.171 32.022 1.00 79.62 483 TYR A CA 1
ATOM 3943 C C . TYR A 1 483 ? -19.109 -11.682 32.333 1.00 79.62 483 TYR A C 1
ATOM 3945 O O . TYR A 1 483 ? -18.176 -12.254 32.895 1.00 79.62 483 TYR A O 1
ATOM 3953 N N . PRO A 1 484 ? -20.227 -12.358 32.008 1.00 79.12 484 PRO A N 1
ATOM 3954 C CA . PRO A 1 484 ? -20.466 -13.754 32.395 1.00 79.12 484 PRO A CA 1
ATOM 3955 C C . PRO A 1 484 ? -19.501 -14.761 31.759 1.00 79.12 484 PRO A C 1
ATOM 3957 O O . PRO A 1 484 ? -19.360 -15.864 32.275 1.00 79.12 484 PRO A O 1
ATOM 3960 N N . LYS A 1 485 ? -18.859 -14.408 30.636 1.00 84.69 485 LYS A N 1
ATOM 3961 C CA . LYS A 1 485 ? -17.946 -15.287 29.888 1.00 84.69 485 LYS A CA 1
ATOM 3962 C C . LYS A 1 485 ? -16.460 -14.992 30.116 1.00 84.69 485 LYS A C 1
ATOM 3964 O O . LYS A 1 485 ? -15.630 -15.578 29.427 1.00 84.69 485 LYS A O 1
ATOM 3969 N N . LEU A 1 486 ? -16.124 -14.099 31.046 1.00 82.31 486 LEU A N 1
ATOM 3970 C CA . LEU A 1 486 ? -14.749 -13.648 31.250 1.00 82.31 486 LEU A CA 1
ATOM 3971 C C . LEU A 1 486 ? -13.899 -14.775 31.845 1.00 82.31 486 LEU A C 1
ATOM 3973 O O . LEU A 1 486 ? -14.179 -15.240 32.947 1.00 82.31 486 LEU A O 1
ATOM 3977 N N . LYS A 1 487 ? -12.871 -15.206 31.105 1.00 82.94 487 LYS A N 1
ATOM 3978 C CA . LYS A 1 487 ? -11.966 -16.303 31.491 1.00 82.94 487 LYS A CA 1
ATOM 3979 C C . LYS A 1 487 ? -10.584 -15.811 31.914 1.00 82.94 487 LYS A C 1
ATOM 3981 O O . LYS A 1 487 ? -9.941 -16.437 32.749 1.00 82.94 487 LYS A O 1
ATOM 3986 N N . SER A 1 488 ? -10.129 -14.697 31.338 1.00 81.62 488 SER A N 1
ATOM 3987 C CA . SER A 1 488 ? -8.766 -14.190 31.505 1.00 81.62 488 SER A CA 1
ATOM 3988 C C . SER A 1 488 ? -8.762 -12.687 31.762 1.00 81.62 488 SER A C 1
ATOM 3990 O O . SER A 1 488 ? -9.362 -11.918 31.003 1.00 81.62 488 SER A O 1
ATOM 3992 N N . ILE A 1 489 ? -8.074 -12.273 32.830 1.00 82.56 489 ILE A N 1
ATOM 3993 C CA . ILE A 1 489 ? -7.816 -10.868 33.154 1.00 82.56 489 ILE A CA 1
ATOM 3994 C C . ILE A 1 489 ? -6.317 -10.700 33.401 1.00 82.56 489 ILE A C 1
ATOM 3996 O O . ILE A 1 489 ? -5.758 -11.304 34.314 1.00 82.56 489 ILE A O 1
ATOM 4000 N N . LYS A 1 490 ? -5.683 -9.831 32.612 1.00 84.31 490 LYS A N 1
ATOM 4001 C CA . LYS A 1 490 ? -4.283 -9.429 32.782 1.00 84.31 490 LYS A CA 1
ATOM 4002 C C . LYS A 1 490 ? -4.236 -7.943 33.119 1.00 84.31 490 LYS A C 1
ATOM 4004 O O . LYS A 1 490 ? -4.554 -7.121 32.260 1.00 84.31 490 LYS A O 1
ATOM 4009 N N . ILE A 1 491 ? -3.850 -7.594 34.344 1.00 81.75 491 ILE A N 1
ATOM 4010 C CA . ILE A 1 491 ? -3.663 -6.204 34.781 1.00 81.75 491 ILE A CA 1
ATOM 4011 C C . ILE A 1 491 ? -2.205 -6.062 35.203 1.00 81.75 491 ILE A C 1
ATOM 4013 O O . ILE A 1 491 ? -1.819 -6.610 36.223 1.00 81.75 491 ILE A O 1
ATOM 4017 N N . LYS A 1 492 ? -1.393 -5.339 34.427 1.00 82.94 492 LYS A N 1
ATOM 4018 C CA . LYS A 1 492 ? 0.040 -5.177 34.733 1.00 82.94 492 LYS A CA 1
ATOM 4019 C C . LYS A 1 492 ? 0.421 -3.718 34.919 1.00 82.94 492 LYS A C 1
ATOM 4021 O O . LYS A 1 492 ? 0.015 -2.876 34.105 1.00 82.94 492 LYS A O 1
ATOM 4026 N N . ASN A 1 493 ? 1.229 -3.425 35.940 1.00 80.94 493 ASN A N 1
ATOM 4027 C CA . ASN A 1 493 ? 1.792 -2.093 36.195 1.00 80.94 493 ASN A CA 1
ATOM 4028 C C . ASN A 1 493 ? 0.701 -1.003 36.235 1.00 80.94 493 ASN A C 1
ATOM 4030 O O . ASN A 1 493 ? 0.800 0.053 35.605 1.00 80.94 493 ASN A O 1
ATOM 4034 N N . CYS A 1 494 ? -0.412 -1.299 36.907 1.00 79.88 494 CYS A N 1
ATOM 4035 C CA . CYS A 1 494 ? -1.538 -0.380 37.034 1.00 79.88 494 CYS A CA 1
ATOM 4036 C C . CYS A 1 494 ? -1.643 0.161 38.461 1.00 79.88 494 CYS A C 1
ATOM 4038 O O . CYS A 1 494 ? -1.427 -0.554 39.431 1.00 79.88 494 CYS A O 1
ATOM 4040 N N . LYS A 1 495 ? -2.038 1.430 38.597 1.00 78.00 495 LYS A N 1
ATOM 4041 C CA . LYS A 1 495 ? -2.386 2.025 39.894 1.00 78.00 495 LYS A CA 1
ATOM 4042 C C . LYS A 1 495 ? -3.891 1.902 40.095 1.00 78.00 495 LYS A C 1
ATOM 4044 O O . LYS A 1 495 ? -4.648 2.378 39.253 1.00 78.00 495 LYS A O 1
ATOM 4049 N N . ILE A 1 496 ? -4.319 1.276 41.185 1.00 72.81 496 ILE A N 1
ATOM 4050 C CA . ILE A 1 496 ? -5.733 1.116 41.541 1.00 72.81 496 ILE A CA 1
ATOM 4051 C C . ILE A 1 496 ? -5.959 1.865 42.865 1.00 72.81 496 ILE A C 1
ATOM 4053 O O . ILE A 1 496 ? -5.330 1.506 43.860 1.00 72.81 496 ILE A O 1
ATOM 4057 N N . PRO A 1 497 ? -6.797 2.919 42.910 1.00 66.19 497 PRO A N 1
ATOM 4058 C CA . PRO A 1 497 ? -7.093 3.638 44.144 1.00 66.19 497 PRO A CA 1
ATOM 4059 C C . PRO A 1 497 ? -7.740 2.731 45.196 1.00 66.19 497 PRO A C 1
ATOM 4061 O O . PRO A 1 497 ? -8.560 1.863 44.875 1.00 66.19 497 PRO A O 1
ATOM 4064 N N . THR A 1 498 ? -7.426 2.983 46.466 1.00 52.09 498 THR A N 1
ATOM 4065 C CA . THR A 1 498 ? -8.090 2.373 47.622 1.00 52.09 498 THR A CA 1
ATOM 4066 C C . THR A 1 498 ? -9.603 2.605 47.534 1.00 52.09 498 THR A C 1
ATOM 4068 O O . THR A 1 498 ? -10.071 3.739 47.548 1.00 52.09 498 THR A O 1
ATOM 4071 N N . GLY A 1 499 ? -10.375 1.522 47.388 1.00 52.72 499 GLY A N 1
ATOM 4072 C CA . GLY A 1 499 ? -11.840 1.559 47.247 1.00 52.72 499 GLY A CA 1
ATOM 4073 C C . GLY A 1 499 ? -12.389 0.930 45.959 1.00 52.72 499 GLY A C 1
ATOM 4074 O O . GLY A 1 499 ? -13.561 0.550 45.926 1.00 52.72 499 GLY A O 1
ATOM 4075 N N . VAL A 1 500 ? -11.566 0.725 44.923 1.00 55.25 500 VAL A N 1
ATOM 4076 C CA . VAL A 1 500 ? -11.970 -0.035 43.724 1.00 55.25 500 VAL A CA 1
ATOM 4077 C C . VAL A 1 500 ? -11.861 -1.534 44.021 1.00 55.25 500 VAL A C 1
ATOM 4079 O O . VAL A 1 500 ? -10.782 -2.120 43.974 1.00 55.25 500 VAL A O 1
ATOM 4082 N N . LYS A 1 501 ? -12.987 -2.180 44.351 1.00 53.66 501 LYS A N 1
ATOM 4083 C CA . LYS A 1 501 ? -13.033 -3.636 44.565 1.00 53.66 501 LYS A CA 1
ATOM 4084 C C . LYS A 1 501 ? -13.074 -4.378 43.227 1.00 53.66 501 LYS A C 1
ATOM 4086 O O . LYS A 1 501 ? -14.114 -4.419 42.570 1.00 53.66 501 LYS A O 1
ATOM 4091 N N . ILE A 1 502 ? -11.975 -5.040 42.864 1.00 55.44 502 ILE A N 1
ATOM 4092 C CA . ILE A 1 502 ? -12.014 -6.145 41.898 1.00 55.44 502 ILE A CA 1
ATOM 4093 C C . ILE A 1 502 ? -12.588 -7.350 42.648 1.00 55.44 502 ILE A C 1
ATOM 4095 O O . ILE A 1 502 ? -11.897 -8.008 43.422 1.00 55.44 502 ILE A O 1
ATOM 4099 N N . VAL A 1 503 ? -13.889 -7.595 42.496 1.00 53.47 503 VAL A N 1
ATOM 4100 C CA . VAL A 1 503 ? -14.537 -8.755 43.117 1.00 53.47 503 VAL A CA 1
ATOM 4101 C C . VAL A 1 503 ? -14.003 -10.016 42.437 1.00 53.47 503 VAL A C 1
ATOM 4103 O O . VAL A 1 503 ? -14.044 -10.122 41.212 1.00 53.47 503 VAL A O 1
ATOM 4106 N N . ARG A 1 504 ? -13.477 -10.967 43.221 1.00 48.56 504 ARG A N 1
ATOM 4107 C CA . ARG A 1 504 ? -12.976 -12.248 42.699 1.00 48.56 504 ARG A CA 1
ATOM 4108 C C . ARG A 1 504 ? -14.097 -12.974 41.951 1.00 48.56 504 ARG A C 1
ATOM 4110 O O . ARG A 1 504 ? -15.159 -13.235 42.515 1.00 48.56 504 ARG A O 1
ATOM 4117 N N . PHE A 1 505 ? -13.854 -13.323 40.692 1.00 54.75 505 PHE A N 1
ATOM 4118 C CA . PHE A 1 505 ? -14.730 -14.221 39.945 1.00 54.75 505 PHE A CA 1
ATOM 4119 C C . PHE A 1 505 ? -14.476 -15.653 40.402 1.00 54.75 505 PHE A C 1
ATOM 4121 O O . PHE A 1 505 ? -13.331 -16.052 40.589 1.00 54.75 505 PHE A O 1
ATOM 4128 N N . LYS A 1 506 ? -15.538 -16.456 40.478 1.00 47.41 506 LYS A N 1
ATOM 4129 C CA . LYS A 1 506 ? -15.426 -17.909 40.677 1.00 47.41 506 LYS A CA 1
ATOM 4130 C C . LYS A 1 506 ? -14.851 -18.664 39.458 1.00 47.41 506 LYS A C 1
ATOM 4132 O O . LYS A 1 506 ? -14.554 -19.837 39.600 1.00 47.41 506 LYS A O 1
ATOM 4137 N N . ILE A 1 507 ? -14.740 -18.024 38.284 1.00 48.06 507 ILE A N 1
ATOM 4138 C CA . ILE A 1 507 ? -14.451 -18.667 36.976 1.00 48.06 507 ILE A CA 1
ATOM 4139 C C . ILE A 1 507 ? -13.094 -18.215 36.380 1.00 48.06 507 ILE A C 1
ATOM 4141 O O . ILE A 1 507 ? -12.709 -18.647 35.300 1.00 48.06 507 ILE A O 1
ATOM 4145 N N . LEU A 1 508 ? -12.346 -17.330 37.048 1.00 53.03 508 LEU A N 1
ATOM 4146 C CA . LEU A 1 508 ? -11.059 -16.864 36.517 1.00 53.03 508 LEU A CA 1
ATOM 4147 C C . LEU A 1 508 ? -9.966 -17.906 36.772 1.00 53.03 508 LEU A C 1
ATOM 4149 O O . LEU A 1 508 ? -9.563 -18.105 37.914 1.00 53.03 508 LEU A O 1
ATOM 4153 N N . GLU A 1 509 ? -9.475 -18.528 35.704 1.00 45.59 509 GLU A N 1
ATOM 4154 C CA . GLU A 1 509 ? -8.381 -19.511 35.757 1.00 45.59 509 GLU A CA 1
ATOM 4155 C C . GLU A 1 509 ? -6.998 -18.840 35.731 1.00 45.59 509 GLU A C 1
ATOM 4157 O O . GLU A 1 509 ? -6.038 -19.393 36.252 1.00 45.59 509 GLU A O 1
ATOM 4162 N N . ASN A 1 510 ? -6.894 -17.628 35.169 1.00 47.28 510 ASN A N 1
ATOM 4163 C CA . ASN A 1 510 ? -5.632 -16.906 34.999 1.00 47.28 510 ASN A CA 1
ATOM 4164 C C . ASN A 1 510 ? -5.796 -15.430 35.387 1.00 47.28 510 ASN A C 1
ATOM 4166 O O . ASN A 1 510 ? -6.247 -14.609 34.581 1.00 47.28 510 ASN A O 1
ATOM 4170 N N . ILE A 1 511 ? -5.444 -15.107 36.634 1.00 53.03 511 ILE A N 1
ATOM 4171 C CA . ILE A 1 511 ? -5.336 -13.733 37.134 1.00 53.03 511 ILE A CA 1
ATOM 4172 C C . ILE A 1 511 ? -3.852 -13.426 37.294 1.00 53.03 511 ILE A C 1
ATOM 4174 O O . ILE A 1 511 ? -3.197 -13.979 38.170 1.00 53.03 511 ILE A O 1
ATOM 4178 N N . ASP A 1 512 ? -3.349 -12.536 36.450 1.00 50.91 512 ASP A N 1
ATOM 4179 C CA . ASP A 1 512 ? -1.988 -12.011 36.522 1.00 50.91 512 ASP A CA 1
ATOM 4180 C C . ASP A 1 512 ? -2.117 -10.513 36.837 1.00 50.91 512 ASP A C 1
ATOM 4182 O O . ASP A 1 512 ? -2.480 -9.708 35.965 1.00 50.91 512 ASP A O 1
ATOM 4186 N N . VAL A 1 513 ? -2.001 -10.197 38.131 1.00 53.22 513 VAL A N 1
ATOM 4187 C CA . VAL A 1 513 ? -2.119 -8.854 38.713 1.00 53.22 513 VAL A CA 1
ATOM 4188 C C . VAL A 1 513 ? -0.794 -8.553 39.404 1.00 53.22 513 VAL A C 1
ATOM 4190 O O . VAL A 1 513 ? -0.588 -8.995 40.533 1.00 53.22 513 VAL A O 1
ATOM 4193 N N . ASP A 1 514 ? 0.063 -7.820 38.692 1.00 45.66 514 ASP A N 1
ATOM 4194 C CA . ASP A 1 514 ? 1.377 -7.334 39.143 1.00 45.66 514 ASP A CA 1
ATOM 4195 C C . ASP A 1 514 ? 1.352 -5.818 39.392 1.00 45.66 514 ASP A C 1
ATOM 4197 O O . ASP A 1 514 ? 0.986 -5.055 38.448 1.00 45.66 514 ASP A O 1
#

Sequence (514 aa):
MIFLIFLKWFTRKQCSDTHFMDRLKVHTPYNPARILNNFCSSGFNHKISHINFPDAEFLSSSDYSFLNTSKVKFNIRKLRKLEYHISNKGSKTFNFNIEYCTALENLILVGLHEEFTFPKSFVFPKNLKIIPPSSYSTDLQSQKLFNSQWAQKFEYLSLEASSYMYSSSYMYSNPISMIGLDFPNLKEFNVRNQIAYCINFQNFTADSLKKFSIFSLDTDVIIDGFRAKNIENFTISANSCIIDNFEKITNLEDFKINVKKMPKFTYYEDKKKFKNNCWSFLRMAKKGSVTGYKHILRGLEMVNLEQLELLKVKCASLSLEPDTTAQFPSLTSLHIDGYCDGTLGVISEKTAPFRFNAPHLKFLKLGCRIYTPNLHEYISQNFPELAELIISYDQTVGYIRPNPLTIANSVFKNLETLKLSIPGRSIILSRCRFPRLQTLESINNGAFIKKLEFKQVKAPKLTELTIRNYNILSVGPFTNRIYPKLKSIKIKNCKIPTGVKIVRFKILENIDVD